Protein AF-A0A2N0HMN9-F1 (afdb_monomer)

Solvent-accessible surface area (backbone atoms only — not comparable to full-atom values): 25707 Å² total; per-residue (Å²): 88,37,65,68,69,53,54,66,34,67,71,48,38,52,47,34,55,45,49,59,66,47,42,64,76,35,63,33,44,48,73,44,71,64,41,86,39,27,73,87,32,45,79,48,81,27,56,14,56,70,44,40,40,77,63,39,62,54,40,35,53,33,53,48,100,85,71,47,82,45,73,23,40,40,52,69,43,41,53,52,50,50,51,53,49,23,51,48,32,46,54,18,45,75,67,66,35,50,66,49,30,50,50,32,51,52,30,51,22,42,43,69,52,45,58,74,50,47,51,59,51,53,53,30,40,77,66,76,37,43,47,59,51,51,62,68,42,45,62,71,51,34,66,84,40,86,49,41,47,67,66,47,27,82,90,64,37,87,70,49,50,64,41,47,30,43,52,52,22,44,64,35,80,60,21,32,33,62,55,34,39,26,30,16,16,30,52,29,36,52,49,42,50,52,51,60,74,57,47,88,79,54,74,91,74,76,89,77,72,43,45,12,33,63,37,51,35,90,47,42,29,36,37,32,76,79,39,79,89,33,69,67,44,42,40,59,92,39,97,76,39,52,37,27,54,50,53,41,47,28,38,55,47,25,49,48,52,46,56,30,53,74,75,49,71,74,55,42,93,84,35,82,49,65,28,60,29,30,47,50,52,43,51,25,30,38,63,46,10,60,30,56,71,19,68,57,78,73,97,73,57,87,81,49,64,86,71,68,75,73,54,75,45,15,60,48,54,68,62,69,49,64,53,64,62,44,38,50,53,51,39,54,42,44,72,72,69,46,66,71,43,63,69,59,44,26,64,48,43,36,76,66,45,91,89,53,84,46,52,67,70,55,30,53,30,48,35,50,63,42,33,66,57,44,42,35,51,49,85,49,53,68,68,53,38,49,44,35,52,70,22,28,64,68,7,44,30,58,44,62,55,47,87,70,55,62,70,91,49,67,54,67,51,34,44,60,60,52,22,22,52,52,27,36,73,44,48,88,50,55,72,69,60,37,25,52,50,32,32,76,74,28,49,12,52,39,56,72,41,24,50,43,24,36,53,38,2,44,43,44,17,38,43,31,46,28,15,43,97,88,38,45,62,30,74,57,28,49,64,35,45,54,73,65,74,74,93,112

Sequence (488 aa):
MKRDDFLKQDDVRGFIDWLAAELPARPFHLKMARSRFVPGGLDVQATGLEAVLGHYMWSTRWTDAQGKAVVSGNWHETRASLGQLRGWLKDAIARQDEDQTLAACLAILAWGGVRGAIVFLKRLHAQGRLVAYFTRLAPLMSLDSDASLDALDTDSVERFDAGLTKIHALFDDSGSPIYDSRVGAAMAMLYAQYRSQAGGKLAKKHWLAFPSGAARGKQIRNPKGIDSGFAGAPQFFGKAVSCQDWAQWQVKLGWILRAVLEQCDWFKADSADMAARCHAFEACLFMLGYDLRCFGQTDTVAATMTAAAKSGTTGAVPSGHPFSTVLTYYTAYRRQGGQPSSAAFSKWLTKNYKTKTLKESSANSYCFPLAKGEFDLHERTVADLECISAGGEAGLYMAVGSKDAYKESDEREHICLFDALLAGRVAHLTDNARETLLVERGYAGTENSANTLYRVGLNVGKHFGLLDNGGAPTAFYNNYFGNCLNDL

Structure (mmCIF, N/CA/C/O backbone):
data_AF-A0A2N0HMN9-F1
#
_entry.id   AF-A0A2N0HMN9-F1
#
loop_
_atom_site.group_PDB
_atom_site.id
_atom_site.type_symbol
_atom_site.label_atom_id
_atom_site.label_alt_id
_atom_site.label_comp_id
_atom_site.label_asym_id
_atom_site.label_entity_id
_atom_site.label_seq_id
_atom_site.pdbx_PDB_ins_code
_atom_site.Cartn_x
_atom_site.Cartn_y
_atom_site.Cartn_z
_atom_site.occupancy
_atom_site.B_iso_or_equiv
_atom_site.auth_seq_id
_atom_site.auth_comp_id
_atom_site.auth_asym_id
_atom_site.auth_atom_id
_atom_site.pdbx_PDB_model_num
ATOM 1 N N . MET A 1 1 ? -7.206 8.330 -22.260 1.00 90.44 1 MET A N 1
ATOM 2 C CA . MET A 1 1 ? -5.975 8.295 -23.097 1.00 90.44 1 MET A CA 1
ATOM 3 C C . MET A 1 1 ? -5.543 6.852 -23.366 1.00 90.44 1 MET A C 1
ATOM 5 O O . MET A 1 1 ? -5.581 6.062 -22.432 1.00 90.44 1 MET A O 1
ATOM 9 N N . LYS A 1 2 ? -5.122 6.501 -24.592 1.00 94.62 2 LYS A N 1
ATOM 10 C CA . LYS A 1 2 ? -4.616 5.155 -24.955 1.00 94.62 2 LYS A CA 1
ATOM 11 C C . LYS A 1 2 ? -3.088 5.034 -24.821 1.00 94.62 2 LYS A C 1
ATOM 13 O O . LYS A 1 2 ? -2.410 6.060 -24.733 1.00 94.62 2 LYS A O 1
ATOM 18 N N . ARG A 1 3 ? -2.554 3.801 -24.856 1.00 94.75 3 ARG A N 1
ATOM 19 C CA . ARG A 1 3 ? -1.112 3.492 -24.732 1.00 94.75 3 ARG A CA 1
ATOM 20 C C . ARG A 1 3 ? -0.246 4.317 -25.682 1.00 94.75 3 ARG A C 1
ATOM 22 O O . ARG A 1 3 ? 0.634 5.040 -25.228 1.00 94.75 3 ARG A O 1
ATOM 29 N N . ASP A 1 4 ? -0.511 4.244 -26.982 1.00 94.81 4 ASP A N 1
ATOM 30 C CA . ASP A 1 4 ? 0.337 4.897 -27.986 1.00 94.81 4 ASP A CA 1
ATOM 31 C C . ASP A 1 4 ? 0.340 6.421 -27.849 1.00 94.81 4 ASP A C 1
ATOM 33 O O . ASP A 1 4 ? 1.383 7.055 -27.997 1.00 94.81 4 ASP A O 1
ATOM 37 N N . ASP A 1 5 ? -0.806 7.019 -27.518 1.00 95.06 5 ASP A N 1
ATOM 38 C CA . ASP A 1 5 ? -0.904 8.462 -27.282 1.00 95.06 5 ASP A CA 1
ATOM 39 C C . ASP A 1 5 ? -0.120 8.881 -26.036 1.00 95.06 5 ASP A C 1
ATOM 41 O O . ASP A 1 5 ? 0.506 9.942 -26.028 1.00 95.06 5 ASP A O 1
ATOM 45 N N . PHE A 1 6 ? -0.134 8.050 -24.990 1.00 95.88 6 PHE A N 1
ATOM 46 C CA . PHE A 1 6 ? 0.632 8.271 -23.767 1.00 95.88 6 PHE A CA 1
ATOM 47 C C . PHE A 1 6 ? 2.142 8.164 -24.013 1.00 95.88 6 PHE A C 1
ATOM 49 O O . PHE A 1 6 ? 2.892 9.061 -23.633 1.00 95.88 6 PHE A O 1
ATOM 56 N N . LEU A 1 7 ? 2.588 7.106 -24.695 1.00 96.19 7 LEU A N 1
ATOM 57 C CA . LEU A 1 7 ? 4.008 6.857 -24.967 1.00 96.19 7 LEU A CA 1
ATOM 58 C C . LEU A 1 7 ? 4.623 7.865 -25.949 1.00 96.19 7 LEU A C 1
ATOM 60 O O . LEU A 1 7 ? 5.825 8.113 -25.900 1.00 96.19 7 LEU A O 1
ATOM 64 N N . LYS A 1 8 ? 3.817 8.488 -26.818 1.00 95.06 8 LYS A N 1
ATOM 65 C CA . LYS A 1 8 ? 4.279 9.521 -27.763 1.00 95.06 8 LYS A CA 1
ATOM 66 C C . LYS A 1 8 ? 4.569 10.877 -27.120 1.00 95.06 8 LYS A C 1
ATOM 68 O O . LYS A 1 8 ? 5.176 11.719 -27.780 1.00 95.06 8 LYS A O 1
ATOM 73 N N . GLN A 1 9 ? 4.138 11.119 -25.880 1.00 94.12 9 GLN A N 1
ATOM 74 C CA . GLN A 1 9 ? 4.392 12.395 -25.210 1.00 94.12 9 GLN A CA 1
ATOM 75 C C . GLN A 1 9 ? 5.895 12.581 -24.975 1.00 94.12 9 GLN A C 1
ATOM 77 O O . GLN A 1 9 ? 6.537 11.694 -24.420 1.00 94.12 9 GLN A O 1
ATOM 82 N N . ASP A 1 10 ? 6.449 13.742 -25.338 1.00 91.75 10 ASP A N 1
ATOM 83 C CA . ASP A 1 10 ? 7.903 13.983 -25.284 1.00 91.75 10 ASP A CA 1
ATOM 84 C C . ASP A 1 10 ? 8.508 13.752 -23.889 1.00 91.75 10 ASP A C 1
ATOM 86 O O . ASP A 1 10 ? 9.591 13.189 -23.771 1.00 91.75 10 ASP A O 1
ATOM 90 N N . ASP A 1 11 ? 7.783 14.142 -22.837 1.00 91.94 11 ASP A N 1
ATOM 91 C CA . ASP A 1 11 ? 8.168 13.947 -21.429 1.00 91.94 11 ASP A CA 1
ATOM 92 C C . ASP A 1 11 ? 8.222 12.456 -21.044 1.00 91.94 11 ASP A C 1
ATOM 94 O O . ASP A 1 11 ? 9.097 12.032 -20.297 1.00 91.94 11 ASP A O 1
ATOM 98 N N . VAL A 1 12 ? 7.308 11.643 -21.588 1.00 95.62 12 VAL A N 1
ATOM 99 C CA . VAL A 1 12 ? 7.235 10.198 -21.323 1.00 95.62 12 VAL A CA 1
ATOM 100 C C . VAL A 1 12 ? 8.297 9.457 -22.127 1.00 95.62 12 VAL A C 1
ATOM 102 O O . VAL A 1 12 ? 9.058 8.682 -21.553 1.00 95.62 12 VAL A O 1
ATOM 105 N N . ARG A 1 13 ? 8.395 9.729 -23.435 1.00 95.44 13 ARG A N 1
ATOM 106 C CA . ARG A 1 13 ? 9.411 9.133 -24.314 1.00 95.44 13 ARG A CA 1
ATOM 107 C C . ARG A 1 13 ? 10.818 9.456 -23.823 1.00 95.44 13 ARG A C 1
ATOM 109 O O . ARG A 1 13 ? 11.620 8.551 -23.643 1.00 95.44 13 ARG A O 1
ATOM 116 N N . GLY A 1 14 ? 11.088 10.727 -23.523 1.00 95.06 14 GLY A N 1
ATOM 117 C CA . GLY A 1 14 ? 12.392 11.145 -23.020 1.00 95.06 14 GLY A CA 1
ATOM 118 C C . GLY A 1 14 ? 12.743 10.509 -21.673 1.00 95.06 14 GLY A C 1
ATOM 119 O O . GLY A 1 14 ? 13.909 10.202 -21.442 1.00 95.06 14 GLY A O 1
ATOM 120 N N . PHE A 1 15 ? 11.758 10.268 -20.803 1.00 96.94 15 PHE A N 1
ATOM 121 C CA . PHE A 1 15 ? 11.988 9.538 -19.560 1.00 96.94 15 PHE A CA 1
ATOM 122 C C . PHE A 1 15 ? 12.289 8.052 -19.803 1.00 96.94 15 PHE A C 1
ATOM 124 O O . PHE A 1 15 ? 13.194 7.519 -19.172 1.00 96.94 15 PHE A O 1
ATOM 131 N N . ILE A 1 16 ? 11.583 7.392 -20.727 1.00 98.12 16 ILE A N 1
ATOM 132 C CA . ILE A 1 16 ? 11.848 5.996 -21.119 1.00 98.12 16 ILE A CA 1
ATOM 133 C C . ILE A 1 16 ? 13.274 5.847 -21.659 1.00 98.12 16 ILE A C 1
ATOM 135 O O . ILE A 1 16 ? 14.021 5.003 -21.166 1.00 98.12 16 ILE A O 1
ATOM 139 N N . ASP A 1 17 ? 13.669 6.707 -22.600 1.00 97.00 17 ASP A N 1
ATOM 140 C CA . ASP A 1 17 ? 15.006 6.679 -23.201 1.00 97.00 17 ASP A CA 1
ATOM 141 C C . ASP A 1 17 ? 16.091 6.921 -22.136 1.00 97.00 17 ASP A C 1
ATOM 143 O O . ASP A 1 17 ? 17.119 6.243 -22.099 1.00 97.00 17 ASP A O 1
ATOM 147 N N . TRP A 1 18 ? 15.836 7.853 -21.211 1.00 97.06 18 TRP A N 1
ATOM 148 C CA . TRP A 1 18 ? 16.724 8.124 -20.082 1.00 97.06 18 TRP A CA 1
ATOM 149 C C . TRP A 1 18 ? 16.847 6.927 -19.134 1.00 97.06 18 TRP A C 1
ATOM 151 O O . TRP A 1 18 ? 17.954 6.588 -18.728 1.00 97.06 18 TRP A O 1
ATOM 161 N N . LEU A 1 19 ? 15.745 6.240 -18.805 1.00 97.88 19 LEU A N 1
ATOM 162 C CA . LEU A 1 19 ? 15.791 5.033 -17.973 1.00 97.88 19 LEU A CA 1
ATOM 163 C C . LEU A 1 19 ? 16.641 3.944 -18.637 1.00 97.88 19 LEU A C 1
ATOM 165 O O . LEU A 1 19 ? 17.494 3.357 -17.972 1.00 97.88 19 LEU A O 1
ATOM 169 N N . ALA A 1 20 ? 16.428 3.693 -19.933 1.00 97.19 20 ALA A N 1
ATOM 170 C CA . ALA A 1 20 ? 17.165 2.683 -20.690 1.00 97.19 20 ALA A CA 1
ATOM 171 C C . ALA A 1 20 ? 18.677 2.973 -20.737 1.00 97.19 20 ALA A C 1
ATOM 173 O O . ALA A 1 20 ? 19.482 2.048 -20.631 1.00 97.19 20 ALA A O 1
ATOM 174 N N . ALA A 1 21 ? 19.062 4.248 -20.849 1.00 95.88 21 ALA A N 1
ATOM 175 C CA . ALA A 1 21 ? 20.460 4.668 -20.896 1.00 95.88 21 ALA A CA 1
ATOM 176 C C . ALA A 1 21 ? 21.144 4.681 -19.517 1.00 95.88 21 ALA A C 1
ATOM 178 O O . ALA A 1 21 ? 22.279 4.227 -19.386 1.00 95.88 21 ALA A O 1
ATOM 179 N N . GLU A 1 22 ? 20.472 5.196 -18.486 1.00 95.00 22 GLU A N 1
ATOM 180 C CA . GLU A 1 22 ? 21.100 5.484 -17.191 1.00 95.00 22 GLU A CA 1
ATOM 181 C C . GLU A 1 22 ? 21.130 4.281 -16.255 1.00 95.00 22 GLU A C 1
ATOM 183 O O . GLU A 1 22 ? 22.121 4.046 -15.563 1.00 95.00 22 GLU A O 1
ATOM 188 N N . LEU A 1 23 ? 20.042 3.507 -16.197 1.00 95.38 23 LEU A N 1
ATOM 189 C CA . LEU A 1 23 ? 19.900 2.463 -15.186 1.00 95.38 23 LEU A CA 1
ATOM 190 C C . LEU A 1 23 ? 20.957 1.350 -15.248 1.00 95.38 23 LEU A C 1
ATOM 192 O O . LEU A 1 23 ? 21.313 0.901 -14.163 1.00 95.38 23 LEU A O 1
ATOM 196 N N . PRO A 1 24 ? 21.503 0.908 -16.402 1.00 92.75 24 PRO A N 1
ATOM 197 C CA . PRO A 1 24 ? 22.517 -0.152 -16.442 1.00 92.75 24 PRO A CA 1
ATOM 198 C C . PRO A 1 24 ? 23.795 0.173 -15.668 1.00 92.75 24 PRO A C 1
ATOM 200 O O . PRO A 1 24 ? 24.371 -0.703 -15.031 1.00 92.75 24 PRO A O 1
ATOM 203 N N . ALA A 1 25 ? 24.240 1.429 -15.726 1.00 92.38 25 ALA A N 1
ATOM 204 C CA . ALA A 1 25 ? 25.500 1.874 -15.133 1.00 92.38 25 ALA A CA 1
ATOM 205 C C . ALA A 1 25 ? 25.307 2.558 -13.774 1.00 92.38 25 ALA A C 1
ATOM 207 O O . ALA A 1 25 ? 26.265 3.037 -13.165 1.00 92.38 25 ALA A O 1
ATOM 208 N N . ARG A 1 26 ? 24.065 2.636 -13.295 1.00 95.00 26 ARG A N 1
ATOM 209 C CA . ARG A 1 26 ? 23.731 3.429 -12.124 1.00 95.00 26 ARG A CA 1
ATOM 210 C C . ARG A 1 26 ? 24.125 2.727 -10.821 1.00 95.00 26 ARG A C 1
ATOM 212 O O . ARG A 1 26 ? 23.658 1.610 -10.591 1.00 95.00 26 ARG A O 1
ATOM 219 N N . PRO A 1 27 ? 24.909 3.372 -9.938 1.00 96.50 27 PRO A N 1
ATOM 220 C CA . PRO A 1 27 ? 25.184 2.837 -8.614 1.00 96.50 27 PRO A CA 1
ATOM 221 C C . PRO A 1 27 ? 24.004 3.076 -7.663 1.00 96.50 27 PRO A C 1
ATOM 223 O O . PRO A 1 27 ? 23.368 4.134 -7.677 1.00 96.50 27 PRO A O 1
ATOM 226 N N . PHE A 1 28 ? 23.757 2.096 -6.801 1.00 97.12 28 PHE A N 1
ATOM 227 C CA . PHE A 1 28 ? 22.771 2.134 -5.732 1.00 97.12 28 PHE A CA 1
ATOM 228 C C . PHE A 1 28 ? 23.367 1.587 -4.437 1.00 97.12 28 PHE A C 1
ATOM 230 O O . PHE A 1 28 ? 23.994 0.528 -4.435 1.00 97.12 28 PHE A O 1
ATOM 237 N N . HIS A 1 29 ? 23.090 2.257 -3.320 1.00 97.38 29 HIS A N 1
ATOM 238 C CA . HIS A 1 29 ? 23.440 1.777 -1.983 1.00 97.38 29 HIS A CA 1
ATOM 239 C C . HIS A 1 29 ? 22.200 1.235 -1.273 1.00 97.38 29 HIS A C 1
ATOM 241 O O . HIS A 1 29 ? 21.440 1.980 -0.651 1.00 97.38 29 HIS A O 1
ATOM 247 N N . LEU A 1 30 ? 21.970 -0.072 -1.368 1.00 96.62 30 LEU A N 1
ATOM 248 C CA . LEU A 1 30 ? 20.843 -0.718 -0.704 1.00 96.62 30 LEU A CA 1
ATOM 249 C C . LEU A 1 30 ? 21.135 -0.835 0.792 1.00 96.62 30 LEU A C 1
ATOM 251 O O . LEU A 1 30 ? 22.003 -1.606 1.198 1.00 96.62 30 LEU A O 1
ATOM 255 N N . LYS A 1 31 ? 20.387 -0.086 1.611 1.00 94.44 31 LYS A N 1
ATOM 256 C CA . LYS A 1 31 ? 20.496 -0.120 3.072 1.00 94.44 31 LYS A CA 1
ATOM 257 C C . LYS A 1 31 ? 19.145 -0.378 3.730 1.00 94.44 31 LYS A C 1
ATOM 259 O O . LYS A 1 31 ? 18.284 0.500 3.781 1.00 94.44 31 LYS A O 1
ATOM 264 N N . MET A 1 32 ? 18.969 -1.579 4.268 1.00 92.50 32 MET A N 1
ATOM 265 C CA . MET A 1 32 ? 17.750 -2.024 4.938 1.00 92.50 32 MET A CA 1
ATOM 266 C C . MET A 1 32 ? 18.067 -2.495 6.352 1.00 92.50 32 MET A C 1
ATOM 268 O O . MET A 1 32 ? 18.956 -3.315 6.577 1.00 92.50 32 MET A O 1
ATOM 272 N N . ALA A 1 33 ? 17.323 -1.976 7.325 1.00 87.50 33 ALA A N 1
ATOM 273 C CA . ALA A 1 33 ? 17.467 -2.403 8.707 1.00 87.50 33 ALA A CA 1
ATOM 274 C C . ALA A 1 33 ? 17.002 -3.856 8.871 1.00 87.50 33 ALA A C 1
ATOM 276 O O . ALA A 1 33 ? 16.080 -4.309 8.185 1.00 87.50 33 ALA A O 1
ATOM 277 N N . ARG A 1 34 ? 17.606 -4.563 9.832 1.00 88.62 34 ARG A N 1
ATOM 278 C CA . ARG A 1 34 ? 17.134 -5.884 10.246 1.00 88.62 34 ARG A CA 1
ATOM 279 C C . ARG A 1 34 ? 15.657 -5.796 10.623 1.00 88.62 34 ARG A C 1
ATOM 281 O O . ARG A 1 34 ? 15.267 -4.985 11.457 1.00 88.62 34 ARG A O 1
ATOM 288 N N . SER A 1 35 ? 14.854 -6.663 10.026 1.00 85.75 35 SER A N 1
ATOM 289 C CA . SER A 1 35 ? 13.429 -6.784 10.325 1.00 85.75 35 SER A CA 1
ATOM 290 C C . SER A 1 35 ? 12.963 -8.215 10.078 1.00 85.75 35 SER A C 1
ATOM 292 O O . SER A 1 35 ? 13.731 -9.061 9.619 1.00 85.75 35 SER A O 1
ATOM 294 N N . ARG A 1 36 ? 11.683 -8.491 10.343 1.00 84.31 36 ARG A N 1
ATOM 295 C CA . ARG A 1 36 ? 11.064 -9.764 9.948 1.00 84.31 36 ARG A CA 1
ATOM 296 C C . ARG A 1 36 ? 11.065 -9.981 8.429 1.00 84.31 36 ARG A C 1
ATOM 298 O O . ARG A 1 36 ? 11.067 -11.123 7.991 1.00 84.31 36 ARG A O 1
ATOM 305 N N . PHE A 1 37 ? 11.057 -8.892 7.656 1.00 88.62 37 PHE A N 1
ATOM 306 C CA . PHE A 1 37 ? 11.066 -8.915 6.195 1.00 88.62 37 PHE A CA 1
ATOM 307 C C . PHE A 1 37 ? 12.482 -9.000 5.627 1.00 88.62 37 PHE A C 1
ATOM 309 O O . PHE A 1 37 ? 12.689 -9.604 4.587 1.00 88.62 37 PHE A O 1
ATOM 316 N N . VAL A 1 38 ? 13.476 -8.441 6.314 1.00 90.38 38 VAL A N 1
ATOM 317 C CA . VAL A 1 38 ? 14.883 -8.488 5.891 1.00 90.38 38 VAL A CA 1
ATOM 318 C C . VAL A 1 38 ? 15.702 -9.106 7.026 1.00 90.38 38 VAL A C 1
ATOM 320 O O . VAL A 1 38 ? 16.293 -8.375 7.833 1.00 90.38 38 VAL A O 1
ATOM 323 N N . PRO A 1 39 ? 15.680 -10.447 7.176 1.00 87.31 39 PRO A N 1
ATOM 324 C CA . PRO A 1 39 ? 16.442 -11.122 8.217 1.00 87.31 39 PRO A CA 1
ATOM 325 C C . PRO A 1 39 ? 17.935 -10.812 8.069 1.00 87.31 39 PRO A C 1
ATOM 327 O O . PRO A 1 39 ? 18.508 -10.994 7.006 1.00 87.31 39 PRO A O 1
ATOM 330 N N . GLY A 1 40 ? 18.563 -10.316 9.136 1.00 88.19 40 GLY A N 1
ATOM 331 C CA . GLY A 1 40 ? 19.971 -9.892 9.117 1.00 88.19 40 GLY A CA 1
ATOM 332 C C . GLY A 1 40 ? 20.217 -8.465 8.608 1.00 88.19 40 GLY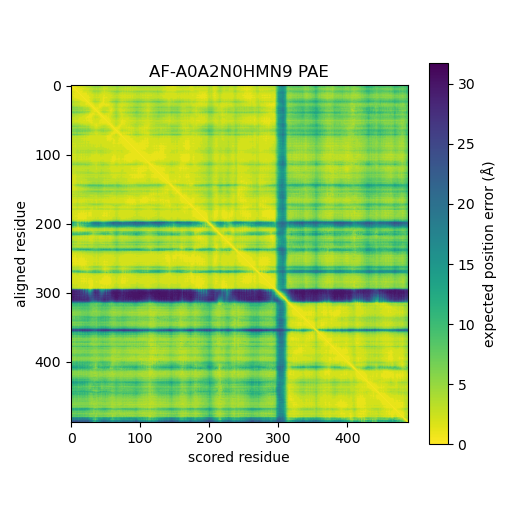 A C 1
ATOM 333 O O . GLY A 1 40 ? 21.265 -7.904 8.909 1.00 88.19 40 GLY A O 1
ATOM 334 N N . GLY A 1 41 ? 19.234 -7.834 7.958 1.00 92.81 41 GLY A N 1
ATOM 335 C CA . GLY A 1 41 ? 19.406 -6.536 7.301 1.00 92.81 41 GLY A CA 1
ATOM 336 C C . GLY A 1 41 ? 20.164 -6.645 5.972 1.00 92.81 41 GLY A C 1
ATOM 337 O O . GLY A 1 41 ? 20.558 -7.730 5.554 1.00 92.81 41 GLY A O 1
ATOM 338 N N . LEU A 1 42 ? 20.347 -5.510 5.301 1.00 95.00 42 LEU A N 1
ATOM 339 C CA . LEU A 1 42 ? 21.067 -5.404 4.031 1.00 95.00 42 LEU A CA 1
ATOM 340 C C . LEU A 1 42 ? 21.875 -4.101 4.015 1.00 95.00 42 LEU A C 1
ATOM 342 O O . LEU A 1 42 ? 21.338 -3.050 4.359 1.00 95.00 42 LEU A O 1
ATOM 346 N N . ASP A 1 43 ? 23.144 -4.160 3.623 1.00 96.44 43 ASP A N 1
ATOM 347 C CA . ASP A 1 43 ? 24.004 -2.991 3.396 1.00 96.44 43 ASP A CA 1
ATOM 348 C C . ASP A 1 43 ? 24.979 -3.350 2.261 1.00 96.44 43 ASP A C 1
ATOM 350 O O . ASP A 1 43 ? 25.966 -4.051 2.480 1.00 96.44 43 ASP A O 1
ATOM 354 N N . VAL A 1 44 ? 24.630 -2.993 1.020 1.00 96.56 44 VAL A N 1
ATOM 355 C CA . VAL A 1 44 ? 25.381 -3.404 -0.178 1.00 96.56 44 VAL A CA 1
ATOM 356 C C . VAL A 1 44 ? 25.334 -2.349 -1.280 1.00 96.56 44 VAL A C 1
ATOM 358 O O . VAL A 1 44 ? 24.325 -1.670 -1.472 1.00 96.56 44 VAL A O 1
ATOM 361 N N . GLN A 1 45 ? 26.437 -2.222 -2.016 1.00 96.94 45 GLN A N 1
ATOM 362 C CA . GLN A 1 45 ? 26.505 -1.440 -3.248 1.00 96.94 45 GLN A CA 1
ATOM 363 C C . GLN A 1 45 ? 26.164 -2.339 -4.437 1.00 96.94 45 GLN A C 1
ATOM 365 O O . GLN A 1 45 ? 26.751 -3.408 -4.591 1.00 96.94 45 GLN A O 1
ATOM 370 N N . ALA A 1 46 ? 25.249 -1.896 -5.290 1.00 96.75 46 ALA A N 1
ATOM 371 C CA . ALA A 1 46 ? 24.857 -2.585 -6.512 1.00 96.75 46 ALA A CA 1
ATOM 372 C C . ALA A 1 46 ? 24.921 -1.608 -7.688 1.00 96.75 46 ALA A C 1
ATOM 374 O O . ALA A 1 46 ? 24.505 -0.460 -7.558 1.00 96.75 46 ALA A O 1
ATOM 375 N N . THR A 1 47 ? 25.439 -2.048 -8.834 1.00 96.88 47 THR A N 1
ATOM 376 C CA . THR A 1 47 ? 25.441 -1.243 -10.065 1.00 96.88 47 THR A CA 1
ATOM 377 C C . THR A 1 47 ? 24.496 -1.877 -11.068 1.00 96.88 47 THR A C 1
ATOM 379 O O . THR A 1 47 ? 24.676 -3.034 -11.440 1.00 96.88 47 THR A O 1
ATOM 382 N N . GLY A 1 48 ? 23.483 -1.123 -11.480 1.00 96.62 48 GLY A N 1
ATOM 383 C CA . GLY A 1 48 ? 22.447 -1.606 -12.378 1.00 96.62 48 GLY A CA 1
ATOM 384 C C . GLY A 1 48 ? 21.340 -2.410 -11.700 1.00 96.62 48 GLY A C 1
ATOM 385 O O . GLY A 1 48 ? 21.487 -2.936 -10.594 1.00 96.62 48 GLY A O 1
ATOM 386 N N . LEU A 1 49 ? 20.191 -2.502 -12.376 1.00 95.94 49 LEU A N 1
ATOM 387 C CA . LEU A 1 49 ? 19.017 -3.182 -11.825 1.00 95.94 49 LEU A CA 1
ATOM 388 C C . LEU A 1 49 ? 19.203 -4.693 -11.675 1.00 95.94 49 LEU A C 1
ATOM 390 O O . LEU A 1 49 ? 18.669 -5.262 -10.730 1.00 95.94 49 LEU A O 1
ATOM 394 N N . GLU A 1 50 ? 19.951 -5.349 -12.561 1.00 95.81 50 GLU A N 1
ATOM 395 C CA . GLU A 1 50 ? 20.188 -6.796 -12.457 1.00 95.81 50 GLU A CA 1
ATOM 396 C C . GLU A 1 50 ? 21.004 -7.142 -11.201 1.00 95.81 50 GLU A C 1
ATOM 398 O O . GLU A 1 50 ? 20.692 -8.111 -10.509 1.00 95.81 50 GLU A O 1
ATOM 403 N N . ALA A 1 51 ? 21.968 -6.293 -10.819 1.00 96.75 51 ALA A N 1
ATOM 404 C CA . ALA A 1 51 ? 22.676 -6.436 -9.547 1.00 96.75 51 ALA A CA 1
ATOM 405 C C . ALA A 1 51 ? 21.753 -6.180 -8.343 1.00 96.75 51 ALA A C 1
ATOM 407 O O . ALA A 1 51 ? 21.821 -6.901 -7.349 1.00 96.75 51 ALA A O 1
ATOM 408 N N . VAL A 1 52 ? 20.852 -5.190 -8.431 1.00 97.69 52 VAL A N 1
ATOM 409 C CA . VAL A 1 52 ? 19.829 -4.949 -7.394 1.00 97.69 52 VAL A CA 1
ATOM 410 C C . VAL A 1 52 ? 18.926 -6.175 -7.220 1.00 97.69 52 VAL A C 1
ATOM 412 O O . VAL A 1 52 ? 18.661 -6.574 -6.087 1.00 97.69 52 VAL A O 1
ATOM 415 N N . LEU A 1 53 ? 18.493 -6.801 -8.319 1.00 97.12 53 LEU A N 1
ATOM 416 C CA . LEU A 1 53 ? 17.668 -8.013 -8.297 1.00 97.12 53 LEU A CA 1
ATOM 417 C C . LEU A 1 53 ? 18.390 -9.182 -7.619 1.00 97.12 53 LEU A C 1
ATOM 419 O O . LEU A 1 53 ? 17.786 -9.892 -6.816 1.00 97.12 53 LEU A O 1
ATOM 423 N N . GLY A 1 54 ? 19.693 -9.337 -7.879 1.00 96.62 54 GLY A N 1
ATOM 424 C CA . GLY A 1 54 ? 20.541 -10.335 -7.221 1.00 96.62 54 GLY A CA 1
ATOM 425 C C . GLY A 1 54 ? 20.603 -10.190 -5.694 1.00 96.62 54 GLY A C 1
ATOM 426 O O . GLY A 1 54 ? 20.867 -11.164 -4.993 1.00 96.62 54 GLY A O 1
ATOM 427 N N . HIS A 1 55 ? 20.298 -9.000 -5.168 1.00 97.06 55 HIS A N 1
ATOM 428 C CA . HIS A 1 55 ? 20.202 -8.711 -3.736 1.00 97.06 55 HIS A CA 1
ATOM 429 C C . HIS A 1 55 ? 18.762 -8.607 -3.218 1.00 97.06 55 HIS A C 1
ATOM 431 O O . HIS A 1 55 ? 18.565 -8.188 -2.074 1.00 97.06 55 HIS A O 1
ATOM 437 N N . TYR A 1 56 ? 17.753 -8.975 -4.017 1.00 96.94 56 TYR A N 1
ATOM 438 C CA . TYR A 1 56 ? 16.360 -8.946 -3.581 1.00 96.94 56 TYR A CA 1
ATOM 439 C C . TYR A 1 56 ? 16.181 -9.754 -2.294 1.00 96.94 56 TYR A C 1
ATOM 441 O O . TYR A 1 56 ? 16.466 -10.955 -2.248 1.00 96.94 56 TYR A O 1
ATOM 449 N N . MET A 1 57 ? 15.652 -9.095 -1.263 1.00 94.75 57 MET A N 1
ATOM 450 C CA . MET A 1 57 ? 15.371 -9.716 0.021 1.00 94.75 57 MET A CA 1
ATOM 451 C C . MET A 1 57 ? 14.100 -9.139 0.633 1.00 94.75 57 MET A C 1
ATOM 453 O O . MET A 1 57 ? 14.070 -7.986 1.066 1.00 94.75 57 MET A O 1
ATOM 457 N N . TRP A 1 58 ? 13.054 -9.960 0.697 1.00 94.44 58 TRP A N 1
ATOM 458 C CA . TRP A 1 58 ? 11.814 -9.617 1.385 1.00 94.44 58 TRP A CA 1
ATOM 459 C C . TRP A 1 58 ? 11.043 -10.878 1.788 1.00 94.44 58 TRP A C 1
ATOM 461 O O . TRP A 1 58 ? 10.329 -11.476 0.990 1.00 94.44 58 TRP A O 1
ATOM 471 N N . SER A 1 59 ? 11.201 -11.282 3.047 1.00 92.75 59 SER A N 1
ATOM 472 C CA . SER A 1 59 ? 10.583 -12.461 3.645 1.00 92.75 59 SER A CA 1
ATOM 473 C C . SER A 1 59 ? 9.087 -12.272 3.868 1.00 92.75 59 SER A C 1
ATOM 475 O O . SER A 1 59 ? 8.658 -11.422 4.655 1.00 92.75 59 SER A O 1
ATOM 477 N N . THR A 1 60 ? 8.283 -13.094 3.203 1.00 91.69 60 THR A N 1
ATOM 478 C CA . THR A 1 60 ? 6.828 -13.147 3.343 1.00 91.69 60 THR A CA 1
ATOM 479 C C . THR A 1 60 ? 6.358 -14.575 3.588 1.00 91.69 60 THR A C 1
ATOM 481 O O . THR A 1 60 ? 7.061 -15.548 3.313 1.00 91.69 60 THR A O 1
ATOM 484 N N . ARG A 1 61 ? 5.152 -14.708 4.150 1.00 91.38 61 ARG A N 1
ATOM 485 C CA . ARG A 1 61 ? 4.523 -16.000 4.431 1.00 91.38 61 ARG A CA 1
ATOM 486 C C . ARG A 1 61 ? 3.047 -15.967 4.077 1.00 91.38 61 ARG A C 1
ATOM 488 O O . ARG A 1 61 ? 2.329 -15.062 4.505 1.00 91.38 61 ARG A O 1
ATOM 495 N N . TRP A 1 62 ? 2.595 -17.005 3.392 1.00 93.88 62 TRP A N 1
ATOM 496 C CA . TRP A 1 62 ? 1.204 -17.203 3.000 1.00 93.88 62 TRP A CA 1
ATOM 497 C C . TRP A 1 62 ? 0.829 -18.688 3.086 1.00 93.88 62 TRP A C 1
ATOM 499 O O . TRP A 1 62 ? 1.630 -19.515 3.534 1.00 93.88 62 TRP A O 1
ATOM 509 N N . THR A 1 63 ? -0.414 -19.010 2.745 1.00 93.25 63 THR A N 1
ATOM 510 C CA . THR A 1 63 ? -0.959 -20.368 2.812 1.00 93.25 63 THR A CA 1
ATOM 511 C C . THR A 1 63 ? -1.500 -20.744 1.445 1.00 93.25 63 THR A C 1
ATOM 513 O O . THR A 1 63 ? -2.301 -19.990 0.894 1.00 93.25 63 THR A O 1
ATOM 516 N N . ASP A 1 64 ? -1.031 -21.864 0.901 1.00 93.62 64 ASP A N 1
ATOM 517 C CA . ASP A 1 64 ? -1.439 -22.345 -0.417 1.00 93.62 64 ASP A CA 1
ATOM 518 C C . ASP A 1 64 ? -2.850 -22.947 -0.427 1.00 93.62 64 ASP A C 1
ATOM 520 O O . ASP A 1 64 ? -3.520 -23.054 0.606 1.00 93.62 64 ASP A O 1
ATOM 524 N N . ALA A 1 65 ? -3.309 -23.336 -1.618 1.00 91.00 65 ALA A N 1
ATOM 525 C CA . ALA A 1 65 ? -4.634 -23.912 -1.830 1.00 91.00 65 ALA A CA 1
ATOM 526 C C . ALA A 1 65 ? -4.860 -25.225 -1.057 1.00 91.00 65 ALA A C 1
ATOM 528 O O . ALA A 1 65 ? -6.001 -25.642 -0.871 1.00 91.00 65 ALA A O 1
ATOM 529 N N . GLN A 1 66 ? -3.790 -25.876 -0.590 1.00 91.69 66 GLN A N 1
ATOM 530 C CA . GLN A 1 66 ? -3.830 -27.106 0.198 1.00 91.69 66 GLN A CA 1
ATOM 531 C C . GLN A 1 66 ? -3.696 -26.838 1.706 1.00 91.69 66 GLN A C 1
ATOM 533 O O . GLN A 1 66 ? -3.642 -27.779 2.498 1.00 91.69 66 GLN A O 1
ATOM 538 N N . GLY A 1 67 ? -3.646 -25.571 2.129 1.00 90.12 67 GLY A N 1
ATOM 539 C CA . GLY A 1 67 ? -3.504 -25.199 3.534 1.00 90.12 67 GLY A CA 1
ATOM 540 C C . GLY A 1 67 ? -2.064 -25.257 4.052 1.00 90.12 67 GLY A C 1
ATOM 541 O O . GLY A 1 67 ? -1.838 -25.102 5.255 1.00 90.12 67 GLY A O 1
ATOM 542 N N . LYS A 1 68 ? -1.066 -25.461 3.185 1.00 93.62 68 LYS A N 1
ATOM 543 C CA . LYS A 1 68 ? 0.341 -25.532 3.581 1.00 93.62 68 LYS A CA 1
ATOM 544 C C . LYS A 1 68 ? 0.957 -24.135 3.609 1.00 93.62 68 LYS A C 1
ATOM 546 O O . LYS A 1 68 ? 0.695 -23.272 2.777 1.00 93.62 68 LYS A O 1
ATOM 551 N N . ALA A 1 69 ? 1.795 -23.900 4.617 1.00 94.31 69 ALA A N 1
ATOM 552 C CA . ALA A 1 69 ? 2.532 -22.652 4.740 1.00 94.31 69 ALA A CA 1
ATOM 553 C C . ALA A 1 69 ? 3.656 -22.568 3.697 1.00 94.31 69 ALA A C 1
ATOM 555 O O . ALA A 1 69 ? 4.497 -23.465 3.616 1.00 94.31 69 ALA A O 1
ATOM 556 N N . VAL A 1 70 ? 3.705 -21.449 2.979 1.00 96.00 70 VAL A N 1
ATOM 557 C CA . VAL A 1 70 ? 4.750 -21.112 2.007 1.00 96.00 70 VAL A CA 1
ATOM 558 C C . VAL A 1 70 ? 5.490 -19.870 2.492 1.00 96.00 70 VAL A C 1
ATOM 560 O O . VAL A 1 70 ? 4.871 -18.938 3.012 1.00 96.00 70 VAL A O 1
ATOM 563 N N . VAL A 1 71 ? 6.814 -19.871 2.348 1.00 93.62 71 VAL A N 1
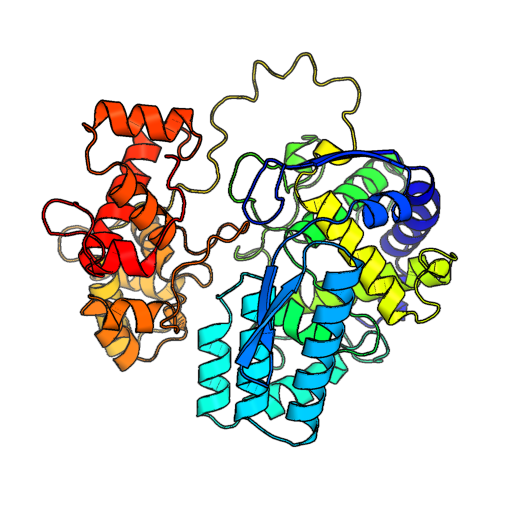ATOM 564 C CA . VAL A 1 71 ? 7.697 -18.748 2.684 1.00 93.62 71 VAL A CA 1
ATOM 565 C C . VAL A 1 71 ? 8.505 -18.383 1.444 1.00 93.62 71 VAL A C 1
ATOM 567 O O . VAL A 1 71 ? 8.984 -19.276 0.750 1.00 93.62 71 VAL A O 1
ATOM 570 N N . SER A 1 72 ? 8.658 -17.088 1.183 1.00 93.75 72 SER A N 1
ATOM 571 C CA . SER A 1 72 ? 9.555 -16.563 0.150 1.00 93.75 72 SER A CA 1
ATOM 572 C C . SER A 1 72 ? 10.389 -15.433 0.718 1.00 93.75 72 SER A C 1
ATOM 574 O O . SER A 1 72 ? 9.808 -14.540 1.324 1.00 93.75 72 SER A O 1
ATOM 576 N N . GLY A 1 73 ? 11.709 -15.467 0.538 1.00 93.19 73 GLY A N 1
ATOM 577 C CA . GLY A 1 73 ? 12.637 -14.456 1.046 1.00 93.19 73 GLY A CA 1
ATOM 578 C C . GLY A 1 73 ? 13.573 -13.856 0.003 1.00 93.19 73 GLY A C 1
ATOM 579 O O . GLY A 1 73 ? 13.955 -12.700 0.162 1.00 93.19 73 GLY A O 1
ATOM 580 N N . ASN A 1 74 ? 13.916 -14.591 -1.056 1.00 95.56 74 ASN A N 1
ATOM 581 C CA . ASN A 1 74 ? 14.728 -14.103 -2.180 1.00 95.56 74 ASN A CA 1
ATOM 582 C C . ASN A 1 74 ? 13.912 -14.005 -3.484 1.00 95.56 74 ASN A C 1
ATOM 584 O O . ASN A 1 74 ? 12.758 -14.431 -3.535 1.00 95.56 74 ASN A O 1
ATOM 588 N N . TRP A 1 75 ? 14.505 -13.454 -4.551 1.00 95.69 75 TRP A N 1
ATOM 589 C CA . TRP A 1 75 ? 13.802 -13.261 -5.827 1.00 95.69 75 TRP A CA 1
ATOM 590 C C . TRP A 1 75 ? 13.254 -14.564 -6.423 1.00 95.69 75 TRP A C 1
ATOM 592 O O . TRP A 1 75 ? 12.106 -14.600 -6.863 1.00 95.69 75 TRP A O 1
ATOM 602 N N . HIS A 1 76 ? 14.035 -15.647 -6.401 1.00 95.25 76 HIS A N 1
ATOM 603 C CA . HIS A 1 76 ? 13.619 -16.930 -6.968 1.00 95.25 76 HIS A CA 1
ATOM 604 C C . HIS A 1 76 ? 12.384 -17.494 -6.248 1.00 95.25 76 HIS A C 1
ATOM 606 O O . HIS A 1 76 ? 11.398 -17.872 -6.884 1.00 95.25 76 HIS A O 1
ATOM 612 N N . GLU A 1 77 ? 12.401 -17.487 -4.915 1.00 96.44 77 GLU A N 1
ATOM 613 C CA . GLU A 1 77 ? 11.277 -17.934 -4.088 1.00 96.44 77 GLU A CA 1
ATOM 614 C C . GLU A 1 77 ? 10.055 -17.017 -4.225 1.00 96.44 77 GLU A C 1
ATOM 616 O O . GLU A 1 77 ? 8.915 -17.494 -4.255 1.00 96.44 77 GLU A O 1
ATOM 621 N N . THR A 1 78 ? 10.275 -15.702 -4.327 1.00 96.25 78 THR A N 1
ATOM 622 C CA . THR A 1 78 ? 9.210 -14.725 -4.571 1.00 96.25 78 THR A CA 1
ATOM 623 C C . THR A 1 78 ? 8.550 -14.987 -5.917 1.00 96.25 78 THR A C 1
ATOM 625 O O . THR A 1 78 ? 7.332 -15.137 -5.970 1.00 96.25 78 THR A O 1
ATOM 628 N N . ARG A 1 79 ? 9.329 -15.142 -6.993 1.00 95.31 79 ARG A N 1
ATOM 629 C CA . ARG A 1 79 ? 8.817 -15.478 -8.328 1.00 95.31 79 ARG A CA 1
ATOM 630 C C . ARG A 1 79 ? 8.017 -16.783 -8.312 1.00 95.31 79 ARG A C 1
ATOM 632 O O . ARG A 1 79 ? 6.937 -16.838 -8.899 1.00 95.31 79 ARG A O 1
ATOM 639 N N . ALA A 1 80 ? 8.498 -17.809 -7.610 1.00 95.69 80 ALA A N 1
ATOM 640 C CA . ALA A 1 80 ? 7.777 -19.073 -7.460 1.00 95.69 80 ALA A CA 1
ATOM 641 C C . ALA A 1 80 ? 6.444 -18.904 -6.705 1.00 95.69 80 ALA A C 1
ATOM 643 O O . ALA A 1 80 ? 5.426 -19.457 -7.125 1.00 95.69 80 ALA A O 1
ATOM 644 N N . SER A 1 81 ? 6.422 -18.111 -5.627 1.00 97.12 81 SER A N 1
ATOM 645 C CA . SER A 1 81 ? 5.191 -17.798 -4.885 1.00 97.12 81 SER A CA 1
ATOM 646 C C . SER A 1 81 ? 4.188 -17.028 -5.743 1.00 97.12 81 SER A C 1
ATOM 648 O O . SER A 1 81 ? 3.014 -17.389 -5.786 1.00 97.12 81 SER A O 1
ATOM 650 N N . LEU A 1 82 ? 4.650 -16.011 -6.477 1.00 96.06 82 LEU A N 1
ATOM 651 C CA . LEU A 1 82 ? 3.817 -15.240 -7.402 1.00 96.06 82 LEU A CA 1
ATOM 652 C C . LEU A 1 82 ? 3.227 -16.131 -8.500 1.00 96.06 82 LEU A C 1
ATOM 654 O O . LEU A 1 82 ? 2.050 -15.992 -8.818 1.00 96.06 82 LEU A O 1
ATOM 658 N N . GLY A 1 83 ? 4.003 -17.082 -9.030 1.00 95.69 83 GLY A N 1
ATOM 659 C CA . GLY A 1 83 ? 3.522 -18.064 -10.004 1.00 95.69 83 GLY A CA 1
ATOM 660 C C . GLY A 1 83 ? 2.396 -18.950 -9.461 1.00 95.69 83 GLY A C 1
ATOM 661 O O . GLY A 1 83 ? 1.382 -19.128 -10.134 1.00 95.69 83 GLY A O 1
ATOM 662 N N . GLN A 1 84 ? 2.530 -19.452 -8.229 1.00 97.62 84 GLN A N 1
ATOM 663 C CA . GLN A 1 84 ? 1.489 -20.263 -7.583 1.00 97.62 84 GLN A CA 1
ATOM 664 C C . GLN A 1 84 ? 0.213 -19.456 -7.312 1.00 97.62 84 GLN A C 1
ATOM 666 O O . GLN A 1 84 ? -0.884 -19.911 -7.628 1.00 97.62 84 GLN A O 1
ATOM 671 N N . LEU A 1 85 ? 0.353 -18.243 -6.771 1.00 98.19 85 LEU A N 1
ATOM 672 C CA . LEU A 1 85 ? -0.773 -17.349 -6.487 1.00 98.19 85 LEU A CA 1
ATOM 673 C C . LEU A 1 85 ? -1.512 -16.931 -7.767 1.00 98.19 85 LEU A C 1
ATOM 675 O O . LEU A 1 85 ? -2.742 -16.959 -7.802 1.00 98.19 85 LEU A O 1
ATOM 679 N N . ARG A 1 86 ? -0.766 -16.593 -8.828 1.00 97.69 86 ARG A N 1
ATOM 680 C CA . ARG A 1 86 ? -1.291 -16.310 -10.175 1.00 97.69 86 ARG A CA 1
ATOM 681 C C . ARG A 1 86 ? -2.091 -17.490 -10.710 1.00 97.69 86 ARG A C 1
ATOM 683 O O . ARG A 1 86 ? -3.236 -17.308 -11.111 1.00 97.69 86 ARG A O 1
ATOM 690 N N . GLY A 1 87 ? -1.499 -18.687 -10.701 1.00 97.75 87 GLY A N 1
ATOM 691 C CA . GLY A 1 87 ? -2.157 -19.903 -11.180 1.00 97.75 87 GLY A CA 1
ATOM 692 C C . GLY A 1 87 ? -3.466 -20.167 -10.439 1.00 97.75 87 GLY A C 1
ATOM 693 O O . GLY A 1 87 ? -4.505 -20.330 -11.069 1.00 97.75 87 GLY A O 1
ATOM 694 N N . TRP A 1 88 ? -3.439 -20.099 -9.105 1.00 98.31 88 TRP A N 1
ATOM 695 C CA . TRP A 1 88 ? -4.627 -20.304 -8.277 1.00 98.31 88 TRP A CA 1
ATOM 696 C C . TRP A 1 88 ? -5.737 -19.288 -8.578 1.00 98.31 88 TRP A C 1
ATOM 698 O O . TRP A 1 88 ? -6.876 -19.686 -8.823 1.00 98.31 88 TRP A O 1
ATOM 708 N N . LEU A 1 89 ? -5.417 -17.990 -8.612 1.00 98.56 89 LEU A N 1
ATOM 709 C CA . LEU A 1 89 ? -6.407 -16.946 -8.882 1.00 98.56 89 LEU A CA 1
ATOM 710 C C . LEU A 1 89 ? -7.040 -17.103 -10.270 1.00 98.56 89 LEU A C 1
ATOM 712 O O . LEU A 1 89 ? -8.262 -17.027 -10.406 1.00 98.56 89 LEU A O 1
ATOM 716 N N . LYS A 1 90 ? -6.216 -17.331 -11.299 1.00 98.12 90 LYS A N 1
ATOM 717 C CA . LYS A 1 90 ? -6.688 -17.479 -12.680 1.00 98.12 90 LYS A CA 1
ATOM 718 C C . LYS A 1 90 ? -7.569 -18.711 -12.845 1.00 98.12 90 LYS A C 1
ATOM 720 O O . LYS A 1 90 ? -8.637 -18.604 -13.443 1.00 98.12 90 LYS A O 1
ATOM 725 N N . ASP A 1 91 ? -7.160 -19.846 -12.282 1.00 98.38 91 ASP A N 1
ATOM 726 C CA . ASP A 1 91 ? -7.940 -21.082 -12.330 1.00 98.38 91 ASP A CA 1
ATOM 727 C C . ASP A 1 91 ? -9.292 -20.927 -11.623 1.00 98.38 91 ASP A C 1
ATOM 729 O O . ASP A 1 91 ? -10.312 -21.390 -12.137 1.00 98.38 91 ASP A O 1
ATOM 733 N N . ALA A 1 92 ? -9.322 -20.258 -10.466 1.00 98.25 92 ALA A N 1
ATOM 734 C CA . ALA A 1 92 ? -10.554 -20.010 -9.720 1.00 98.25 92 ALA A CA 1
ATOM 735 C C . ALA A 1 92 ? -11.535 -19.122 -10.504 1.00 98.25 92 ALA A C 1
ATOM 737 O O . ALA A 1 92 ? -12.705 -19.478 -10.662 1.00 98.25 92 ALA A O 1
ATOM 738 N N . ILE A 1 93 ? -11.046 -18.013 -11.071 1.00 98.31 93 ILE A N 1
ATOM 739 C CA . ILE A 1 93 ? -11.855 -17.107 -11.898 1.00 98.31 93 ILE A CA 1
ATOM 740 C C . ILE A 1 93 ? -12.353 -17.814 -13.166 1.00 98.31 93 ILE A C 1
ATOM 742 O O . ILE A 1 93 ? -13.530 -17.699 -13.515 1.00 98.31 93 ILE A O 1
ATOM 746 N N . ALA A 1 94 ? -11.500 -18.594 -13.838 1.00 98.06 94 ALA A N 1
ATOM 747 C CA . ALA A 1 94 ? -11.880 -19.344 -15.036 1.00 98.06 94 ALA A CA 1
ATOM 748 C C . ALA A 1 94 ? -12.996 -20.368 -14.759 1.00 98.06 94 ALA A C 1
ATOM 750 O O . ALA A 1 94 ? -13.860 -20.583 -15.606 1.00 98.06 94 ALA A O 1
ATOM 751 N N . ARG A 1 95 ? -13.016 -20.960 -13.558 1.00 98.19 95 ARG A N 1
ATOM 752 C CA . ARG A 1 95 ? -14.069 -21.886 -13.103 1.00 98.19 95 ARG A CA 1
ATOM 753 C C . ARG A 1 95 ? -15.313 -21.192 -12.542 1.00 98.19 95 ARG A C 1
ATOM 755 O O . ARG A 1 95 ? -16.251 -21.887 -12.168 1.00 98.19 95 ARG A O 1
ATOM 762 N N . GLN A 1 96 ? -15.330 -19.858 -12.489 1.00 98.19 96 GLN A N 1
ATOM 763 C CA . GLN A 1 96 ? -16.381 -19.065 -11.838 1.00 98.19 96 GLN A CA 1
ATOM 764 C C . GLN A 1 96 ? -16.586 -19.433 -10.353 1.00 98.19 96 GLN A C 1
ATOM 766 O O . GLN A 1 96 ? -17.695 -19.358 -9.829 1.00 98.19 96 GLN A O 1
ATOM 771 N N . ASP A 1 97 ? -15.513 -19.840 -9.671 1.00 98.38 97 ASP A N 1
ATOM 772 C CA . ASP A 1 97 ? -15.544 -20.280 -8.276 1.00 98.38 97 ASP A CA 1
ATOM 773 C C . ASP A 1 97 ? -15.304 -19.086 -7.338 1.00 98.38 97 ASP A C 1
ATOM 775 O O . ASP A 1 97 ? -14.168 -18.643 -7.140 1.00 98.38 97 ASP A O 1
ATOM 779 N N . GLU A 1 98 ? -16.384 -18.534 -6.779 1.00 98.38 98 GLU A N 1
ATOM 780 C CA . GLU A 1 98 ? -16.340 -17.382 -5.867 1.00 98.38 98 GLU A CA 1
ATOM 781 C C . GLU A 1 98 ? -15.518 -17.670 -4.596 1.00 98.38 98 GLU A C 1
ATOM 783 O O . GLU A 1 98 ? -14.750 -16.810 -4.155 1.00 98.38 98 GLU A O 1
ATOM 788 N N . ASP A 1 99 ? -15.620 -18.879 -4.034 1.00 98.06 99 ASP A N 1
ATOM 789 C CA . ASP A 1 99 ? -14.941 -19.260 -2.791 1.00 98.06 99 ASP A CA 1
ATOM 790 C C . ASP A 1 99 ? -13.430 -19.368 -3.003 1.00 98.06 99 ASP A C 1
ATOM 792 O O . ASP A 1 99 ? -12.643 -18.792 -2.243 1.00 98.06 99 ASP A O 1
ATOM 796 N N . GLN A 1 100 ? -13.008 -20.056 -4.068 1.00 98.06 100 GLN A N 1
ATOM 797 C CA . GLN A 1 100 ? -11.594 -20.155 -4.427 1.00 98.06 100 GLN A CA 1
ATOM 798 C C . GLN A 1 100 ? -11.027 -18.816 -4.893 1.00 98.06 100 GLN A C 1
ATOM 800 O O . GLN A 1 100 ? -9.874 -18.511 -4.585 1.00 98.06 100 GLN A O 1
ATOM 805 N N . THR A 1 101 ? -11.823 -17.980 -5.565 1.00 98.69 101 THR A N 1
ATOM 806 C CA . THR A 1 101 ? -11.387 -16.629 -5.944 1.00 98.69 101 THR A CA 1
ATOM 807 C C . THR A 1 101 ? -11.129 -15.790 -4.698 1.00 98.69 101 THR A C 1
ATOM 809 O O . THR A 1 101 ? -10.069 -15.173 -4.583 1.00 98.69 101 THR A O 1
ATOM 812 N N . LEU A 1 102 ? -12.037 -15.817 -3.714 1.00 98.56 102 LEU A N 1
ATOM 813 C CA . LEU A 1 102 ? -11.820 -15.127 -2.445 1.00 98.56 102 LEU A CA 1
ATOM 814 C C . LEU A 1 102 ? -10.592 -15.681 -1.712 1.00 98.56 102 LEU A C 1
ATOM 816 O O . LEU A 1 102 ? -9.767 -14.895 -1.244 1.00 98.56 102 LEU A O 1
ATOM 820 N N . ALA A 1 103 ? -10.441 -17.005 -1.625 1.00 97.75 103 ALA A N 1
ATOM 821 C CA . ALA A 1 103 ? -9.301 -17.637 -0.964 1.00 97.75 103 ALA A CA 1
ATOM 822 C C . ALA A 1 103 ? -7.964 -17.222 -1.601 1.00 97.75 103 ALA A C 1
ATOM 824 O O . ALA A 1 103 ? -7.058 -16.789 -0.884 1.00 97.75 103 ALA A O 1
ATOM 825 N N . ALA A 1 104 ? -7.868 -17.250 -2.934 1.00 98.44 104 ALA A N 1
ATOM 826 C CA . ALA A 1 104 ? -6.690 -16.803 -3.668 1.00 98.44 104 ALA A CA 1
ATOM 827 C C . ALA A 1 104 ? -6.413 -15.307 -3.438 1.00 98.44 104 ALA A C 1
ATOM 829 O O . ALA A 1 104 ? -5.283 -14.930 -3.126 1.00 98.44 104 ALA A O 1
ATOM 830 N N . CYS A 1 105 ? -7.434 -14.443 -3.499 1.00 98.50 105 CYS A N 1
ATOM 831 C CA . CYS A 1 105 ? -7.267 -13.020 -3.200 1.00 98.50 105 CYS A CA 1
ATOM 832 C C . CYS A 1 105 ? -6.747 -12.789 -1.772 1.00 98.50 105 CYS A C 1
ATOM 834 O O . CYS A 1 105 ? -5.814 -12.013 -1.577 1.00 98.50 105 CYS A O 1
ATOM 836 N N . LEU A 1 106 ? -7.303 -13.473 -0.767 1.00 96.44 106 LEU A N 1
ATOM 837 C CA . LEU A 1 106 ? -6.844 -13.362 0.621 1.00 96.44 106 LEU A CA 1
ATOM 838 C C . LEU A 1 106 ? -5.413 -13.894 0.797 1.00 96.44 106 LEU A C 1
ATOM 840 O O . LEU A 1 106 ? -4.636 -13.294 1.542 1.00 96.44 106 LEU A O 1
ATOM 844 N N . ALA A 1 107 ? -5.038 -14.960 0.087 1.00 96.94 107 ALA A N 1
ATOM 845 C CA . ALA A 1 107 ? -3.673 -15.478 0.067 1.00 96.94 107 ALA A CA 1
ATOM 846 C C . ALA A 1 107 ? -2.683 -14.465 -0.538 1.00 96.94 107 ALA A C 1
ATOM 848 O O . ALA A 1 107 ? -1.609 -14.251 0.027 1.00 96.94 107 ALA A O 1
ATOM 849 N N . ILE A 1 108 ? -3.068 -13.767 -1.613 1.00 97.62 108 ILE A N 1
ATOM 850 C CA . ILE A 1 108 ? -2.282 -12.677 -2.218 1.00 97.62 108 ILE A CA 1
ATOM 851 C C . ILE A 1 108 ? -2.099 -11.518 -1.233 1.00 97.62 108 ILE A C 1
ATOM 853 O O . ILE A 1 108 ? -0.988 -11.010 -1.071 1.00 97.62 108 ILE A O 1
ATOM 857 N N . LEU A 1 109 ? -3.166 -11.110 -0.538 1.00 94.69 109 LEU A N 1
ATOM 858 C CA . LEU A 1 109 ? -3.078 -10.070 0.490 1.00 94.69 109 LEU A CA 1
ATOM 859 C C . LEU A 1 109 ? -2.161 -10.495 1.647 1.00 94.69 109 LEU A C 1
ATOM 861 O O . LEU A 1 109 ? -1.345 -9.699 2.116 1.00 94.69 109 LEU A O 1
ATOM 865 N N . ALA A 1 110 ? -2.250 -11.760 2.072 1.00 91.88 110 ALA A N 1
ATOM 866 C CA . ALA A 1 110 ? -1.403 -12.321 3.116 1.00 91.88 110 ALA A CA 1
ATOM 867 C C . ALA A 1 110 ? 0.078 -12.356 2.710 1.00 91.88 110 ALA A C 1
ATOM 869 O O . ALA A 1 110 ? 0.919 -11.940 3.511 1.00 91.88 110 ALA A O 1
ATOM 870 N N . TRP A 1 111 ? 0.389 -12.791 1.482 1.00 94.31 111 TRP A N 1
ATOM 871 C CA . TRP A 1 111 ? 1.736 -12.730 0.904 1.00 94.31 111 TRP A CA 1
ATOM 872 C C . TRP A 1 111 ? 2.248 -11.286 0.867 1.00 94.31 111 TRP A C 1
ATOM 874 O O . TRP A 1 111 ? 3.351 -11.003 1.326 1.00 94.31 111 TRP A O 1
ATOM 884 N N . GLY A 1 112 ? 1.411 -10.353 0.412 1.00 90.62 112 GLY A N 1
ATOM 885 C CA . GLY A 1 112 ? 1.745 -8.936 0.311 1.00 90.62 112 GLY A CA 1
ATOM 886 C C . GLY A 1 112 ? 1.797 -8.178 1.639 1.00 90.62 112 GLY A C 1
ATOM 887 O O . GLY A 1 112 ? 2.115 -6.992 1.627 1.00 90.62 112 GLY A O 1
ATOM 888 N N . GLY A 1 113 ? 1.454 -8.811 2.767 1.00 86.75 113 GLY A N 1
ATOM 889 C CA . GLY A 1 113 ? 1.438 -8.171 4.085 1.00 86.75 113 GLY A CA 1
ATOM 890 C C . GLY A 1 113 ? 0.410 -7.043 4.233 1.00 86.75 113 GLY A C 1
ATOM 891 O O . GLY A 1 113 ? 0.596 -6.158 5.067 1.00 86.75 113 GLY A O 1
ATOM 892 N N . VAL A 1 114 ? -0.662 -7.060 3.437 1.00 86.25 114 VAL A N 1
ATOM 893 C CA . VAL A 1 114 ? -1.687 -6.005 3.382 1.00 86.25 114 VAL A CA 1
ATOM 894 C C . VAL A 1 114 ? -3.056 -6.545 3.787 1.00 86.25 114 VAL A C 1
ATOM 896 O O . VAL A 1 114 ? -3.342 -7.730 3.644 1.00 86.25 114 VAL A O 1
ATOM 899 N N . ARG A 1 115 ? -3.918 -5.673 4.323 1.00 85.56 115 ARG A N 1
ATOM 900 C CA . ARG A 1 115 ? -5.260 -6.059 4.807 1.00 85.56 115 ARG A CA 1
ATOM 901 C C . ARG A 1 115 ? -6.395 -5.168 4.317 1.00 85.56 115 ARG A C 1
ATOM 903 O O . ARG A 1 115 ? -7.543 -5.593 4.405 1.00 85.56 115 ARG A O 1
ATOM 910 N N . GLY A 1 116 ? -6.094 -3.983 3.781 1.00 82.94 116 GLY A N 1
ATOM 911 C CA . GLY A 1 116 ? -7.111 -2.980 3.451 1.00 82.94 116 GLY A CA 1
ATOM 912 C C . GLY A 1 116 ? -8.258 -3.534 2.602 1.00 82.94 116 GLY A C 1
ATOM 913 O O . GLY A 1 116 ? -9.421 -3.295 2.898 1.00 82.94 116 GLY A O 1
ATOM 914 N N . ALA A 1 117 ? -7.956 -4.356 1.598 1.00 90.88 117 ALA A N 1
ATOM 915 C CA . ALA A 1 117 ? -8.955 -4.888 0.675 1.00 90.88 117 ALA A CA 1
ATOM 916 C C . ALA A 1 117 ? -9.828 -6.042 1.215 1.00 90.88 117 ALA A C 1
ATOM 918 O O . ALA A 1 117 ? -10.783 -6.425 0.544 1.00 90.88 117 ALA A O 1
ATOM 919 N N . ILE A 1 118 ? -9.552 -6.608 2.399 1.00 91.56 118 ILE A N 1
ATOM 920 C CA . ILE A 1 118 ? -10.247 -7.819 2.891 1.00 91.56 118 ILE A CA 1
ATOM 921 C C . ILE A 1 118 ? -11.767 -7.619 2.951 1.00 91.56 118 ILE A C 1
ATOM 923 O O . ILE A 1 118 ? -12.529 -8.471 2.497 1.00 91.56 118 ILE A O 1
ATOM 927 N N . VAL A 1 119 ? -12.208 -6.492 3.510 1.00 90.38 119 VAL A N 1
ATOM 928 C CA . VAL A 1 119 ? -13.633 -6.175 3.704 1.00 90.38 119 VAL A CA 1
ATOM 929 C C . VAL A 1 119 ? -14.345 -6.052 2.364 1.00 90.38 119 VAL A C 1
ATOM 931 O O . VAL A 1 119 ? -15.407 -6.639 2.164 1.00 90.38 119 VAL A O 1
ATOM 934 N N . PHE A 1 120 ? -13.723 -5.325 1.439 1.00 93.38 120 PHE A N 1
ATOM 935 C CA . PHE A 1 120 ? -14.211 -5.129 0.084 1.00 93.38 120 PHE A CA 1
ATOM 936 C C . PHE A 1 120 ? -14.399 -6.461 -0.652 1.00 93.38 120 PHE A C 1
ATOM 938 O O . PHE A 1 1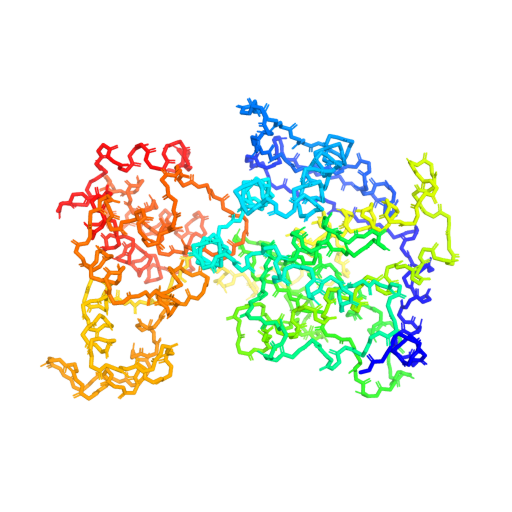20 ? -15.476 -6.726 -1.185 1.00 93.38 120 PHE A O 1
ATOM 945 N N . LEU A 1 121 ? -13.383 -7.329 -0.621 1.00 96.50 121 LEU A N 1
ATOM 946 C CA . LEU A 1 121 ? -13.422 -8.632 -1.290 1.00 96.50 121 LEU A CA 1
ATOM 947 C C . LEU A 1 121 ? -14.501 -9.543 -0.694 1.00 96.50 121 LEU A C 1
ATOM 949 O O . LEU A 1 121 ? -15.274 -10.142 -1.435 1.00 96.50 121 LEU A O 1
ATOM 953 N N . LYS A 1 122 ? -14.609 -9.598 0.641 1.00 94.69 122 LYS A N 1
ATOM 954 C CA . LYS A 1 122 ? -15.654 -10.376 1.328 1.00 94.69 122 LYS A CA 1
ATOM 955 C C . LYS A 1 122 ? -17.058 -9.865 1.022 1.00 94.69 122 LYS A C 1
ATOM 957 O O . LYS A 1 122 ? -17.977 -10.665 0.893 1.00 94.69 122 LYS A O 1
ATOM 962 N N . ARG A 1 123 ? -17.233 -8.548 0.883 1.00 94.00 123 ARG A N 1
ATOM 963 C CA . ARG A 1 123 ? -18.514 -7.962 0.474 1.00 94.00 123 ARG A CA 1
ATOM 964 C C . ARG A 1 123 ? -18.894 -8.398 -0.939 1.00 94.00 123 ARG A C 1
ATOM 966 O O . ARG A 1 123 ? -20.039 -8.779 -1.148 1.00 94.00 123 ARG A O 1
ATOM 973 N N . LEU A 1 124 ? -17.967 -8.325 -1.896 1.00 96.69 124 LEU A N 1
ATOM 974 C CA . LEU A 1 124 ? -18.230 -8.762 -3.271 1.00 96.69 124 LEU A CA 1
ATOM 975 C C . LEU A 1 124 ? -18.547 -10.259 -3.339 1.00 96.69 124 LEU A C 1
ATOM 977 O O . LEU A 1 124 ? -19.515 -10.635 -3.994 1.00 96.69 124 LEU A O 1
ATOM 981 N N . HIS A 1 125 ? -17.789 -11.081 -2.611 1.00 97.69 125 HIS A N 1
ATOM 982 C CA . HIS A 1 125 ? -18.031 -12.521 -2.480 1.00 97.69 125 HIS A CA 1
ATOM 983 C C . HIS A 1 125 ? -19.421 -12.827 -1.911 1.00 97.69 125 HIS A C 1
ATOM 985 O O . HIS A 1 125 ? -20.193 -13.554 -2.525 1.00 97.69 125 HIS A O 1
ATOM 991 N N . ALA A 1 126 ? -19.806 -12.183 -0.803 1.00 95.25 126 ALA A N 1
ATOM 992 C CA . ALA A 1 126 ? -21.132 -12.353 -0.204 1.00 95.25 126 ALA A CA 1
ATOM 993 C C . ALA A 1 126 ? -22.285 -11.923 -1.135 1.00 95.25 126 ALA A C 1
ATOM 995 O O . ALA A 1 126 ? -23.431 -12.313 -0.923 1.00 95.25 126 ALA A O 1
ATOM 996 N N . GLN A 1 127 ? -21.993 -11.109 -2.152 1.00 96.19 127 GLN A N 1
ATOM 997 C CA . GLN A 1 127 ? -22.941 -10.682 -3.181 1.00 96.19 127 GLN A CA 1
ATOM 998 C C . GLN A 1 127 ? -22.874 -11.535 -4.461 1.00 96.19 127 GLN A C 1
ATOM 1000 O O . GLN A 1 127 ? -23.617 -11.243 -5.395 1.00 96.19 127 GLN A O 1
ATOM 1005 N N . GLY A 1 128 ? -21.989 -12.537 -4.541 1.00 97.69 128 GLY A N 1
ATOM 1006 C CA . GLY A 1 128 ? -21.751 -13.330 -5.754 1.00 97.69 128 GLY A CA 1
ATOM 1007 C C . GLY A 1 128 ? -21.225 -12.496 -6.927 1.00 97.69 128 GLY A C 1
ATOM 1008 O O . GLY A 1 128 ? -21.610 -12.716 -8.073 1.00 97.69 128 GLY A O 1
ATOM 1009 N N . ARG A 1 129 ? -20.435 -11.455 -6.632 1.00 97.81 129 ARG A N 1
ATOM 1010 C CA . ARG A 1 129 ? -19.953 -10.459 -7.602 1.00 97.81 129 ARG A CA 1
ATOM 1011 C C . ARG A 1 129 ? -18.432 -10.436 -7.742 1.00 97.81 129 ARG A C 1
ATOM 1013 O O . ARG A 1 129 ? -17.936 -9.613 -8.513 1.00 97.81 129 ARG A O 1
ATOM 1020 N N . LEU A 1 130 ? -17.678 -11.251 -7.001 1.00 98.31 130 LEU A N 1
ATOM 1021 C CA . LEU A 1 130 ? -16.219 -11.130 -6.955 1.00 98.31 130 LEU A CA 1
ATOM 1022 C C . LEU A 1 130 ? -15.584 -11.507 -8.294 1.00 98.31 130 LEU A C 1
ATOM 1024 O O . LEU A 1 130 ? -14.777 -10.746 -8.831 1.00 98.31 130 LEU A O 1
ATOM 1028 N N . VAL A 1 131 ? -15.984 -12.644 -8.863 1.00 98.56 131 VAL A N 1
ATOM 1029 C CA . VAL A 1 131 ? -15.472 -13.118 -10.153 1.00 98.56 131 VAL A CA 1
ATOM 1030 C C . VAL A 1 131 ? -15.862 -12.148 -11.265 1.00 98.56 131 VAL A C 1
ATOM 1032 O O . VAL A 1 131 ? -15.023 -11.752 -12.080 1.00 98.56 131 VAL A O 1
ATOM 1035 N N . ALA A 1 132 ? -17.123 -11.709 -11.272 1.00 97.88 132 ALA A N 1
ATOM 1036 C CA . ALA A 1 132 ? -17.631 -10.752 -12.251 1.00 97.88 132 ALA A CA 1
ATOM 1037 C C . ALA A 1 132 ? -16.882 -9.409 -12.188 1.00 97.88 132 ALA A C 1
ATOM 1039 O O . ALA A 1 132 ? -16.565 -8.832 -13.230 1.00 97.88 132 ALA A O 1
ATOM 1040 N N . TYR A 1 133 ? -16.551 -8.930 -10.982 1.00 97.44 133 TYR A N 1
ATOM 1041 C CA . TYR A 1 133 ? -15.770 -7.710 -10.781 1.00 97.44 133 TYR A CA 1
ATOM 1042 C C . TYR A 1 133 ? -14.389 -7.804 -11.442 1.00 97.44 133 TYR A C 1
ATOM 1044 O O . TYR A 1 133 ? -14.035 -6.938 -12.246 1.00 97.44 133 TYR A O 1
ATOM 1052 N N . PHE A 1 134 ? -13.629 -8.869 -11.160 1.00 97.62 134 PHE A N 1
ATOM 1053 C CA . PHE A 1 134 ? -12.299 -9.043 -11.749 1.00 97.62 134 PHE A CA 1
ATOM 1054 C C . PHE A 1 134 ? -12.355 -9.266 -13.256 1.00 97.62 134 PHE A C 1
ATOM 1056 O O . PHE A 1 134 ? -11.568 -8.663 -13.982 1.00 97.62 134 PHE A O 1
ATOM 1063 N N . THR A 1 135 ? -13.315 -10.058 -13.735 1.00 97.06 135 THR A N 1
ATOM 1064 C CA . THR A 1 135 ? -13.493 -10.334 -15.169 1.00 97.06 135 THR A CA 1
ATOM 1065 C C . THR A 1 135 ? -13.785 -9.054 -15.955 1.00 97.06 135 THR A C 1
ATOM 1067 O O . THR A 1 135 ? -13.216 -8.842 -17.021 1.00 97.06 135 THR A O 1
ATOM 1070 N N . ARG A 1 136 ? -14.623 -8.160 -15.410 1.00 96.00 136 ARG A N 1
ATOM 1071 C CA . ARG A 1 136 ? -14.940 -6.864 -16.028 1.00 96.00 136 ARG A CA 1
ATOM 1072 C C . ARG A 1 136 ? -13.736 -5.922 -16.069 1.00 96.00 136 ARG A C 1
ATOM 1074 O O . ARG A 1 136 ? -13.565 -5.200 -17.046 1.00 96.00 136 ARG A O 1
ATOM 1081 N N . LEU A 1 137 ? -12.932 -5.898 -15.006 1.00 95.50 137 LEU A N 1
ATOM 1082 C CA . LEU A 1 137 ? -11.834 -4.941 -14.860 1.00 95.50 137 LEU A CA 1
ATOM 1083 C C . LEU A 1 137 ? -10.536 -5.405 -15.551 1.00 95.50 137 LEU A C 1
ATOM 1085 O O . LEU A 1 137 ? -9.747 -4.566 -15.976 1.00 95.50 137 LEU A O 1
ATOM 1089 N N . ALA A 1 138 ? -10.331 -6.715 -15.726 1.00 95.50 138 ALA A N 1
ATOM 1090 C CA . ALA A 1 138 ? -9.164 -7.300 -16.400 1.00 95.50 138 ALA A CA 1
ATOM 1091 C C . ALA A 1 138 ? -8.797 -6.637 -17.743 1.00 95.50 138 ALA A C 1
ATOM 1093 O O . ALA A 1 138 ? -7.662 -6.177 -17.876 1.00 95.50 138 ALA A O 1
ATOM 1094 N N . PRO A 1 139 ? -9.715 -6.514 -18.726 1.00 95.31 139 PRO A N 1
ATOM 1095 C CA . PRO A 1 139 ? -9.379 -5.924 -20.022 1.00 95.31 139 PRO A CA 1
ATOM 1096 C C . PRO A 1 139 ? -9.031 -4.431 -19.942 1.00 95.31 139 PRO A C 1
ATOM 1098 O O . PRO A 1 139 ? -8.391 -3.917 -20.853 1.00 95.31 139 PRO A O 1
ATOM 1101 N N . LEU A 1 140 ? -9.428 -3.724 -18.880 1.00 96.00 140 LEU A N 1
ATOM 1102 C CA . LEU A 1 140 ? -9.075 -2.314 -18.669 1.00 96.00 140 LEU A CA 1
ATOM 1103 C C . LEU A 1 140 ? -7.696 -2.152 -18.012 1.00 96.00 140 LEU A C 1
ATOM 1105 O O . LEU A 1 140 ? -7.064 -1.110 -18.154 1.00 96.00 140 LEU A O 1
ATOM 1109 N N . MET A 1 141 ? -7.248 -3.177 -17.284 1.00 95.56 141 MET A 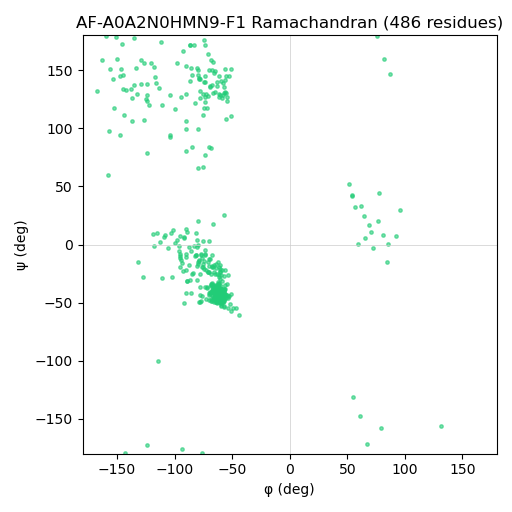N 1
ATOM 1110 C CA . MET A 1 141 ? -5.962 -3.204 -16.581 1.00 95.56 141 MET A CA 1
ATOM 1111 C C . MET A 1 141 ? -4.833 -3.835 -17.406 1.00 95.56 141 MET A C 1
ATOM 1113 O O . MET A 1 141 ? -3.664 -3.673 -17.051 1.00 95.56 141 MET A O 1
ATOM 1117 N N . SER A 1 142 ? -5.172 -4.561 -18.474 1.00 95.31 142 SER A N 1
ATOM 1118 C CA . SER A 1 142 ? -4.194 -5.217 -19.341 1.00 95.31 142 SER A CA 1
ATOM 1119 C C . SER A 1 142 ? -3.387 -4.209 -20.157 1.00 95.31 142 SER A C 1
ATOM 1121 O O . SER A 1 142 ? -3.934 -3.278 -20.748 1.00 95.31 142 SER A O 1
ATOM 1123 N N . LEU A 1 143 ? -2.072 -4.415 -20.222 1.00 95.50 143 LEU A N 1
ATOM 1124 C CA . LEU A 1 143 ? -1.139 -3.541 -20.931 1.00 95.50 143 LEU A CA 1
ATOM 1125 C C . LEU A 1 143 ? -1.215 -3.694 -22.455 1.00 95.50 143 LEU A C 1
ATOM 1127 O O . LEU A 1 143 ? -0.809 -2.769 -23.159 1.00 95.50 143 LEU A O 1
ATOM 1131 N N . ASP A 1 144 ? -1.736 -4.825 -22.939 1.00 91.75 144 ASP A N 1
ATOM 1132 C CA . ASP A 1 144 ? -1.967 -5.120 -24.362 1.00 91.75 144 ASP A CA 1
ATOM 1133 C C . ASP A 1 144 ? -3.335 -4.631 -24.866 1.00 91.75 144 ASP A C 1
ATOM 1135 O O . ASP A 1 144 ? -3.664 -4.781 -26.040 1.00 91.75 144 ASP A O 1
ATOM 1139 N N . SER A 1 145 ? -4.153 -4.058 -23.982 1.00 90.69 145 SER A N 1
ATOM 1140 C CA . SER A 1 145 ? -5.489 -3.580 -24.322 1.00 90.69 145 SER A CA 1
ATOM 1141 C C . SER A 1 145 ? -5.463 -2.240 -25.058 1.00 90.69 145 SER A C 1
ATOM 1143 O O . SER A 1 145 ? -4.733 -1.318 -24.693 1.00 90.69 145 SER A O 1
ATOM 1145 N N . ASP A 1 146 ? -6.370 -2.089 -26.027 1.00 89.81 146 ASP A N 1
ATOM 1146 C CA . ASP A 1 146 ? -6.674 -0.812 -26.687 1.00 89.81 146 ASP A CA 1
ATOM 1147 C C . ASP A 1 146 ? -7.620 0.090 -25.869 1.00 89.81 146 ASP A C 1
ATOM 1149 O O . ASP A 1 146 ? -8.050 1.155 -26.345 1.00 89.81 146 ASP A O 1
ATOM 1153 N N . ALA A 1 147 ? -7.983 -0.330 -24.651 1.00 91.75 147 ALA A N 1
ATOM 1154 C CA . ALA A 1 147 ? -8.834 0.436 -23.755 1.00 91.75 147 ALA A CA 1
ATOM 1155 C C . ALA A 1 147 ? -8.217 1.804 -23.421 1.00 91.75 147 ALA A C 1
ATOM 1157 O O . ALA A 1 147 ? -7.013 1.968 -23.216 1.00 91.75 147 ALA A O 1
ATOM 1158 N N . SER A 1 148 ? -9.075 2.822 -23.350 1.00 94.12 148 SER A N 1
ATOM 1159 C CA . SER A 1 148 ? -8.669 4.132 -22.847 1.00 94.12 148 SER A CA 1
ATOM 1160 C C . SER A 1 148 ? -8.496 4.065 -21.332 1.00 94.12 148 SER A C 1
ATOM 1162 O O . SER A 1 148 ? -9.367 3.537 -20.648 1.00 94.12 148 SER A O 1
ATOM 1164 N N . LEU A 1 149 ? -7.459 4.712 -20.793 1.00 93.94 149 LEU A N 1
ATOM 1165 C CA . LEU A 1 149 ? -7.323 4.959 -19.351 1.00 93.94 149 LEU A CA 1
ATOM 1166 C C . LEU A 1 149 ? -8.551 5.644 -18.744 1.00 93.94 149 LEU A C 1
ATOM 1168 O O . LEU A 1 149 ? -8.810 5.477 -17.560 1.00 93.94 149 LEU A O 1
ATOM 1172 N N . ASP A 1 150 ? -9.310 6.396 -19.543 1.00 94.12 150 ASP A N 1
ATOM 1173 C CA . ASP A 1 150 ? -10.505 7.098 -19.066 1.00 94.12 150 ASP A CA 1
ATOM 1174 C C . ASP A 1 150 ? -11.649 6.120 -18.754 1.00 94.12 150 ASP A C 1
ATOM 1176 O O . ASP A 1 150 ? -12.588 6.495 -18.070 1.00 94.12 150 ASP A O 1
ATOM 1180 N N . ALA A 1 151 ? -11.556 4.867 -19.223 1.00 95.12 151 ALA A N 1
ATOM 1181 C CA . ALA A 1 151 ? -12.469 3.794 -18.847 1.00 95.12 151 ALA A CA 1
ATOM 1182 C C . ALA A 1 151 ? -12.167 3.218 -17.453 1.00 95.12 151 ALA A C 1
ATOM 1184 O O . ALA A 1 151 ? -12.958 2.424 -16.965 1.00 95.12 151 ALA A O 1
ATOM 1185 N N . LEU A 1 152 ? -11.040 3.588 -16.824 1.00 95.69 152 LEU A N 1
ATOM 1186 C CA . LEU A 1 152 ? -10.766 3.357 -15.403 1.00 95.69 152 LEU A CA 1
ATOM 1187 C C . LEU A 1 152 ? -11.284 4.564 -14.614 1.00 95.69 152 LEU A C 1
ATOM 1189 O O . LEU A 1 152 ? -10.535 5.480 -14.267 1.00 95.69 152 LEU A O 1
ATOM 1193 N N . ASP A 1 153 ? -12.588 4.557 -14.377 1.00 94.25 153 ASP A N 1
ATOM 1194 C CA . ASP A 1 153 ? -13.398 5.614 -13.775 1.00 94.25 153 ASP A CA 1
ATOM 1195 C C . ASP A 1 153 ? -14.17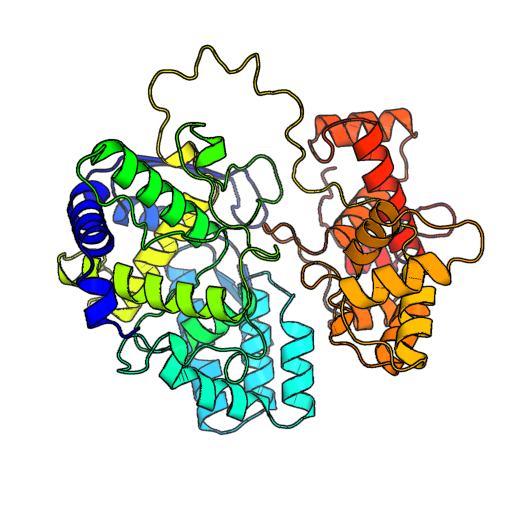3 5.115 -12.535 1.00 94.25 153 ASP A C 1
ATOM 1197 O O . ASP A 1 153 ? -13.940 4.023 -12.008 1.00 94.25 153 ASP A O 1
ATOM 1201 N N . THR A 1 154 ? -15.067 5.949 -12.001 1.00 91.00 154 THR A N 1
ATOM 1202 C CA . THR A 1 154 ? -15.852 5.619 -10.802 1.00 91.00 154 THR A CA 1
ATOM 1203 C C . THR A 1 154 ? -16.868 4.503 -11.011 1.00 91.00 154 THR A C 1
ATOM 1205 O O . THR A 1 154 ? -17.296 3.909 -10.023 1.00 91.00 154 THR A O 1
ATOM 1208 N N . ASP A 1 155 ? -17.228 4.200 -12.258 1.00 90.88 155 ASP A N 1
ATOM 1209 C CA . ASP A 1 155 ? -18.225 3.181 -12.592 1.00 90.88 155 ASP A CA 1
ATOM 1210 C C . ASP A 1 155 ? -17.573 1.799 -12.761 1.00 90.88 155 ASP A C 1
ATOM 1212 O O . ASP A 1 155 ? -18.163 0.763 -12.447 1.00 90.88 155 ASP A O 1
ATOM 1216 N N . SER A 1 156 ? -16.322 1.777 -13.219 1.00 92.69 156 SER A N 1
ATOM 1217 C CA . SER A 1 156 ? -15.520 0.566 -13.415 1.00 92.69 156 SER A CA 1
ATOM 1218 C C . SER A 1 156 ? -14.707 0.168 -12.177 1.00 92.69 156 SER A C 1
ATOM 1220 O O . SER A 1 156 ? -14.652 -1.020 -11.837 1.00 92.69 156 SER A O 1
ATOM 1222 N N . VAL A 1 157 ? -14.097 1.141 -11.488 1.00 94.44 157 VAL A N 1
ATOM 1223 C CA . VAL A 1 157 ? -13.196 0.929 -10.345 1.00 94.44 157 VAL A CA 1
ATOM 1224 C C . VAL A 1 157 ? -13.917 1.257 -9.038 1.00 94.44 157 VAL A C 1
ATOM 1226 O O . VAL A 1 157 ? -13.886 2.387 -8.555 1.00 94.44 157 VAL A O 1
ATOM 1229 N N . GLU A 1 158 ? -14.526 0.243 -8.418 1.00 92.81 158 GLU A N 1
ATOM 1230 C CA . GLU A 1 158 ? -15.192 0.398 -7.111 1.00 92.81 158 GLU A CA 1
ATOM 1231 C C . GLU A 1 158 ? -14.176 0.650 -5.982 1.00 92.81 158 GLU A C 1
ATOM 1233 O O . GLU A 1 158 ? -14.446 1.395 -5.039 1.00 92.81 158 GLU A O 1
ATOM 1238 N N . ARG A 1 159 ? -12.989 0.033 -6.075 1.00 91.56 159 ARG A N 1
ATOM 1239 C CA . ARG A 1 159 ? -11.892 0.194 -5.118 1.00 91.56 159 ARG A CA 1
ATOM 1240 C C . ARG A 1 159 ? -10.548 -0.077 -5.780 1.00 91.56 159 ARG A C 1
ATOM 1242 O O . ARG A 1 159 ? -10.406 -1.029 -6.539 1.00 91.56 159 ARG A O 1
ATOM 1249 N N . PHE A 1 160 ? -9.539 0.699 -5.393 1.00 92.88 160 PHE A N 1
ATOM 1250 C CA . PHE A 1 160 ? -8.144 0.408 -5.708 1.00 92.88 160 PHE A CA 1
ATOM 1251 C C . PHE A 1 160 ? -7.218 0.822 -4.562 1.00 92.88 160 PHE A C 1
ATOM 1253 O O . PHE A 1 160 ? -7.404 1.880 -3.956 1.00 92.88 160 PHE A O 1
ATOM 1260 N N . ASP A 1 161 ? -6.286 -0.048 -4.198 1.00 91.62 161 ASP A N 1
ATOM 1261 C CA . ASP A 1 161 ? -5.266 0.156 -3.168 1.00 91.62 161 ASP A CA 1
ATOM 1262 C C . ASP A 1 161 ? -4.109 -0.829 -3.380 1.00 91.62 161 ASP A C 1
ATOM 1264 O O . ASP A 1 161 ? -4.157 -1.664 -4.283 1.00 91.62 161 ASP A O 1
ATOM 1268 N N . ALA A 1 162 ? -3.089 -0.771 -2.521 1.00 89.44 162 ALA A N 1
ATOM 1269 C CA . ALA A 1 162 ? -1.916 -1.637 -2.601 1.00 89.44 162 ALA A CA 1
ATOM 1270 C C . ALA A 1 162 ? -2.237 -3.147 -2.593 1.00 89.44 162 ALA A C 1
ATOM 1272 O O . ALA A 1 162 ? -1.401 -3.942 -3.030 1.00 89.44 162 ALA A O 1
ATOM 1273 N N . GLY A 1 163 ? -3.402 -3.560 -2.078 1.00 93.25 163 GLY A N 1
ATOM 1274 C CA . GLY A 1 163 ? -3.881 -4.938 -2.145 1.00 93.25 163 GLY A CA 1
ATOM 1275 C C . GLY A 1 163 ? -4.479 -5.277 -3.505 1.00 93.25 163 GLY A C 1
ATOM 1276 O O . GLY A 1 163 ? -4.084 -6.273 -4.110 1.00 93.25 163 GLY A O 1
ATOM 1277 N N . LEU A 1 164 ? -5.377 -4.432 -4.020 1.00 96.25 164 LEU A N 1
ATOM 1278 C CA . LEU A 1 164 ? -5.969 -4.627 -5.351 1.00 96.25 164 LEU A CA 1
ATOM 1279 C C . LEU A 1 164 ? -4.909 -4.587 -6.449 1.00 96.25 164 LEU A C 1
ATOM 1281 O O . LEU A 1 164 ? -4.952 -5.414 -7.354 1.00 96.25 164 LEU A O 1
ATOM 1285 N N . THR A 1 165 ? -3.912 -3.717 -6.322 1.00 96.19 165 THR A N 1
ATOM 1286 C CA . THR A 1 165 ? -2.774 -3.674 -7.235 1.00 96.19 165 THR A CA 1
ATOM 1287 C C . THR A 1 165 ? -2.078 -5.034 -7.372 1.00 96.19 165 THR A C 1
ATOM 1289 O O . THR A 1 165 ? -1.804 -5.476 -8.487 1.00 96.19 165 THR A O 1
ATOM 1292 N N . LYS A 1 166 ? -1.845 -5.737 -6.252 1.00 97.19 166 LYS A N 1
ATOM 1293 C CA . LYS A 1 166 ? -1.233 -7.081 -6.235 1.00 97.19 166 LYS A CA 1
ATOM 1294 C C . LYS A 1 166 ? -2.111 -8.108 -6.938 1.00 97.19 166 LYS A C 1
ATOM 1296 O O . LYS A 1 166 ? -1.617 -8.903 -7.730 1.00 97.19 166 LYS A O 1
ATOM 1301 N N . ILE A 1 167 ? -3.411 -8.083 -6.649 1.00 98.25 167 ILE A N 1
ATOM 1302 C CA . ILE A 1 167 ? -4.369 -9.024 -7.234 1.00 98.25 167 ILE A CA 1
ATOM 1303 C C . ILE A 1 167 ? -4.456 -8.812 -8.750 1.00 98.25 167 ILE A C 1
ATOM 1305 O O . ILE A 1 167 ? -4.354 -9.775 -9.502 1.00 98.25 167 ILE A O 1
ATOM 1309 N N . HIS A 1 168 ? -4.566 -7.563 -9.208 1.00 97.81 168 HIS A N 1
ATOM 1310 C CA . HIS A 1 168 ? -4.625 -7.249 -10.635 1.00 97.81 168 HIS A CA 1
ATOM 1311 C C . HIS A 1 168 ? -3.318 -7.559 -11.369 1.00 97.81 168 HIS A C 1
ATOM 1313 O O . HIS A 1 168 ? -3.375 -8.116 -12.458 1.00 97.81 168 HIS A O 1
ATOM 1319 N N . ALA A 1 169 ? -2.157 -7.275 -10.771 1.00 97.50 169 ALA A N 1
ATOM 1320 C CA . ALA A 1 169 ? -0.857 -7.630 -11.347 1.00 97.50 169 ALA A CA 1
ATOM 1321 C C . ALA A 1 169 ? -0.688 -9.151 -11.524 1.00 97.50 169 ALA A C 1
ATOM 1323 O O . ALA A 1 169 ? -0.139 -9.613 -12.522 1.00 97.50 169 ALA A O 1
ATOM 1324 N N . LEU A 1 170 ? -1.190 -9.942 -10.569 1.00 97.56 170 LEU A N 1
ATOM 1325 C CA . LEU A 1 170 ? -1.156 -11.404 -10.643 1.00 97.56 170 LEU A CA 1
ATOM 1326 C C . LEU A 1 170 ? -2.225 -11.997 -11.559 1.00 97.56 170 LEU A C 1
ATOM 1328 O O . LEU A 1 170 ? -2.034 -13.099 -12.062 1.00 97.56 170 LEU A O 1
ATOM 1332 N N . PHE A 1 171 ? -3.337 -11.298 -11.773 1.00 97.31 171 PHE A N 1
ATOM 1333 C CA . PHE A 1 171 ? -4.365 -11.734 -12.713 1.00 97.31 171 PHE A CA 1
ATOM 1334 C C . PHE A 1 171 ? -4.013 -11.394 -14.170 1.00 97.31 171 PHE A C 1
ATOM 1336 O O . PHE A 1 171 ? -4.393 -12.130 -15.076 1.00 97.31 171 PHE A O 1
ATOM 1343 N N . ASP A 1 172 ? -3.269 -10.308 -14.395 1.00 95.50 172 ASP A N 1
ATOM 1344 C CA . ASP A 1 172 ? -2.863 -9.834 -15.719 1.00 95.50 172 ASP A CA 1
ATOM 1345 C C . ASP A 1 172 ? -1.689 -10.623 -16.315 1.00 95.50 172 ASP A C 1
ATOM 1347 O O . ASP A 1 172 ? -0.652 -10.776 -15.675 1.00 95.50 172 ASP A O 1
ATOM 1351 N N . ASP A 1 173 ? -1.805 -11.045 -17.575 1.00 93.44 173 ASP A N 1
ATOM 1352 C CA . ASP A 1 173 ? -0.759 -11.789 -18.297 1.00 93.44 173 ASP A CA 1
ATOM 1353 C C . ASP A 1 173 ? 0.238 -10.907 -19.059 1.00 93.44 173 ASP A C 1
ATOM 1355 O O . ASP A 1 173 ? 1.264 -11.397 -19.521 1.00 93.44 173 ASP A O 1
ATOM 1359 N N . SER A 1 174 ? -0.037 -9.610 -19.184 1.00 94.44 174 SER A N 1
ATOM 1360 C CA . SER A 1 174 ? 0.767 -8.688 -19.995 1.00 94.44 174 SER A CA 1
ATOM 1361 C C . SER A 1 174 ? 1.980 -8.092 -19.264 1.00 94.44 174 SER A C 1
ATOM 1363 O O . SER A 1 174 ? 2.791 -7.389 -19.876 1.00 94.44 174 SER A O 1
ATOM 1365 N N . GLY A 1 175 ? 2.120 -8.371 -17.963 1.00 93.88 175 GLY A N 1
ATOM 1366 C CA . GLY A 1 175 ? 3.211 -7.877 -17.117 1.00 93.88 175 GLY A CA 1
ATOM 1367 C C . GLY A 1 175 ? 2.873 -6.615 -16.326 1.00 93.88 175 GLY A C 1
ATOM 1368 O O . GLY A 1 175 ? 3.763 -5.803 -16.070 1.00 93.88 175 GLY A O 1
ATOM 1369 N N . SER A 1 176 ? 1.602 -6.410 -15.966 1.00 96.06 176 SER A N 1
ATOM 1370 C CA . SER A 1 176 ? 1.176 -5.305 -15.105 1.00 96.06 176 SER A CA 1
ATOM 1371 C C . SER A 1 176 ? 1.905 -5.335 -13.752 1.00 96.06 176 SER A C 1
ATOM 1373 O O . SER A 1 176 ? 1.931 -6.381 -13.098 1.00 96.06 176 SER A O 1
ATOM 1375 N N . PRO A 1 177 ? 2.492 -4.212 -13.299 1.00 97.25 177 PRO A N 1
ATOM 1376 C CA . PRO A 1 177 ? 3.309 -4.199 -12.095 1.00 97.25 177 PRO A CA 1
ATOM 1377 C C . PRO A 1 177 ? 2.469 -4.160 -10.815 1.00 97.25 177 PRO A C 1
ATOM 1379 O O . PRO A 1 177 ? 1.416 -3.521 -10.752 1.00 97.25 177 PRO A O 1
ATOM 1382 N N . ILE A 1 178 ? 2.994 -4.731 -9.733 1.00 97.19 178 ILE A N 1
ATOM 1383 C CA . ILE A 1 178 ? 2.568 -4.456 -8.361 1.00 97.19 178 ILE A CA 1
ATOM 1384 C C . ILE A 1 178 ? 3.006 -3.031 -7.989 1.00 97.19 178 ILE A C 1
ATOM 1386 O O . ILE A 1 178 ? 4.030 -2.783 -7.358 1.00 97.19 178 ILE A O 1
ATOM 1390 N N . TYR A 1 179 ? 2.190 -2.061 -8.378 1.00 96.19 179 TYR A N 1
ATOM 1391 C CA . TYR A 1 179 ? 2.335 -0.655 -8.030 1.00 96.19 179 TYR A CA 1
ATOM 1392 C C . TYR A 1 179 ? 1.961 -0.308 -6.572 1.00 96.19 179 TYR A C 1
ATOM 1394 O O . TYR A 1 179 ? 0.884 0.227 -6.278 1.00 96.19 179 TYR A O 1
ATOM 1402 N N . ASP A 1 180 ? 2.870 -0.629 -5.649 1.00 90.81 180 ASP A N 1
ATOM 1403 C CA . ASP A 1 180 ? 2.804 -0.231 -4.238 1.00 90.81 180 ASP A CA 1
ATOM 1404 C C . ASP A 1 180 ? 3.562 1.077 -3.921 1.00 90.81 180 ASP A C 1
ATOM 1406 O O . ASP A 1 180 ? 4.081 1.758 -4.811 1.00 90.81 180 ASP A O 1
ATOM 1410 N N . SER A 1 181 ? 3.613 1.460 -2.637 1.00 91.62 181 SER A N 1
ATOM 1411 C CA . SER A 1 181 ? 4.250 2.713 -2.207 1.00 91.62 181 SER A CA 1
ATOM 1412 C C . SER A 1 181 ? 5.745 2.794 -2.503 1.00 91.62 181 SER A C 1
ATOM 1414 O O . SER A 1 181 ? 6.242 3.894 -2.758 1.00 91.62 181 SER A O 1
ATOM 1416 N N . ARG A 1 182 ? 6.462 1.664 -2.479 1.00 95.00 182 ARG A N 1
ATOM 1417 C CA . ARG A 1 182 ? 7.907 1.599 -2.716 1.00 95.00 182 ARG A CA 1
ATOM 1418 C C . ARG A 1 182 ? 8.199 1.707 -4.198 1.00 95.00 182 ARG A C 1
ATOM 1420 O O . ARG A 1 182 ? 8.989 2.560 -4.597 1.00 95.00 182 ARG A O 1
ATOM 1427 N N . VAL A 1 183 ? 7.495 0.933 -5.018 1.00 97.62 183 VAL A N 1
ATOM 1428 C CA . VAL A 1 183 ? 7.603 1.036 -6.478 1.00 97.62 183 VAL A CA 1
ATOM 1429 C C . VAL A 1 183 ? 7.284 2.467 -6.935 1.00 97.62 183 VAL A C 1
ATOM 1431 O O . VAL A 1 183 ? 8.039 3.060 -7.710 1.00 97.62 183 VAL A O 1
ATOM 1434 N N . GLY A 1 184 ? 6.233 3.072 -6.372 1.00 97.00 184 GLY A N 1
ATOM 1435 C CA . GLY A 1 184 ? 5.901 4.485 -6.558 1.00 97.00 184 GLY A CA 1
ATOM 1436 C C . GLY A 1 184 ? 7.015 5.451 -6.156 1.00 97.00 184 GLY A C 1
ATOM 1437 O O . GLY A 1 184 ? 7.367 6.338 -6.934 1.00 97.00 184 GLY A O 1
ATOM 1438 N N . ALA A 1 185 ? 7.614 5.261 -4.977 1.00 96.94 185 ALA A N 1
ATOM 1439 C CA . ALA A 1 185 ? 8.708 6.098 -4.490 1.00 96.94 185 ALA A CA 1
ATOM 1440 C C . ALA A 1 185 ? 9.935 6.054 -5.413 1.00 96.94 185 ALA A C 1
ATOM 1442 O O . ALA A 1 185 ? 10.461 7.109 -5.774 1.00 96.94 185 ALA A O 1
ATOM 1443 N N . ALA A 1 186 ? 10.377 4.858 -5.818 1.00 98.12 186 ALA A N 1
ATOM 1444 C CA . ALA A 1 186 ? 11.530 4.691 -6.702 1.00 98.12 186 ALA A CA 1
ATOM 1445 C C . ALA A 1 186 ? 11.307 5.383 -8.054 1.00 98.12 186 ALA A C 1
ATOM 1447 O O . ALA A 1 186 ? 12.156 6.152 -8.506 1.00 98.12 186 ALA A O 1
ATOM 1448 N N . MET A 1 187 ? 10.135 5.182 -8.665 1.00 98.12 187 MET A N 1
ATOM 1449 C CA . MET A 1 187 ? 9.791 5.823 -9.937 1.00 98.12 187 MET A CA 1
ATOM 1450 C C . MET A 1 187 ? 9.663 7.342 -9.819 1.00 98.12 187 MET A C 1
ATOM 1452 O O . MET A 1 187 ? 10.119 8.066 -10.703 1.00 98.12 187 MET A O 1
ATOM 1456 N N . ALA A 1 188 ? 9.107 7.845 -8.713 1.00 97.38 188 ALA A N 1
ATOM 1457 C CA . ALA A 1 188 ? 9.057 9.278 -8.447 1.00 97.38 188 ALA A CA 1
ATOM 1458 C C . ALA A 1 188 ? 10.464 9.889 -8.334 1.00 97.38 188 ALA A C 1
ATOM 1460 O O . ALA A 1 188 ? 10.699 10.980 -8.851 1.00 97.38 188 ALA A O 1
ATOM 1461 N N . MET A 1 189 ? 11.404 9.187 -7.692 1.00 97.50 189 MET A N 1
ATOM 1462 C CA . MET A 1 189 ? 12.792 9.636 -7.551 1.00 97.50 189 MET A CA 1
ATOM 1463 C C . MET A 1 189 ? 13.538 9.643 -8.886 1.00 97.50 189 MET A C 1
ATOM 1465 O O . MET A 1 189 ? 14.173 10.640 -9.230 1.00 97.50 189 MET A O 1
ATOM 1469 N N . LEU A 1 190 ? 13.416 8.561 -9.660 1.00 97.62 190 LEU A N 1
ATOM 1470 C CA . LEU A 1 190 ? 13.995 8.460 -11.000 1.00 97.62 190 LEU A CA 1
ATOM 1471 C C . LEU A 1 190 ? 13.490 9.584 -11.907 1.00 97.62 190 LEU A C 1
ATOM 1473 O O . LEU A 1 190 ? 14.282 10.266 -12.555 1.00 97.62 190 LEU A O 1
ATOM 1477 N N . TYR A 1 191 ? 12.181 9.838 -11.897 1.00 96.69 191 TYR A N 1
ATOM 1478 C CA . TYR A 1 191 ? 11.594 10.918 -12.682 1.00 96.69 191 TYR A CA 1
ATOM 1479 C C . TYR A 1 191 ? 12.044 12.308 -12.210 1.00 96.69 191 TYR A C 1
ATOM 1481 O O . TYR A 1 191 ? 12.343 13.172 -13.035 1.00 96.69 191 TYR A O 1
ATOM 1489 N N . ALA A 1 192 ? 12.160 12.533 -10.898 1.00 94.62 192 ALA A N 1
ATOM 1490 C CA . ALA A 1 192 ? 12.679 13.792 -10.364 1.00 94.62 192 ALA A CA 1
ATOM 1491 C C . ALA A 1 192 ? 14.119 14.071 -10.836 1.00 94.62 192 ALA A C 1
ATOM 1493 O O . ALA A 1 192 ? 14.440 15.197 -11.218 1.00 94.62 192 ALA A O 1
ATOM 1494 N N . GLN A 1 193 ? 14.970 13.043 -10.875 1.00 94.25 193 GLN A N 1
ATOM 1495 C CA . GLN A 1 193 ? 16.345 13.162 -11.363 1.00 94.25 193 GLN A CA 1
ATOM 1496 C C . GLN A 1 193 ? 16.416 13.384 -12.871 1.00 94.25 193 GLN A C 1
ATOM 1498 O O . GLN A 1 193 ? 17.138 14.283 -13.299 1.00 94.25 193 GLN A O 1
ATOM 1503 N N . TYR A 1 194 ? 15.625 12.649 -13.659 1.00 94.56 194 TYR A N 1
ATOM 1504 C CA . TYR A 1 194 ? 15.482 12.889 -15.096 1.00 94.56 194 TYR A CA 1
ATOM 1505 C C . TYR A 1 194 ? 15.132 14.355 -15.385 1.00 94.56 194 TYR A C 1
ATOM 1507 O O . TYR A 1 194 ? 15.825 15.033 -16.144 1.00 94.56 194 TYR A O 1
ATOM 1515 N N . ARG A 1 195 ? 14.096 14.882 -14.719 1.00 91.50 195 ARG A N 1
ATOM 1516 C CA . ARG A 1 195 ? 13.659 16.277 -14.881 1.00 91.50 195 ARG A CA 1
ATOM 1517 C C . ARG A 1 195 ? 14.746 17.272 -14.473 1.00 91.50 195 ARG A C 1
ATOM 1519 O O . ARG A 1 195 ? 14.915 18.289 -15.143 1.00 91.50 195 ARG A O 1
ATOM 1526 N N . SER A 1 196 ? 15.481 16.983 -13.400 1.00 90.31 196 SER A N 1
ATOM 1527 C CA . SER A 1 196 ? 16.591 17.822 -12.935 1.00 90.31 196 SER A CA 1
ATOM 1528 C C . SER A 1 196 ? 17.724 17.894 -13.965 1.00 90.31 196 SER A C 1
ATOM 1530 O O . SER A 1 196 ? 18.186 18.982 -14.304 1.00 90.31 196 SER A O 1
ATOM 1532 N N . GLN A 1 197 ? 18.114 16.752 -14.536 1.00 89.81 197 GLN A N 1
ATOM 1533 C CA . GLN A 1 197 ? 19.189 16.664 -15.530 1.00 89.81 197 GLN A CA 1
ATOM 1534 C C . GLN A 1 197 ? 18.793 17.246 -16.893 1.00 89.81 197 GLN A C 1
ATOM 1536 O O . GLN A 1 197 ? 19.601 17.900 -17.552 1.00 89.81 197 GLN A O 1
ATOM 1541 N N . ALA A 1 198 ? 17.544 17.047 -17.319 1.00 84.38 198 ALA A N 1
ATOM 1542 C CA . ALA A 1 198 ? 17.044 17.610 -18.569 1.00 84.38 198 ALA A CA 1
ATOM 1543 C C . ALA A 1 198 ? 16.877 19.145 -18.504 1.00 84.38 198 ALA A C 1
ATOM 1545 O O . ALA A 1 198 ? 16.924 19.827 -19.536 1.00 84.38 198 ALA A O 1
ATOM 1546 N N . GLY A 1 199 ? 16.715 19.705 -17.299 1.00 73.62 199 GLY A N 1
ATOM 1547 C CA . GLY A 1 199 ? 16.619 21.141 -17.049 1.00 73.62 199 GLY A CA 1
ATOM 1548 C C . GLY A 1 199 ? 15.425 21.802 -17.750 1.00 73.62 199 GLY A C 1
ATOM 1549 O O . GLY A 1 199 ? 14.376 21.197 -17.966 1.00 73.62 199 GLY A O 1
ATOM 1550 N N . GLY A 1 200 ? 15.583 23.069 -18.150 1.00 68.12 200 GLY A N 1
ATOM 1551 C CA . GLY A 1 200 ? 14.534 23.851 -18.824 1.00 68.12 200 GLY A CA 1
ATOM 1552 C C . GLY A 1 200 ? 14.203 23.423 -20.261 1.00 68.12 200 GLY A C 1
ATOM 1553 O O . GLY A 1 200 ? 13.402 24.091 -20.910 1.00 68.12 200 GLY A O 1
ATOM 1554 N N . LYS A 1 201 ? 14.823 22.351 -20.776 1.00 71.12 201 LYS A N 1
ATOM 1555 C CA . LYS A 1 201 ? 14.597 21.842 -22.141 1.00 71.12 201 LYS A CA 1
ATOM 1556 C C . LYS A 1 201 ? 13.283 21.073 -22.279 1.00 71.12 201 LYS A C 1
ATOM 1558 O O . LYS A 1 201 ? 12.799 20.905 -23.393 1.00 71.12 201 LYS A O 1
ATOM 1563 N N . LEU A 1 202 ? 12.712 20.601 -21.171 1.00 76.81 202 LEU A N 1
ATOM 1564 C CA . LEU A 1 202 ? 11.445 19.882 -21.194 1.00 76.81 202 LEU A CA 1
ATOM 1565 C C . LEU A 1 202 ? 10.252 20.829 -21.151 1.00 76.81 202 LEU A C 1
ATOM 1567 O O . LEU A 1 202 ? 10.292 21.910 -20.559 1.00 76.81 202 LEU A O 1
ATOM 1571 N N . ALA A 1 203 ? 9.145 20.373 -21.733 1.00 73.19 203 ALA A N 1
ATOM 1572 C CA . ALA A 1 203 ? 7.878 21.071 -21.631 1.00 73.19 203 ALA A CA 1
ATOM 1573 C C . ALA A 1 203 ? 7.494 21.308 -20.156 1.00 73.19 203 ALA A C 1
ATOM 1575 O O . ALA A 1 203 ? 7.731 20.479 -19.267 1.00 73.19 203 ALA A O 1
ATOM 1576 N N . LYS A 1 204 ? 6.846 22.453 -19.906 1.00 75.62 204 LYS A N 1
ATOM 1577 C CA . LYS A 1 204 ? 6.297 22.800 -18.583 1.00 75.62 204 LYS A CA 1
ATOM 1578 C C . LYS A 1 204 ? 5.166 21.862 -18.154 1.00 75.62 204 LYS A C 1
ATOM 1580 O O . LYS A 1 204 ? 4.909 21.727 -16.964 1.00 75.62 204 LYS A O 1
ATOM 1585 N N . LYS A 1 205 ? 4.469 21.237 -19.110 1.00 81.00 205 LYS A N 1
ATOM 1586 C CA . LYS A 1 205 ? 3.431 20.243 -18.824 1.00 81.00 205 LYS A CA 1
ATOM 1587 C C . LYS A 1 205 ? 4.098 18.948 -18.367 1.00 81.00 205 LYS A C 1
ATOM 1589 O O . LYS A 1 205 ? 4.906 18.396 -19.104 1.00 81.00 205 LYS A O 1
ATOM 1594 N N . HIS A 1 206 ? 3.739 18.480 -17.177 1.00 82.25 206 HIS A N 1
ATOM 1595 C CA . HIS A 1 206 ? 4.196 17.198 -16.646 1.00 82.25 206 HIS A CA 1
ATOM 1596 C C . HIS A 1 206 ? 3.150 16.132 -16.963 1.00 82.25 206 HIS A C 1
ATOM 1598 O O . HIS A 1 206 ? 1.974 16.310 -16.637 1.00 82.25 206 HIS A O 1
ATOM 1604 N N . TRP A 1 207 ? 3.573 15.037 -17.587 1.00 87.25 207 TRP A N 1
ATOM 1605 C CA . TRP A 1 207 ? 2.704 13.882 -17.831 1.00 87.25 207 TRP A CA 1
ATOM 1606 C C . TRP A 1 207 ? 2.842 12.810 -16.748 1.00 87.25 207 TRP A C 1
ATOM 1608 O O . TRP A 1 207 ? 1.943 11.984 -16.578 1.00 87.25 207 TRP A O 1
ATOM 1618 N N . LEU A 1 208 ? 3.945 12.853 -15.994 1.00 93.19 208 LEU A N 1
ATOM 1619 C CA . LEU A 1 208 ? 4.285 11.886 -14.958 1.00 93.19 208 LEU A CA 1
ATOM 1620 C C . LEU A 1 208 ? 4.264 12.532 -13.566 1.00 93.19 208 LEU A C 1
ATOM 1622 O O . LEU A 1 208 ? 4.781 13.629 -13.354 1.00 93.19 208 LEU A O 1
ATOM 1626 N N . ALA A 1 209 ? 3.643 11.837 -12.615 1.00 91.56 209 ALA A N 1
ATOM 1627 C CA . ALA A 1 209 ? 3.508 12.245 -11.221 1.00 91.56 209 ALA A CA 1
ATOM 1628 C C . ALA A 1 209 ? 3.255 11.001 -10.358 1.00 91.56 209 ALA A C 1
ATOM 1630 O O . ALA A 1 209 ? 2.208 10.889 -9.727 1.00 91.56 209 ALA A O 1
ATOM 1631 N N . PHE A 1 210 ? 4.202 10.056 -10.393 1.00 95.44 210 PHE A N 1
ATOM 1632 C CA . PHE A 1 210 ? 4.121 8.755 -9.724 1.00 95.44 210 PHE A CA 1
ATOM 1633 C C . PHE A 1 210 ? 3.745 8.904 -8.245 1.00 95.44 210 PHE A C 1
ATOM 1635 O O . PHE A 1 210 ? 4.554 9.421 -7.466 1.00 95.44 210 PHE A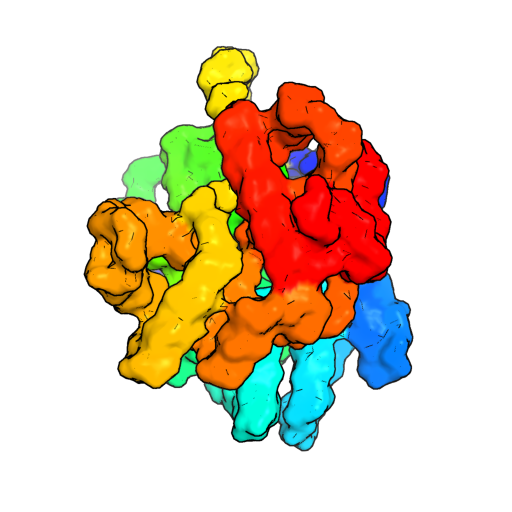 O 1
ATOM 1642 N N . PRO A 1 211 ? 2.537 8.478 -7.840 1.00 94.69 211 PRO A N 1
ATOM 1643 C CA . PRO A 1 211 ? 2.175 8.496 -6.439 1.00 94.69 211 PRO A CA 1
ATOM 1644 C C . PRO A 1 211 ? 3.038 7.550 -5.605 1.00 94.69 211 PRO A C 1
ATOM 1646 O O . PRO A 1 211 ? 3.470 6.500 -6.076 1.00 94.69 211 PRO A O 1
ATOM 1649 N N . SER A 1 212 ? 3.260 7.911 -4.347 1.00 91.50 212 SER A N 1
ATOM 1650 C CA . SER A 1 212 ? 3.919 7.066 -3.353 1.00 91.50 212 SER A CA 1
ATOM 1651 C C . SER A 1 212 ? 3.162 7.101 -2.025 1.00 91.50 212 SER A C 1
ATOM 1653 O O . SER A 1 212 ? 2.152 7.788 -1.878 1.00 91.50 212 SER A O 1
ATOM 1655 N N . GLY A 1 213 ? 3.626 6.332 -1.046 1.00 84.19 213 GLY A N 1
ATOM 1656 C CA . GLY A 1 213 ? 3.099 6.335 0.318 1.00 84.19 213 GLY A CA 1
ATOM 1657 C C . GLY A 1 213 ? 4.182 6.703 1.324 1.00 84.19 213 GLY A C 1
ATOM 1658 O O . GLY A 1 213 ? 5.377 6.526 1.073 1.00 84.19 213 GLY A O 1
ATOM 1659 N N . ALA A 1 214 ? 3.764 7.206 2.483 1.00 81.00 214 ALA A N 1
ATOM 1660 C CA . ALA A 1 214 ? 4.673 7.425 3.597 1.00 81.00 214 ALA A CA 1
ATOM 1661 C C . ALA A 1 214 ? 5.171 6.081 4.150 1.00 81.00 214 ALA A C 1
ATOM 1663 O O . ALA A 1 214 ? 4.388 5.150 4.337 1.00 81.00 214 ALA A O 1
ATOM 1664 N N . ALA A 1 215 ? 6.466 6.000 4.455 1.00 79.19 215 ALA A N 1
ATOM 1665 C CA . ALA A 1 215 ? 7.021 4.844 5.145 1.00 79.19 215 ALA A CA 1
ATOM 1666 C C . ALA A 1 215 ? 6.556 4.795 6.605 1.00 79.19 215 ALA A C 1
ATOM 1668 O O . ALA A 1 215 ? 6.386 5.834 7.253 1.00 79.19 215 ALA A O 1
ATOM 1669 N N . ARG A 1 216 ? 6.444 3.582 7.148 1.00 73.12 216 ARG A N 1
ATOM 1670 C CA . ARG A 1 216 ? 6.471 3.362 8.594 1.00 73.12 216 ARG A CA 1
ATOM 1671 C C . ARG A 1 216 ? 7.928 3.395 9.058 1.00 73.12 216 ARG A C 1
ATOM 1673 O O . ARG A 1 216 ? 8.650 2.413 8.907 1.00 73.12 216 ARG A O 1
ATOM 1680 N N . GLY A 1 217 ? 8.376 4.527 9.597 1.00 77.19 217 GLY A N 1
ATOM 1681 C CA . GLY A 1 217 ? 9.747 4.675 10.090 1.00 77.19 217 GLY A CA 1
ATOM 1682 C C . GLY A 1 217 ? 10.478 5.929 9.607 1.00 77.19 217 GLY A C 1
ATOM 1683 O O . GLY A 1 217 ? 9.874 6.950 9.293 1.00 77.19 217 GLY A O 1
ATOM 1684 N N . LYS A 1 218 ? 11.816 5.854 9.610 1.00 82.75 218 LYS A N 1
ATOM 1685 C CA . LYS A 1 218 ? 12.738 6.946 9.227 1.00 82.75 218 LYS A CA 1
ATOM 1686 C C . LYS A 1 218 ? 13.135 6.913 7.743 1.00 82.75 218 LYS A C 1
ATOM 1688 O O . LYS A 1 218 ? 14.057 7.629 7.346 1.00 82.75 218 LYS A O 1
ATOM 1693 N N . GLN A 1 219 ? 12.529 6.033 6.951 1.00 88.94 219 GLN A N 1
ATOM 1694 C CA . GLN A 1 219 ? 12.806 5.905 5.525 1.00 88.94 219 GLN A CA 1
ATOM 1695 C C . GLN A 1 219 ? 12.200 7.084 4.764 1.00 88.94 219 GLN A C 1
ATOM 1697 O O . GLN A 1 219 ? 11.119 7.573 5.098 1.00 88.94 219 GLN A O 1
ATOM 1702 N N . ILE A 1 220 ? 12.887 7.530 3.717 1.00 91.62 220 ILE A N 1
ATOM 1703 C CA . ILE A 1 220 ? 12.414 8.618 2.860 1.00 91.62 220 ILE A CA 1
ATOM 1704 C C . ILE A 1 220 ? 11.807 7.992 1.605 1.00 91.62 220 ILE A C 1
ATOM 1706 O O . ILE A 1 220 ? 12.522 7.352 0.845 1.00 91.62 220 ILE A O 1
ATOM 1710 N N . ARG A 1 221 ? 10.498 8.182 1.384 1.00 92.50 221 ARG A N 1
ATOM 1711 C CA . ARG A 1 221 ? 9.744 7.693 0.201 1.00 92.50 221 ARG A CA 1
ATOM 1712 C C . ARG A 1 221 ? 9.184 8.815 -0.684 1.00 92.50 221 ARG A C 1
ATOM 1714 O O . ARG A 1 221 ? 8.378 8.582 -1.585 1.00 92.50 221 ARG A O 1
ATOM 1721 N N . ASN A 1 222 ? 9.592 10.054 -0.417 1.00 93.19 222 ASN A N 1
ATOM 1722 C CA . ASN A 1 222 ? 9.214 11.222 -1.203 1.00 93.19 222 ASN A CA 1
ATOM 1723 C C . ASN A 1 222 ? 10.487 11.929 -1.699 1.00 93.19 222 ASN A C 1
ATOM 1725 O O . ASN A 1 222 ? 11.295 12.317 -0.851 1.00 93.19 222 ASN A O 1
ATOM 1729 N N . PRO A 1 223 ? 10.668 12.135 -3.018 1.00 93.69 223 PRO A N 1
ATOM 1730 C CA . PRO A 1 223 ? 11.863 12.780 -3.571 1.00 93.69 223 PRO A CA 1
ATOM 1731 C C . PRO A 1 223 ? 12.166 14.149 -2.959 1.00 93.69 223 PRO A C 1
ATOM 1733 O O . PRO A 1 223 ? 13.326 14.470 -2.718 1.00 93.69 223 PRO A O 1
ATOM 1736 N N . LYS A 1 224 ? 11.130 14.921 -2.601 1.00 91.81 224 LYS A N 1
ATOM 1737 C CA . LYS A 1 224 ? 11.285 16.224 -1.932 1.00 91.81 224 LYS A CA 1
ATOM 1738 C C . LYS A 1 224 ? 11.992 16.133 -0.570 1.00 91.81 224 LYS A C 1
ATOM 1740 O O . LYS A 1 224 ? 12.528 17.121 -0.080 1.00 91.81 224 LYS A O 1
ATOM 1745 N N . GLY A 1 225 ? 11.967 14.958 0.064 1.00 89.81 225 GLY A N 1
ATOM 1746 C CA . GLY A 1 225 ? 12.709 14.681 1.295 1.00 89.81 225 GLY A CA 1
ATOM 1747 C C . GLY A 1 225 ? 14.199 14.396 1.073 1.00 89.81 225 GLY A C 1
ATOM 1748 O O . GLY A 1 225 ? 14.948 14.404 2.044 1.00 89.81 225 GLY A O 1
ATOM 1749 N N . ILE A 1 226 ? 14.621 14.144 -0.170 1.00 92.12 226 ILE A N 1
ATOM 1750 C CA . ILE A 1 226 ? 16.030 13.986 -0.557 1.00 92.12 226 ILE A CA 1
ATOM 1751 C C . ILE A 1 226 ? 16.611 15.333 -0.986 1.00 92.12 226 ILE A C 1
ATOM 1753 O O . ILE A 1 226 ? 17.647 15.743 -0.472 1.00 92.12 226 ILE A O 1
ATOM 1757 N N . ASP A 1 227 ? 15.916 16.035 -1.881 1.00 87.81 227 ASP A N 1
ATOM 1758 C CA . ASP A 1 227 ? 16.287 17.371 -2.340 1.00 87.81 227 ASP A CA 1
ATOM 1759 C C . ASP A 1 227 ? 15.038 18.259 -2.397 1.00 87.81 227 ASP A C 1
ATOM 1761 O O . ASP A 1 227 ? 14.042 17.929 -3.043 1.00 87.81 227 ASP A O 1
ATOM 1765 N N . SER A 1 228 ? 15.096 19.414 -1.732 1.00 86.50 228 SER A N 1
ATOM 1766 C CA . SER A 1 228 ? 14.015 20.405 -1.723 1.00 86.50 228 SER A CA 1
ATOM 1767 C C . SER A 1 228 ? 13.665 20.967 -3.110 1.00 86.50 228 SER A C 1
ATOM 1769 O O . SER A 1 228 ? 12.555 21.476 -3.286 1.00 86.50 228 SER A O 1
ATOM 1771 N N . GLY A 1 229 ? 14.583 20.864 -4.079 1.00 87.31 229 GLY A N 1
ATOM 1772 C CA . GLY A 1 229 ? 14.375 21.220 -5.480 1.00 87.31 229 GLY A CA 1
ATOM 1773 C C . GLY A 1 229 ? 13.544 20.198 -6.258 1.00 87.31 229 GLY A C 1
ATOM 1774 O O . GLY A 1 229 ? 13.004 20.528 -7.315 1.00 87.31 229 GLY A O 1
ATOM 1775 N N . PHE A 1 230 ? 13.379 18.975 -5.743 1.00 90.56 230 PHE A N 1
ATOM 1776 C CA . PHE A 1 230 ? 12.520 17.975 -6.366 1.00 90.56 230 PHE A CA 1
ATOM 1777 C C . PHE A 1 230 ? 11.040 18.214 -6.062 1.00 90.56 230 PHE A C 1
ATOM 1779 O O . PHE A 1 230 ? 10.629 18.570 -4.953 1.00 90.56 230 PHE A O 1
ATOM 1786 N N . ALA A 1 231 ? 10.208 17.957 -7.073 1.00 87.69 231 ALA A N 1
ATOM 1787 C CA . ALA A 1 231 ? 8.767 17.907 -6.895 1.00 87.69 231 ALA A CA 1
ATOM 1788 C C . ALA A 1 231 ? 8.391 16.764 -5.936 1.00 87.69 231 ALA A C 1
ATOM 1790 O O . ALA A 1 231 ? 8.951 15.669 -5.991 1.00 87.69 231 ALA A O 1
ATOM 1791 N N . GLY A 1 232 ? 7.424 17.020 -5.054 1.00 88.00 232 GLY A N 1
ATOM 1792 C CA . GLY A 1 232 ? 6.915 15.993 -4.150 1.00 88.00 232 GLY A CA 1
ATOM 1793 C C . GLY A 1 232 ? 6.012 14.996 -4.876 1.00 88.00 232 GLY A C 1
ATOM 1794 O O . GLY A 1 232 ? 5.183 15.398 -5.691 1.00 88.00 232 GLY A O 1
ATOM 1795 N N . ALA A 1 233 ? 6.133 13.712 -4.538 1.00 91.44 233 ALA A N 1
ATOM 1796 C CA . ALA A 1 233 ? 5.230 12.678 -5.043 1.00 91.44 233 ALA A CA 1
ATOM 1797 C C . ALA A 1 233 ? 3.814 12.843 -4.449 1.00 91.44 233 ALA A C 1
ATOM 1799 O O . ALA A 1 233 ? 3.700 13.050 -3.228 1.00 91.44 233 ALA A O 1
ATOM 1800 N N . PRO A 1 234 ? 2.734 12.719 -5.248 1.00 92.06 234 PRO A N 1
ATOM 1801 C CA . PRO A 1 234 ? 1.378 12.579 -4.717 1.00 92.06 234 PRO A CA 1
ATOM 1802 C C . PRO A 1 234 ? 1.307 11.431 -3.706 1.00 92.06 234 PRO A C 1
ATOM 1804 O O . PRO A 1 234 ? 2.007 10.434 -3.857 1.00 92.06 234 PRO A O 1
ATOM 1807 N N . GLN A 1 235 ? 0.496 11.571 -2.658 1.00 88.19 235 GLN A N 1
ATOM 1808 C CA . GLN A 1 235 ? 0.439 10.581 -1.579 1.00 88.19 235 GLN A CA 1
ATOM 1809 C C . GLN A 1 235 ? -0.810 9.703 -1.685 1.00 88.19 235 GLN A C 1
ATOM 1811 O O . GL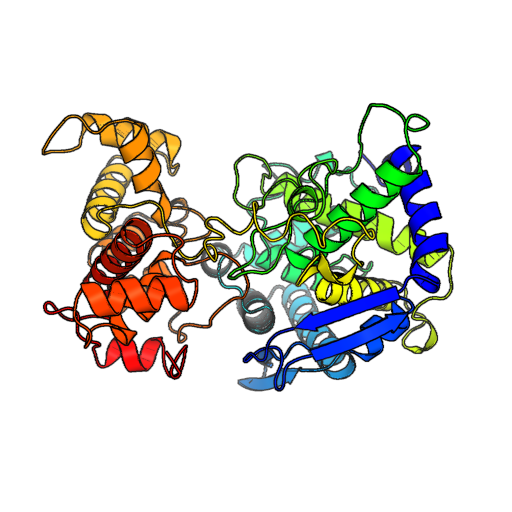N A 1 235 ? -1.928 10.223 -1.761 1.00 88.19 235 GLN A O 1
ATOM 1816 N N . PHE A 1 236 ? -0.616 8.383 -1.637 1.00 86.25 236 PHE A N 1
ATOM 1817 C CA . PHE A 1 236 ? -1.692 7.402 -1.511 1.00 86.25 236 PHE A CA 1
ATOM 1818 C C . PHE A 1 236 ? -2.552 7.666 -0.274 1.00 86.25 236 PHE A C 1
ATOM 1820 O O . PHE A 1 236 ? -2.087 8.226 0.720 1.00 86.25 236 PHE A O 1
ATOM 1827 N N . PHE A 1 237 ? -3.830 7.284 -0.355 1.00 76.25 237 PHE A N 1
ATOM 1828 C CA . PHE A 1 237 ? -4.857 7.515 0.675 1.00 76.25 237 PHE A CA 1
ATOM 1829 C C . PHE A 1 237 ? -5.112 8.994 1.030 1.00 76.25 237 PHE A C 1
ATOM 1831 O O . PHE A 1 237 ? -5.965 9.294 1.867 1.00 76.25 237 PHE A O 1
ATOM 1838 N N . GLY A 1 238 ? -4.411 9.930 0.385 1.00 71.75 238 GLY A N 1
ATOM 1839 C CA . GLY A 1 238 ? -4.692 11.356 0.436 1.00 71.75 238 GLY A CA 1
ATOM 1840 C C . GLY A 1 238 ? -5.730 11.774 -0.606 1.00 71.75 238 GLY A C 1
ATOM 1841 O O . GLY A 1 238 ? -6.072 11.029 -1.519 1.00 71.75 238 GLY A O 1
ATOM 1842 N N . LYS A 1 239 ? -6.184 13.030 -0.526 1.00 71.06 239 LYS A N 1
ATOM 1843 C CA . LYS A 1 239 ? -7.105 13.621 -1.520 1.00 71.06 239 LYS A CA 1
ATOM 1844 C C . LYS A 1 239 ? -6.521 13.699 -2.938 1.00 71.06 239 LYS A C 1
ATOM 1846 O O . LYS A 1 239 ? -7.260 13.972 -3.872 1.00 71.06 239 LYS A O 1
ATOM 1851 N N . ALA A 1 240 ? -5.206 13.535 -3.076 1.00 76.75 240 ALA A N 1
ATOM 1852 C CA . ALA A 1 240 ? -4.487 13.704 -4.333 1.00 76.75 240 ALA A CA 1
ATOM 1853 C C . ALA A 1 240 ? -4.588 12.491 -5.271 1.00 76.75 240 ALA A C 1
ATOM 1855 O O . ALA A 1 240 ? -4.241 12.627 -6.438 1.00 76.75 240 ALA A O 1
ATOM 1856 N N . VAL A 1 241 ? -4.997 11.322 -4.765 1.00 85.94 241 VAL A N 1
ATOM 1857 C CA . VAL A 1 241 ? -5.015 10.075 -5.538 1.00 85.94 241 VAL A CA 1
ATOM 1858 C C . VAL A 1 241 ? -6.319 9.341 -5.255 1.00 85.94 241 VAL A C 1
ATOM 1860 O O . VAL A 1 241 ? -6.504 8.785 -4.170 1.00 85.94 241 VAL A O 1
ATOM 1863 N N . SER A 1 242 ? -7.235 9.361 -6.221 1.00 90.31 242 SER A N 1
ATOM 1864 C CA . SER A 1 242 ? -8.449 8.544 -6.176 1.00 90.31 242 SER A CA 1
ATOM 1865 C C . SER A 1 242 ? -8.138 7.064 -6.449 1.00 90.31 242 SER A C 1
ATOM 1867 O O . SER A 1 242 ? -7.019 6.699 -6.821 1.00 90.31 242 SER A O 1
ATOM 1869 N N . CYS A 1 243 ? -9.127 6.181 -6.276 1.00 91.31 243 CYS A N 1
ATOM 1870 C CA . CYS A 1 243 ? -8.962 4.764 -6.627 1.00 91.31 243 CYS A CA 1
ATOM 1871 C C . CYS A 1 243 ? -8.687 4.594 -8.131 1.00 91.31 243 CYS A C 1
ATOM 1873 O O . CYS A 1 243 ? -7.834 3.806 -8.528 1.00 91.31 243 CYS A O 1
ATOM 1875 N N . GLN A 1 244 ? -9.379 5.378 -8.951 1.00 93.94 244 GLN A N 1
ATOM 1876 C CA . GLN A 1 244 ? -9.260 5.402 -10.404 1.00 93.94 244 GLN A CA 1
ATOM 1877 C C . GLN A 1 244 ? -7.863 5.847 -10.824 1.00 93.94 244 GLN A C 1
ATOM 1879 O O . GLN A 1 244 ? -7.213 5.178 -11.623 1.00 93.94 244 GLN A O 1
ATOM 1884 N N . ASP A 1 245 ? -7.362 6.925 -10.211 1.00 93.88 245 ASP A N 1
ATOM 1885 C CA . ASP A 1 245 ? -6.010 7.416 -10.476 1.00 93.88 245 ASP A CA 1
ATOM 1886 C C . ASP A 1 245 ? -4.968 6.342 -10.164 1.00 93.88 245 ASP A C 1
ATOM 1888 O O . ASP A 1 245 ? -4.042 6.139 -10.945 1.00 93.88 245 ASP A O 1
ATOM 1892 N N . TRP A 1 246 ? -5.115 5.626 -9.044 1.00 94.69 246 TRP A N 1
ATOM 1893 C CA . TRP A 1 246 ? -4.189 4.554 -8.671 1.00 94.69 246 TRP A CA 1
ATOM 1894 C C . TRP A 1 246 ? -4.200 3.415 -9.704 1.00 94.69 246 TRP A C 1
ATOM 1896 O O . TRP A 1 246 ? -3.130 2.998 -10.152 1.00 94.69 246 TRP A O 1
ATOM 1906 N N . ALA A 1 247 ? -5.381 2.976 -10.154 1.00 96.44 247 ALA A N 1
ATOM 1907 C CA . ALA A 1 247 ? -5.515 1.971 -11.212 1.00 96.44 247 ALA A CA 1
ATOM 1908 C C . ALA A 1 247 ? -4.855 2.431 -12.523 1.00 96.44 247 ALA A C 1
ATOM 1910 O O . ALA A 1 247 ? -4.049 1.710 -13.114 1.00 96.44 247 ALA A O 1
ATOM 1911 N N . GLN A 1 248 ? -5.115 3.674 -12.938 1.00 96.50 248 GLN A N 1
ATOM 1912 C CA . GLN A 1 248 ? -4.494 4.259 -14.125 1.00 96.50 248 GLN A CA 1
ATOM 1913 C C . GLN A 1 248 ? -2.970 4.351 -13.997 1.00 96.50 248 GLN A C 1
ATOM 1915 O O . GLN A 1 248 ? -2.261 4.137 -14.979 1.00 96.50 248 GLN A O 1
ATOM 1920 N N . TRP A 1 249 ? -2.439 4.672 -12.814 1.00 96.88 249 TRP A N 1
ATOM 1921 C CA . TRP A 1 249 ? -0.993 4.722 -12.598 1.00 96.88 249 TRP A CA 1
ATOM 1922 C C . TRP A 1 249 ? -0.327 3.352 -12.680 1.00 96.88 249 TRP A C 1
ATOM 1924 O O . TRP A 1 249 ? 0.782 3.274 -13.205 1.00 96.88 249 TRP A O 1
ATOM 1934 N N . GLN A 1 250 ? -0.993 2.284 -12.235 1.00 97.69 250 GLN A N 1
ATOM 1935 C CA . GLN A 1 250 ? -0.489 0.925 -12.433 1.00 97.69 250 GLN A CA 1
ATOM 1936 C C . GLN A 1 250 ? -0.345 0.599 -13.928 1.00 97.69 250 GLN A C 1
ATOM 1938 O O . GLN A 1 250 ? 0.713 0.132 -14.349 1.00 97.69 250 GLN A O 1
ATOM 1943 N N . VAL A 1 251 ? -1.360 0.918 -14.740 1.00 97.75 251 VAL A N 1
ATOM 1944 C CA . VAL A 1 251 ? -1.319 0.707 -16.199 1.00 97.75 251 VAL A CA 1
ATOM 1945 C C . VAL A 1 251 ? -0.232 1.564 -16.859 1.00 97.75 251 VAL A C 1
ATOM 1947 O O . VAL A 1 251 ? 0.601 1.044 -17.601 1.00 97.75 251 VAL A O 1
ATOM 1950 N N . LYS A 1 252 ? -0.169 2.866 -16.539 1.00 97.94 252 LYS A N 1
ATOM 1951 C CA . LYS A 1 252 ? 0.867 3.782 -17.057 1.00 97.94 252 LYS A CA 1
ATOM 1952 C C . LYS A 1 252 ? 2.276 3.303 -16.723 1.00 97.94 252 LYS A C 1
ATOM 1954 O O . LYS A 1 252 ? 3.154 3.362 -17.582 1.00 97.94 252 LYS A O 1
ATOM 1959 N N . LEU A 1 253 ? 2.499 2.843 -15.490 1.00 98.25 253 LEU A N 1
ATOM 1960 C CA . LEU A 1 253 ? 3.789 2.292 -15.094 1.00 98.25 253 LEU A CA 1
ATOM 1961 C C . LEU A 1 253 ? 4.109 1.040 -15.911 1.00 98.25 253 LEU A C 1
ATOM 1963 O O . LEU A 1 253 ? 5.199 0.964 -16.464 1.00 98.25 253 LEU A O 1
ATOM 1967 N N . GLY A 1 254 ? 3.168 0.103 -16.043 1.00 98.06 254 GLY A N 1
ATOM 1968 C CA . GLY A 1 254 ? 3.369 -1.100 -16.851 1.00 98.06 254 GLY A CA 1
ATOM 1969 C C . GLY A 1 254 ? 3.754 -0.786 -18.298 1.00 98.06 254 GLY A C 1
ATOM 1970 O O . GLY A 1 254 ? 4.704 -1.367 -18.822 1.00 98.06 254 GLY A O 1
ATOM 1971 N N . TRP A 1 255 ? 3.099 0.198 -18.922 1.00 98.31 255 TRP A N 1
ATOM 1972 C CA . TRP A 1 255 ? 3.474 0.668 -20.259 1.00 98.31 255 TRP A CA 1
ATOM 1973 C C . TRP A 1 255 ? 4.901 1.218 -20.325 1.00 98.31 255 TRP A C 1
ATOM 1975 O O . TRP A 1 255 ? 5.610 0.915 -21.281 1.00 98.31 255 TRP A O 1
ATOM 1985 N N . ILE A 1 256 ? 5.335 1.985 -19.321 1.00 98.62 256 ILE A N 1
ATOM 1986 C CA . ILE A 1 256 ? 6.702 2.523 -19.245 1.00 98.62 256 ILE A CA 1
ATOM 1987 C C . ILE A 1 256 ? 7.724 1.397 -19.083 1.00 98.62 256 ILE A C 1
ATOM 1989 O O . ILE A 1 256 ? 8.692 1.355 -19.837 1.00 98.62 256 ILE A O 1
ATOM 1993 N N . LEU A 1 257 ? 7.514 0.475 -18.135 1.00 98.31 257 LEU A N 1
ATOM 1994 C CA . LEU A 1 257 ? 8.451 -0.627 -17.882 1.00 98.31 257 LEU A CA 1
ATOM 1995 C C . LEU A 1 257 ? 8.632 -1.485 -19.132 1.00 98.31 257 LEU A C 1
ATOM 1997 O O . LEU A 1 257 ? 9.760 -1.773 -19.528 1.00 98.31 257 LEU A O 1
ATOM 2001 N N . ARG A 1 258 ? 7.525 -1.831 -19.794 1.00 97.12 258 ARG A N 1
ATOM 2002 C CA . ARG A 1 258 ? 7.559 -2.602 -21.033 1.00 97.12 258 ARG A CA 1
ATOM 2003 C C . ARG A 1 258 ? 8.251 -1.844 -22.164 1.00 97.12 258 ARG A C 1
ATOM 2005 O O . ARG A 1 258 ? 9.087 -2.431 -22.834 1.00 97.12 258 ARG A O 1
ATOM 2012 N N . ALA A 1 259 ? 7.971 -0.551 -22.335 1.00 97.94 259 ALA A N 1
ATOM 2013 C CA . ALA A 1 259 ? 8.634 0.260 -23.356 1.00 97.94 259 ALA A CA 1
ATOM 2014 C C . ALA A 1 259 ? 10.157 0.340 -23.146 1.00 97.94 259 ALA A C 1
ATOM 2016 O O . ALA A 1 259 ? 10.902 0.267 -24.116 1.00 97.94 259 ALA A O 1
ATOM 2017 N N . VAL A 1 260 ? 10.635 0.422 -21.897 1.00 98.19 260 VAL A N 1
ATOM 2018 C CA . VAL A 1 260 ? 12.076 0.335 -21.590 1.00 98.19 260 VAL A CA 1
ATOM 2019 C C . VAL A 1 260 ? 12.625 -1.050 -21.955 1.00 98.19 260 VAL A C 1
ATOM 2021 O O . VAL A 1 260 ? 13.641 -1.156 -22.635 1.00 98.19 260 VAL A O 1
ATOM 2024 N N . LEU A 1 261 ? 11.942 -2.125 -21.549 1.00 97.12 261 LEU A N 1
ATOM 2025 C CA . LEU A 1 261 ? 12.374 -3.511 -21.789 1.00 97.12 261 LEU A CA 1
ATOM 2026 C C . LEU A 1 261 ? 12.281 -3.957 -23.258 1.00 97.12 261 LEU A C 1
ATOM 2028 O O . LEU A 1 261 ? 12.908 -4.950 -23.635 1.00 97.12 261 LEU A O 1
ATOM 2032 N N . GLU A 1 262 ? 11.503 -3.258 -24.083 1.00 95.75 262 GLU A N 1
ATOM 2033 C CA . GLU A 1 262 ? 11.467 -3.409 -25.543 1.00 95.75 262 GLU A CA 1
ATOM 2034 C C . GLU A 1 262 ? 12.734 -2.828 -26.207 1.00 95.75 262 GLU A C 1
ATOM 2036 O O . GLU A 1 262 ? 13.088 -3.252 -27.305 1.00 95.75 262 GLU A O 1
ATOM 2041 N N . GLN A 1 263 ? 13.453 -1.917 -25.535 1.00 95.75 263 GLN A N 1
ATOM 2042 C CA . GLN A 1 263 ? 14.689 -1.292 -26.031 1.00 95.75 263 GLN A CA 1
ATOM 2043 C C . GLN A 1 263 ? 15.977 -1.987 -25.551 1.00 95.75 263 GLN A C 1
ATOM 2045 O O . GLN A 1 263 ? 17.067 -1.627 -25.996 1.00 95.75 263 GLN A O 1
ATOM 2050 N N . CYS A 1 264 ? 15.889 -2.956 -24.635 1.00 93.12 264 CYS A N 1
ATOM 2051 C CA . CYS A 1 264 ? 17.059 -3.586 -24.020 1.00 93.12 264 CYS A CA 1
ATOM 2052 C C . CYS A 1 264 ? 16.856 -5.077 -23.706 1.00 93.12 264 CYS A C 1
ATOM 2054 O O . CYS A 1 264 ? 15.753 -5.619 -23.788 1.00 93.12 264 CYS A O 1
ATOM 2056 N N . ASP A 1 265 ? 17.935 -5.742 -23.288 1.00 93.81 265 ASP A N 1
ATOM 2057 C CA . ASP A 1 265 ? 17.965 -7.181 -22.998 1.00 93.81 265 ASP A CA 1
ATOM 2058 C C . ASP A 1 265 ? 17.906 -7.522 -21.500 1.00 93.81 265 ASP A C 1
ATOM 2060 O O . ASP A 1 265 ? 18.123 -8.672 -21.121 1.00 93.81 265 ASP A O 1
ATOM 2064 N N . TRP A 1 266 ? 17.575 -6.555 -20.636 1.00 94.12 266 TRP A N 1
ATOM 2065 C CA . TRP A 1 266 ? 17.580 -6.774 -19.184 1.00 94.12 266 TRP A CA 1
ATOM 2066 C C . TRP A 1 266 ? 16.685 -7.940 -18.775 1.00 94.12 266 TRP A C 1
ATOM 2068 O O . TRP A 1 266 ? 15.583 -8.112 -19.314 1.00 94.12 266 TRP A O 1
ATOM 2078 N N . PHE A 1 267 ? 17.162 -8.706 -17.795 1.00 95.06 267 PHE A N 1
ATOM 2079 C CA . PHE A 1 267 ? 16.492 -9.846 -17.174 1.00 95.06 267 PHE A CA 1
ATOM 2080 C C . PHE A 1 267 ? 16.261 -11.047 -18.107 1.00 95.06 267 PHE A C 1
ATOM 2082 O O . PHE A 1 267 ? 15.661 -12.037 -17.685 1.00 95.06 267 PHE A O 1
ATOM 2089 N N . LYS A 1 268 ? 16.766 -11.020 -19.353 1.00 92.69 268 LYS A N 1
ATOM 2090 C CA . LYS A 1 268 ? 16.629 -12.150 -20.293 1.00 92.69 268 LYS A CA 1
ATOM 2091 C C . LYS A 1 268 ? 17.328 -13.423 -19.817 1.00 92.69 268 LYS A C 1
ATOM 2093 O O . LYS A 1 268 ? 16.901 -14.508 -20.201 1.00 92.69 268 LYS A O 1
ATOM 2098 N N . ALA A 1 269 ? 18.358 -13.301 -18.975 1.00 84.12 269 ALA A N 1
ATOM 2099 C CA . ALA A 1 269 ? 19.035 -14.447 -18.369 1.00 84.12 269 ALA A CA 1
ATOM 2100 C C . ALA A 1 269 ? 18.101 -15.275 -17.461 1.00 84.12 269 ALA A C 1
ATOM 2102 O O . ALA A 1 269 ? 18.208 -16.499 -17.435 1.00 84.12 269 ALA A O 1
ATOM 2103 N N . ASP A 1 270 ? 17.150 -14.624 -16.779 1.00 79.12 270 ASP A N 1
ATOM 2104 C CA . ASP A 1 270 ? 16.181 -15.275 -15.886 1.00 79.12 270 ASP A CA 1
ATOM 2105 C C . ASP A 1 270 ? 14.898 -15.714 -16.613 1.00 79.12 270 ASP A C 1
ATOM 2107 O O . ASP A 1 270 ? 14.226 -16.669 -16.195 1.00 79.12 270 ASP A O 1
ATOM 2111 N N . SER A 1 271 ? 14.493 -14.973 -17.651 1.00 85.69 271 SER A N 1
ATOM 2112 C CA . SER A 1 271 ? 13.313 -15.267 -18.468 1.00 85.69 271 SER A CA 1
ATOM 2113 C C . SER A 1 271 ? 13.281 -14.434 -19.750 1.00 85.69 271 SER A C 1
ATOM 2115 O O . SER A 1 271 ? 13.384 -13.210 -19.700 1.00 85.69 271 SER A O 1
ATOM 2117 N N . ALA A 1 272 ? 13.026 -15.069 -20.896 1.00 84.12 272 ALA A N 1
ATOM 2118 C CA . ALA A 1 272 ? 12.768 -14.351 -22.149 1.00 84.12 272 ALA A CA 1
ATOM 2119 C C . ALA A 1 272 ? 11.361 -13.717 -22.207 1.00 84.12 272 ALA A C 1
ATOM 2121 O O . ALA A 1 272 ? 11.129 -12.811 -23.006 1.00 84.12 272 ALA A O 1
ATOM 2122 N N . ASP A 1 273 ? 10.432 -14.185 -21.368 1.00 93.44 273 ASP A N 1
ATOM 2123 C CA . ASP A 1 273 ? 9.052 -13.699 -21.305 1.00 93.44 273 ASP A CA 1
ATOM 2124 C C . ASP A 1 273 ? 8.963 -12.242 -20.813 1.00 93.44 273 ASP A C 1
ATOM 2126 O O . ASP A 1 273 ? 9.534 -11.894 -19.777 1.00 93.44 273 ASP A O 1
ATOM 2130 N N . MET A 1 274 ? 8.226 -11.392 -21.538 1.00 95.38 274 MET A N 1
ATOM 2131 C CA . MET A 1 274 ? 8.123 -9.960 -21.233 1.00 95.38 274 MET A CA 1
ATOM 2132 C C . MET A 1 274 ? 7.468 -9.706 -19.872 1.00 95.38 274 MET A C 1
ATOM 2134 O O . MET A 1 274 ? 7.953 -8.863 -19.120 1.00 95.38 274 MET A O 1
ATOM 2138 N N . ALA A 1 275 ? 6.418 -10.451 -19.516 1.00 94.44 275 ALA A N 1
ATOM 2139 C CA . ALA A 1 275 ? 5.733 -10.257 -18.242 1.00 94.44 275 ALA A CA 1
ATOM 2140 C C . ALA A 1 275 ? 6.652 -10.588 -17.054 1.00 94.44 275 ALA A C 1
ATOM 2142 O O . ALA A 1 275 ? 6.738 -9.824 -16.090 1.00 94.44 275 ALA A O 1
ATOM 2143 N N . ALA A 1 276 ? 7.422 -11.674 -17.152 1.00 94.50 276 ALA A N 1
ATOM 2144 C CA . ALA A 1 276 ? 8.442 -12.016 -16.166 1.00 94.50 276 ALA A CA 1
ATOM 2145 C C . ALA A 1 276 ? 9.529 -10.933 -16.038 1.00 94.50 276 ALA A C 1
ATOM 2147 O O . ALA A 1 276 ? 9.939 -10.610 -14.921 1.00 94.50 276 ALA A O 1
ATOM 2148 N N . ARG A 1 277 ? 9.971 -10.341 -17.157 1.00 97.06 277 ARG A N 1
ATOM 2149 C CA . ARG A 1 277 ? 10.948 -9.237 -17.159 1.00 97.06 277 ARG A CA 1
ATOM 2150 C C . ARG A 1 277 ? 10.374 -7.966 -16.523 1.00 97.06 277 ARG A C 1
ATOM 2152 O O . ARG A 1 277 ? 11.077 -7.310 -15.756 1.00 97.06 277 ARG A O 1
ATOM 2159 N N . CYS A 1 278 ? 9.099 -7.649 -16.762 1.00 97.31 278 CYS A N 1
ATOM 2160 C CA . CYS A 1 278 ? 8.404 -6.545 -16.090 1.00 97.31 278 CYS A CA 1
ATOM 2161 C C . CYS A 1 278 ? 8.376 -6.734 -14.567 1.00 97.31 278 CYS A C 1
ATOM 2163 O O . CYS A 1 278 ? 8.704 -5.800 -13.836 1.00 97.31 278 CYS A O 1
ATOM 2165 N N . HIS A 1 279 ? 8.060 -7.938 -14.078 1.00 96.75 279 HIS A N 1
ATOM 2166 C CA . HIS A 1 279 ? 8.068 -8.223 -12.638 1.00 96.75 279 HIS A CA 1
ATOM 2167 C C . HIS A 1 279 ? 9.474 -8.196 -12.025 1.00 96.75 279 HIS A C 1
ATOM 2169 O O . HIS A 1 279 ? 9.627 -7.789 -10.877 1.00 96.75 279 HIS A O 1
ATOM 2175 N N . ALA A 1 280 ? 10.511 -8.586 -12.772 1.00 97.62 280 ALA A N 1
ATOM 2176 C CA . ALA A 1 280 ? 11.895 -8.434 -12.325 1.00 97.62 280 ALA A CA 1
ATOM 2177 C C . ALA A 1 280 ? 12.270 -6.951 -12.157 1.00 97.62 280 ALA A C 1
ATOM 2179 O O . ALA A 1 280 ? 12.807 -6.559 -11.122 1.00 97.62 280 ALA A O 1
ATOM 2180 N N . PHE A 1 281 ? 11.903 -6.103 -13.126 1.00 98.12 281 PHE A N 1
ATOM 2181 C CA . PHE A 1 281 ? 12.091 -4.654 -13.026 1.00 98.12 281 PHE A CA 1
ATOM 2182 C C . PHE A 1 281 ? 11.327 -4.084 -11.815 1.00 98.12 281 PHE A C 1
ATOM 2184 O O . PHE A 1 281 ? 11.903 -3.399 -10.968 1.00 98.12 281 PHE A O 1
ATOM 2191 N N . GLU A 1 282 ? 10.043 -4.412 -11.677 1.00 98.12 282 GLU A N 1
ATOM 2192 C CA . GLU A 1 282 ? 9.218 -4.033 -10.525 1.00 98.12 282 GLU A CA 1
ATOM 2193 C C . GLU A 1 282 ? 9.861 -4.441 -9.187 1.00 98.12 282 GLU A C 1
ATOM 2195 O O . GLU A 1 282 ? 9.928 -3.624 -8.266 1.00 98.12 282 GLU A O 1
ATOM 2200 N N . ALA A 1 283 ? 10.405 -5.656 -9.083 1.00 97.56 283 ALA A N 1
ATOM 2201 C CA . ALA A 1 283 ? 11.086 -6.131 -7.883 1.00 97.56 283 ALA A CA 1
ATOM 2202 C C . ALA A 1 283 ? 12.327 -5.288 -7.539 1.00 97.56 283 ALA A C 1
ATOM 2204 O O . ALA A 1 283 ? 12.571 -5.001 -6.364 1.00 97.56 283 ALA A O 1
ATOM 2205 N N . CYS A 1 284 ? 13.078 -4.816 -8.539 1.00 98.31 284 CYS A N 1
ATOM 2206 C CA . CYS A 1 284 ? 14.165 -3.863 -8.311 1.00 98.31 284 CYS A CA 1
ATOM 2207 C C . CYS A 1 284 ? 13.636 -2.522 -7.790 1.00 98.31 284 CYS A C 1
ATOM 2209 O O . CYS A 1 284 ? 14.174 -1.983 -6.823 1.00 98.31 284 CYS A O 1
ATOM 2211 N N . LEU A 1 285 ? 12.563 -1.992 -8.388 1.00 98.50 285 LEU A N 1
ATOM 2212 C CA . LEU A 1 285 ? 11.936 -0.742 -7.941 1.00 98.50 285 LEU A CA 1
ATOM 2213 C C . LEU A 1 285 ? 11.423 -0.846 -6.504 1.00 98.50 285 LEU A C 1
ATOM 2215 O O . LEU A 1 285 ? 11.564 0.096 -5.730 1.00 98.50 285 LEU A O 1
ATOM 2219 N N . PHE A 1 286 ? 10.885 -1.999 -6.121 1.00 97.44 286 PHE A N 1
ATOM 2220 C CA . PHE A 1 286 ? 10.463 -2.287 -4.757 1.00 97.44 286 PHE A CA 1
ATOM 2221 C C . PHE A 1 286 ? 11.635 -2.240 -3.762 1.00 97.44 286 PHE A C 1
ATOM 2223 O O . PHE A 1 286 ? 11.505 -1.651 -2.685 1.00 97.44 286 PHE A O 1
ATOM 2230 N N . MET A 1 287 ? 12.797 -2.799 -4.124 1.00 97.69 287 MET A N 1
ATOM 2231 C CA . MET A 1 287 ? 14.010 -2.739 -3.295 1.00 97.69 287 MET A CA 1
ATOM 2232 C C . MET A 1 287 ? 14.551 -1.307 -3.172 1.00 97.69 287 MET A C 1
ATOM 2234 O O . MET A 1 287 ? 14.828 -0.845 -2.065 1.00 97.69 287 MET A O 1
ATOM 2238 N N . LEU A 1 288 ? 14.648 -0.580 -4.290 1.00 97.69 288 LEU A N 1
ATOM 2239 C CA . LEU A 1 288 ? 15.112 0.815 -4.329 1.00 97.69 288 LEU A CA 1
ATOM 2240 C C . LEU A 1 288 ? 14.158 1.768 -3.594 1.00 97.69 288 LEU A C 1
ATOM 2242 O O . LEU A 1 288 ? 14.568 2.722 -2.935 1.00 97.69 288 LEU A O 1
ATOM 2246 N N . GLY A 1 289 ? 12.862 1.489 -3.680 1.00 96.31 289 GLY A N 1
ATOM 2247 C CA . GLY A 1 289 ? 11.792 2.275 -3.085 1.00 96.31 289 GLY A CA 1
ATOM 2248 C C . GLY A 1 289 ? 11.668 2.151 -1.573 1.00 96.31 289 GLY A C 1
ATOM 2249 O O . GLY A 1 289 ? 10.905 2.901 -0.962 1.00 96.31 289 GLY A O 1
ATOM 2250 N N . TYR A 1 290 ? 12.400 1.220 -0.953 1.00 95.12 290 TYR A N 1
ATOM 2251 C CA . TYR A 1 290 ? 12.440 1.094 0.500 1.00 95.12 290 TYR A CA 1
ATOM 2252 C C . TYR A 1 290 ? 12.911 2.397 1.157 1.00 95.12 290 TYR A C 1
ATOM 2254 O O . TYR A 1 290 ? 12.269 2.863 2.100 1.00 95.12 290 TYR A O 1
ATOM 2262 N N . ASP A 1 291 ? 13.988 2.991 0.629 1.00 95.00 291 ASP A N 1
ATOM 2263 C CA . ASP A 1 291 ? 14.562 4.256 1.086 1.00 95.00 291 ASP A CA 1
ATOM 2264 C C . ASP A 1 291 ? 15.295 4.971 -0.057 1.00 95.00 291 ASP A C 1
ATOM 2266 O O . ASP A 1 291 ? 16.302 4.484 -0.574 1.00 95.00 291 ASP A O 1
ATOM 2270 N N . LEU A 1 292 ? 14.821 6.162 -0.424 1.00 96.06 292 LEU A N 1
ATOM 2271 C CA . LEU A 1 292 ? 15.339 6.918 -1.567 1.00 96.06 292 LEU A CA 1
ATOM 2272 C C . LEU A 1 292 ? 16.775 7.426 -1.389 1.00 96.06 292 LEU A C 1
ATOM 2274 O O . LEU A 1 292 ? 17.390 7.868 -2.357 1.00 96.06 292 LEU A O 1
ATOM 2278 N N . ARG A 1 293 ? 17.353 7.318 -0.188 1.00 95.25 293 ARG A N 1
ATOM 2279 C CA . ARG A 1 293 ? 18.788 7.567 0.019 1.00 95.25 293 ARG A CA 1
ATOM 2280 C C . ARG A 1 293 ? 19.678 6.568 -0.729 1.00 95.25 293 ARG A C 1
ATOM 2282 O O . ARG A 1 293 ? 20.851 6.863 -0.933 1.00 95.25 293 ARG A O 1
ATOM 2289 N N . CYS A 1 294 ? 19.136 5.432 -1.180 1.00 95.75 294 CYS A N 1
ATOM 2290 C CA . CYS A 1 294 ? 19.887 4.456 -1.971 1.00 95.75 294 CYS A CA 1
ATOM 2291 C C . CYS A 1 294 ? 20.352 4.986 -3.336 1.00 95.75 294 CYS A C 1
ATOM 2293 O O . CYS A 1 294 ? 21.306 4.454 -3.891 1.00 95.75 294 CYS A O 1
ATOM 2295 N N . PHE A 1 295 ? 19.735 6.051 -3.861 1.00 94.31 295 PHE A N 1
ATOM 2296 C CA . PHE A 1 295 ? 20.102 6.664 -5.143 1.00 94.31 295 PHE A CA 1
ATOM 2297 C C . PHE A 1 295 ? 21.388 7.513 -5.086 1.00 94.31 295 PHE A C 1
ATOM 2299 O O . PHE A 1 295 ? 21.752 8.107 -6.103 1.00 94.31 295 PHE A O 1
ATOM 2306 N N . GLY A 1 296 ? 22.058 7.564 -3.926 1.00 79.19 296 GLY A N 1
ATOM 2307 C CA . GLY A 1 296 ? 23.265 8.353 -3.675 1.00 79.19 296 GLY A CA 1
ATOM 2308 C C . GLY A 1 296 ? 22.962 9.787 -3.225 1.00 79.19 296 GLY A C 1
ATOM 2309 O O . GLY A 1 296 ? 21.969 10.391 -3.630 1.00 79.19 296 GLY A O 1
ATOM 2310 N N . GLN A 1 297 ? 23.825 10.336 -2.365 1.00 54.75 297 GLN A N 1
ATOM 2311 C CA . GLN A 1 297 ? 23.872 11.772 -2.087 1.00 54.75 297 GLN A CA 1
ATOM 2312 C C . GLN A 1 297 ? 24.551 12.476 -3.269 1.00 54.75 297 GLN A C 1
ATOM 2314 O O . GLN A 1 297 ? 25.651 12.104 -3.659 1.00 54.75 297 GLN A O 1
ATOM 2319 N N . THR A 1 298 ? 23.937 13.531 -3.803 1.00 44.59 298 THR A N 1
ATOM 2320 C CA . THR A 1 298 ? 24.701 14.668 -4.334 1.00 44.59 298 THR A CA 1
ATOM 2321 C C . THR A 1 298 ? 25.603 15.178 -3.204 1.00 44.59 298 THR A C 1
ATOM 2323 O O . THR A 1 298 ? 25.101 15.364 -2.095 1.00 44.59 298 THR A O 1
ATOM 2326 N N . ASP A 1 299 ? 26.898 15.382 -3.458 1.00 34.62 299 ASP A N 1
ATOM 2327 C CA . ASP A 1 299 ? 27.992 15.684 -2.504 1.00 34.62 299 ASP A CA 1
ATOM 2328 C C . ASP A 1 299 ? 27.838 16.938 -1.594 1.00 34.62 299 ASP A C 1
ATOM 2330 O O . ASP A 1 299 ? 28.817 17.511 -1.121 1.00 34.62 299 ASP A O 1
ATOM 2334 N N . THR A 1 300 ? 26.629 17.407 -1.288 1.00 36.84 300 THR A N 1
ATOM 2335 C CA . THR A 1 300 ? 26.371 18.679 -0.589 1.00 36.84 300 THR A CA 1
ATOM 2336 C C . THR A 1 300 ? 25.645 18.572 0.754 1.00 36.84 300 THR A C 1
ATOM 2338 O O . THR A 1 300 ? 25.308 19.603 1.332 1.00 36.84 300 THR A O 1
ATOM 2341 N N . VAL A 1 301 ? 25.436 17.380 1.327 1.00 41.03 301 VAL A N 1
ATOM 2342 C CA . VAL A 1 301 ? 24.593 17.237 2.544 1.00 41.03 301 VAL A CA 1
ATOM 2343 C C . VAL A 1 301 ? 25.370 16.914 3.829 1.00 41.03 301 VAL A C 1
ATOM 2345 O O . VAL A 1 301 ? 24.771 16.734 4.886 1.00 41.03 301 VAL A O 1
ATOM 2348 N N . ALA A 1 302 ? 26.705 16.945 3.820 1.00 35.69 302 ALA A N 1
ATOM 2349 C CA . ALA A 1 302 ? 27.468 16.873 5.074 1.00 35.69 302 ALA A CA 1
ATOM 2350 C C . ALA A 1 302 ? 27.252 18.117 5.972 1.00 35.69 302 ALA A C 1
ATOM 2352 O O . ALA A 1 302 ? 27.380 18.030 7.191 1.00 35.69 302 ALA A O 1
ATOM 2353 N N . ALA A 1 303 ? 26.850 19.263 5.401 1.00 32.44 303 ALA A N 1
ATOM 2354 C CA . ALA A 1 303 ? 26.690 20.527 6.131 1.00 32.44 303 ALA A CA 1
ATOM 2355 C C . ALA A 1 303 ? 25.255 20.824 6.623 1.00 32.44 303 ALA A C 1
ATOM 2357 O O . ALA A 1 303 ? 25.062 21.744 7.413 1.00 32.44 303 ALA A O 1
ATOM 2358 N N . THR A 1 304 ? 24.239 20.056 6.206 1.00 32.03 304 THR A N 1
ATOM 2359 C CA . THR A 1 304 ? 22.823 20.301 6.579 1.00 32.03 304 THR A CA 1
ATOM 2360 C C . THR A 1 304 ? 22.255 19.260 7.548 1.00 32.03 304 THR A C 1
ATOM 2362 O O . THR A 1 304 ? 21.070 19.300 7.887 1.00 32.03 304 THR A O 1
ATOM 2365 N N . MET A 1 305 ? 23.088 18.343 8.052 1.00 36.12 305 MET A N 1
ATOM 2366 C CA . MET A 1 305 ? 22.669 17.336 9.037 1.00 36.12 305 MET A CA 1
ATOM 2367 C C . MET A 1 305 ? 22.344 17.921 10.423 1.00 36.12 305 MET A C 1
ATOM 2369 O O . MET A 1 305 ? 21.710 17.252 11.233 1.00 36.12 305 MET A O 1
ATOM 2373 N N . THR A 1 306 ? 22.698 19.179 10.694 1.00 29.39 306 THR A N 1
ATOM 2374 C CA . THR A 1 306 ? 22.421 19.854 11.975 1.00 29.39 306 THR A CA 1
ATOM 2375 C C . THR A 1 306 ? 21.132 20.684 11.988 1.00 29.39 306 THR A C 1
ATOM 2377 O O . THR A 1 306 ? 20.657 21.030 13.068 1.00 29.39 306 THR A O 1
ATOM 2380 N N . ALA A 1 307 ? 20.509 20.962 10.835 1.00 27.98 307 ALA A N 1
ATOM 2381 C CA . ALA A 1 307 ? 19.316 21.820 10.768 1.00 27.98 307 ALA A CA 1
ATOM 2382 C C . ALA A 1 307 ? 18.012 21.080 10.404 1.00 27.98 307 ALA A C 1
ATOM 2384 O O . ALA A 1 307 ? 16.946 21.479 10.872 1.00 27.98 307 ALA A O 1
ATOM 2385 N N . ALA A 1 308 ? 18.072 19.983 9.637 1.00 28.92 308 ALA A N 1
ATOM 2386 C CA . ALA A 1 308 ? 16.881 19.243 9.189 1.00 28.92 308 ALA A CA 1
ATOM 2387 C C . ALA A 1 308 ? 16.510 18.028 10.069 1.00 28.92 308 ALA A C 1
ATOM 2389 O O . ALA A 1 308 ? 15.448 17.436 9.898 1.00 28.92 308 ALA A O 1
ATOM 2390 N N . ALA A 1 309 ? 17.336 17.684 11.064 1.00 29.92 309 ALA A N 1
ATOM 2391 C CA . ALA A 1 309 ? 17.080 16.613 12.034 1.00 29.92 309 ALA A CA 1
ATOM 2392 C C . ALA A 1 309 ? 16.126 17.021 13.179 1.00 29.92 309 ALA A C 1
ATOM 2394 O O . ALA A 1 309 ? 16.096 16.382 14.230 1.00 29.92 309 ALA A O 1
ATOM 2395 N N . LYS A 1 310 ? 15.326 18.080 13.001 1.00 30.83 310 LYS A N 1
ATOM 2396 C CA . LYS A 1 310 ? 14.236 18.409 13.925 1.00 30.83 310 LYS A CA 1
ATOM 2397 C C . LYS A 1 310 ? 12.952 17.705 13.473 1.00 30.83 310 LYS A C 1
ATOM 2399 O O . LYS A 1 310 ? 12.289 18.134 12.535 1.00 30.83 310 LYS A O 1
ATOM 2404 N N . SER A 1 311 ? 12.581 16.660 14.217 1.00 33.56 311 SER A N 1
ATOM 2405 C CA . SER A 1 311 ? 11.238 16.045 14.289 1.00 33.56 311 SER A CA 1
ATOM 2406 C C . SER A 1 311 ? 10.774 15.121 13.150 1.00 33.56 311 SER A C 1
ATOM 2408 O O . SER A 1 311 ? 9.613 15.151 12.749 1.00 33.56 311 SER A O 1
ATOM 2410 N N . GLY A 1 312 ? 11.630 14.215 12.671 1.00 38.44 312 GLY A N 1
ATOM 2411 C CA . GLY A 1 312 ? 11.177 13.110 11.816 1.00 38.44 312 GLY A CA 1
ATOM 2412 C C . GLY A 1 312 ? 10.309 12.107 12.588 1.00 38.44 312 GLY A C 1
ATOM 2413 O O . GLY A 1 312 ? 10.816 11.096 13.063 1.00 38.44 312 GLY A O 1
ATOM 2414 N N . THR A 1 313 ? 9.011 12.386 12.740 1.00 47.81 313 THR A N 1
ATOM 2415 C CA . THR A 1 313 ? 8.020 11.420 13.238 1.00 47.81 313 THR A CA 1
ATOM 2416 C C . THR A 1 313 ? 8.016 10.198 12.319 1.00 47.81 313 THR A C 1
ATOM 2418 O O . THR A 1 313 ? 7.838 10.362 11.114 1.00 47.81 313 THR A O 1
ATOM 2421 N N . THR A 1 314 ? 8.129 8.981 12.852 1.00 56.03 314 THR A N 1
ATOM 2422 C CA . THR A 1 314 ? 8.097 7.706 12.087 1.00 56.03 314 THR A CA 1
ATOM 2423 C C . THR A 1 314 ? 6.745 7.373 11.433 1.00 56.03 314 THR A C 1
ATOM 2425 O O . THR A 1 314 ? 6.467 6.225 11.090 1.00 56.03 314 THR A O 1
ATOM 2428 N N . GLY A 1 315 ? 5.858 8.359 11.286 1.00 69.50 315 GLY A N 1
ATOM 2429 C CA . GLY A 1 315 ? 4.500 8.168 10.788 1.00 69.50 315 GLY A CA 1
ATOM 2430 C C . GLY A 1 315 ? 3.556 7.479 11.779 1.00 69.50 315 GLY A C 1
ATOM 2431 O O . GLY A 1 315 ? 2.373 7.384 11.470 1.00 69.50 315 GLY A O 1
ATOM 2432 N N . ALA A 1 316 ? 4.023 7.065 12.960 1.00 80.81 316 ALA A N 1
ATOM 2433 C CA . ALA A 1 316 ? 3.215 6.359 13.956 1.00 80.81 316 ALA A CA 1
ATOM 2434 C C . ALA A 1 316 ? 2.254 7.263 14.748 1.00 80.81 316 ALA A C 1
ATOM 2436 O O . ALA A 1 316 ? 1.380 6.769 15.434 1.00 80.81 316 ALA A O 1
ATOM 2437 N N . VAL A 1 317 ? 2.375 8.591 14.661 1.00 87.31 317 VAL A N 1
ATOM 2438 C CA . VAL A 1 317 ? 1.491 9.495 15.413 1.00 87.31 317 VAL A CA 1
ATOM 2439 C C . VAL A 1 317 ? 0.162 9.667 14.654 1.00 87.31 317 VAL A C 1
ATOM 2441 O O . VAL A 1 317 ? 0.176 10.119 13.499 1.00 87.31 317 VAL A O 1
ATOM 2444 N N . PRO A 1 318 ? -0.992 9.334 15.260 1.00 90.56 318 PRO A N 1
ATOM 2445 C CA . PRO A 1 318 ? -2.307 9.519 14.656 1.00 90.56 318 PRO A CA 1
ATOM 2446 C C . PRO A 1 318 ? -2.804 10.958 14.848 1.00 90.56 318 PRO A C 1
ATOM 2448 O O . PRO A 1 318 ? -2.268 11.740 15.637 1.00 90.56 318 PRO A O 1
ATOM 2451 N N . SER A 1 319 ? -3.912 11.306 14.189 1.00 90.69 319 SER A N 1
ATOM 2452 C CA . SER A 1 319 ? -4.695 12.466 14.633 1.00 90.69 319 SER A CA 1
ATOM 2453 C C . SER A 1 319 ? -5.395 12.131 15.950 1.00 90.69 319 SER A C 1
ATOM 2455 O O . SER A 1 319 ? -6.082 11.115 16.037 1.00 90.69 319 SER A O 1
ATOM 2457 N N . GLY A 1 320 ? -5.246 12.970 16.978 1.00 91.06 320 GLY A N 1
ATOM 2458 C CA . GLY A 1 320 ? -5.863 12.728 18.285 1.00 91.06 320 GLY A CA 1
ATOM 2459 C C . GLY A 1 320 ? -7.395 12.690 18.215 1.00 91.06 320 GLY A C 1
ATOM 2460 O O . GLY A 1 320 ? -8.021 13.602 17.671 1.00 91.06 320 GLY A O 1
ATOM 2461 N N . HIS A 1 321 ? -8.002 11.643 18.780 1.00 93.88 321 HIS A N 1
ATOM 2462 C CA . HIS A 1 321 ? -9.452 11.448 18.777 1.00 93.88 321 HIS A CA 1
ATOM 2463 C C . HIS A 1 321 ? -9.927 10.543 19.939 1.00 93.88 321 HIS A C 1
ATOM 2465 O O . HIS A 1 321 ? -9.186 9.667 20.390 1.00 93.88 321 HIS A O 1
ATOM 2471 N N . PRO A 1 322 ? -11.165 10.722 20.440 1.00 93.38 322 PRO A N 1
ATOM 2472 C CA . PRO A 1 322 ? -11.768 9.858 21.450 1.00 93.38 322 PRO A CA 1
ATOM 2473 C C . PRO A 1 322 ? -12.425 8.645 20.774 1.00 93.38 322 PRO A C 1
ATOM 2475 O O . PRO A 1 322 ? -13.619 8.661 20.486 1.00 93.38 322 PRO A O 1
ATOM 2478 N N . PHE A 1 323 ? -11.633 7.610 20.489 1.00 95.94 323 PHE A N 1
ATOM 2479 C CA . PHE A 1 323 ? -12.001 6.468 19.637 1.00 95.94 323 PHE A CA 1
ATOM 2480 C C . PHE A 1 323 ? -13.406 5.882 19.872 1.00 95.94 323 PHE A C 1
ATOM 2482 O O . PHE A 1 323 ? -14.245 5.945 18.975 1.00 95.94 323 PHE A O 1
ATOM 2489 N N . SER A 1 324 ? -13.706 5.385 21.074 1.00 94.44 324 SER A N 1
ATOM 2490 C CA . SER A 1 324 ? -15.008 4.768 21.390 1.00 94.44 324 SER A CA 1
ATOM 2491 C C . SER A 1 324 ? -16.188 5.737 21.215 1.00 94.44 324 SER A C 1
ATOM 2493 O O . SER A 1 324 ? -17.235 5.387 20.659 1.00 94.44 324 SER A O 1
ATOM 2495 N N . THR A 1 325 ? -16.001 6.996 21.615 1.00 94.44 325 THR A N 1
ATOM 2496 C CA . THR A 1 325 ? -16.982 8.070 21.424 1.00 94.44 325 THR A CA 1
ATOM 2497 C C . THR A 1 325 ? -17.233 8.331 19.941 1.00 94.44 325 THR A C 1
ATOM 2499 O O . THR A 1 325 ? -18.385 8.445 19.525 1.00 94.44 325 THR A O 1
ATOM 2502 N N . VAL A 1 326 ? -16.176 8.392 19.125 1.00 95.50 326 VAL A N 1
ATOM 2503 C CA . VAL A 1 326 ? -16.289 8.569 17.670 1.00 95.50 326 VAL A CA 1
ATOM 2504 C C . VAL A 1 326 ? -17.085 7.429 17.042 1.00 95.50 326 VAL A C 1
ATOM 2506 O O . VAL A 1 326 ? -17.996 7.709 16.265 1.00 95.50 326 VAL A O 1
ATOM 2509 N N . LEU A 1 327 ? -16.804 6.172 17.402 1.00 97.06 327 LEU A N 1
ATOM 2510 C CA . LEU A 1 327 ? -17.550 5.015 16.892 1.00 97.06 327 LEU A CA 1
ATOM 2511 C C . LEU A 1 327 ? -19.038 5.095 17.239 1.00 97.06 327 LEU A C 1
ATOM 2513 O O . LEU A 1 327 ? -19.887 4.863 16.376 1.00 97.06 327 LEU A O 1
ATOM 2517 N N . THR A 1 328 ? -19.357 5.511 18.465 1.00 96.06 328 THR A N 1
ATOM 2518 C CA . THR A 1 328 ? -20.744 5.699 18.911 1.00 96.06 328 THR A CA 1
ATOM 2519 C C . THR A 1 328 ? -21.459 6.755 18.062 1.00 96.06 328 THR A C 1
ATOM 2521 O O . THR A 1 328 ? -22.560 6.517 17.561 1.00 96.06 328 THR A O 1
ATOM 2524 N N . TYR A 1 329 ? -20.829 7.917 17.848 1.00 96.81 329 TYR A N 1
ATOM 2525 C CA . TYR A 1 329 ? -21.404 8.981 17.019 1.00 96.81 329 TYR A CA 1
ATOM 2526 C C . TYR A 1 329 ? -21.524 8.578 15.552 1.00 96.81 329 TYR A C 1
ATOM 2528 O O . TYR A 1 329 ? -22.541 8.872 14.927 1.00 96.81 329 TYR A O 1
ATOM 2536 N N . TYR A 1 330 ? -20.514 7.907 14.999 1.00 97.75 330 TYR A N 1
ATOM 2537 C CA . TYR A 1 330 ? -20.537 7.476 13.606 1.00 97.75 330 TYR A CA 1
ATOM 2538 C C . TYR A 1 330 ? -21.627 6.428 13.361 1.00 97.75 330 TYR A C 1
ATOM 2540 O O . TYR A 1 330 ? -22.372 6.527 12.388 1.00 97.75 330 TYR A O 1
ATOM 2548 N N . THR A 1 331 ? -21.801 5.486 14.289 1.00 97.69 331 THR A N 1
ATOM 2549 C CA . THR A 1 331 ? -22.886 4.496 14.244 1.00 97.69 331 THR A CA 1
ATOM 2550 C C . THR A 1 331 ? -24.255 5.175 14.316 1.00 97.69 331 THR A C 1
ATOM 2552 O O . THR A 1 331 ? -25.130 4.886 13.501 1.00 97.69 331 THR A O 1
ATOM 2555 N N . ALA A 1 332 ? -24.442 6.138 15.226 1.00 97.00 332 ALA A N 1
ATOM 2556 C CA . ALA A 1 332 ? -25.684 6.908 15.320 1.00 97.00 332 ALA A CA 1
ATOM 2557 C C . ALA A 1 332 ? -25.976 7.711 14.039 1.00 97.00 332 ALA A C 1
ATOM 2559 O O . ALA A 1 332 ? -27.102 7.703 13.548 1.00 97.00 332 ALA A O 1
ATOM 2560 N N . TYR A 1 333 ? -24.956 8.351 13.467 1.00 97.62 333 TYR A N 1
ATOM 2561 C CA . TYR A 1 333 ? -25.054 9.064 12.196 1.00 97.62 333 TYR A CA 1
ATOM 2562 C C . TYR A 1 333 ? -25.480 8.139 11.048 1.00 97.62 333 TYR A C 1
ATOM 2564 O O . TYR A 1 333 ? -26.381 8.471 10.276 1.00 97.62 333 TYR A O 1
ATOM 2572 N N . ARG A 1 334 ? -24.881 6.947 10.953 1.00 97.62 334 ARG A N 1
ATOM 2573 C CA . ARG A 1 334 ? -25.217 5.959 9.919 1.00 97.62 334 ARG A CA 1
ATOM 2574 C C . ARG A 1 334 ? -26.615 5.366 10.103 1.00 97.62 334 ARG A C 1
ATOM 2576 O O . ARG A 1 334 ? -27.313 5.196 9.108 1.00 97.62 334 ARG A O 1
ATOM 2583 N N . ARG A 1 335 ? -27.078 5.153 11.342 1.00 96.81 335 ARG A N 1
ATOM 2584 C CA . ARG A 1 335 ? -28.474 4.764 11.646 1.00 96.81 335 ARG A CA 1
ATOM 2585 C C . ARG A 1 335 ? -29.501 5.787 11.152 1.00 96.81 335 ARG A C 1
ATOM 2587 O O . ARG A 1 335 ? -30.601 5.408 10.776 1.00 96.81 335 ARG A O 1
ATOM 2594 N N . GLN A 1 336 ? -29.139 7.068 11.120 1.00 96.38 336 GLN A N 1
ATOM 2595 C CA . GLN A 1 336 ? -29.990 8.151 10.609 1.00 96.38 336 GLN A CA 1
ATOM 2596 C C . GLN A 1 336 ? -29.960 8.275 9.072 1.00 96.38 336 GLN A C 1
ATOM 2598 O O . GLN A 1 336 ? -30.441 9.267 8.532 1.00 96.38 336 GLN A O 1
ATOM 2603 N N . GLY A 1 337 ? -29.364 7.315 8.354 1.00 95.94 337 GLY A N 1
ATOM 2604 C CA . GLY A 1 337 ? -29.210 7.384 6.897 1.00 95.94 337 GLY A CA 1
ATOM 2605 C C . GLY A 1 337 ? -28.094 8.329 6.442 1.00 95.94 337 GLY A C 1
ATOM 2606 O O . GLY A 1 337 ? -28.088 8.781 5.299 1.00 95.94 337 GLY A O 1
ATOM 2607 N N . GLY A 1 338 ? -27.150 8.654 7.331 1.00 96.06 338 GLY A N 1
ATOM 2608 C CA . GLY A 1 338 ? -25.991 9.474 7.007 1.00 96.06 338 GLY A CA 1
ATOM 2609 C C . GLY A 1 338 ? -25.147 8.886 5.870 1.00 96.06 338 GLY A C 1
ATOM 2610 O O . GLY A 1 338 ? -24.887 7.682 5.827 1.00 96.06 338 GLY A O 1
ATOM 2611 N N . GLN A 1 339 ? -24.683 9.750 4.967 1.00 94.62 339 GLN A N 1
ATOM 2612 C CA . GLN A 1 339 ? -23.819 9.368 3.850 1.00 94.62 339 GLN A CA 1
ATOM 2613 C C . GLN A 1 339 ? -22.469 8.821 4.349 1.00 94.62 339 GLN A C 1
ATOM 2615 O O . GLN A 1 339 ? -21.858 9.430 5.230 1.00 94.62 339 GLN A O 1
ATOM 2620 N N . PRO A 1 340 ? -21.945 7.716 3.790 1.00 92.69 340 PRO A N 1
ATOM 2621 C CA . PRO A 1 340 ? -20.709 7.081 4.247 1.00 92.69 340 PRO A CA 1
ATOM 2622 C C . PRO A 1 340 ? -19.454 7.863 3.811 1.00 92.69 340 PRO A C 1
ATOM 2624 O O . PRO A 1 340 ? -18.659 7.397 3.005 1.00 92.69 340 PRO A O 1
ATOM 2627 N N . SER A 1 341 ? -19.262 9.076 4.337 1.00 93.38 341 SER A N 1
ATOM 2628 C CA . SER A 1 341 ? -18.080 9.898 4.059 1.00 93.38 341 SER A CA 1
ATOM 2629 C C . SER A 1 341 ? -17.633 10.717 5.269 1.00 93.38 341 SER A C 1
ATOM 2631 O O . SER A 1 341 ? -18.457 11.232 6.031 1.00 93.38 341 SER A O 1
ATOM 2633 N N . SER A 1 342 ? -16.318 10.909 5.406 1.00 92.88 342 SER A N 1
ATOM 2634 C CA . SER A 1 342 ? -15.726 11.776 6.432 1.00 92.88 342 SER A CA 1
ATOM 2635 C C . SER A 1 342 ? -16.242 13.213 6.365 1.00 92.88 342 SER A C 1
ATOM 2637 O O . SER A 1 342 ? -16.499 13.818 7.399 1.00 92.88 342 SER A O 1
ATOM 2639 N N . ALA A 1 343 ? -16.433 13.769 5.163 1.00 92.75 343 ALA A N 1
ATOM 2640 C CA . ALA A 1 343 ? -16.881 15.153 5.005 1.00 92.75 343 ALA A CA 1
ATOM 2641 C C . ALA A 1 343 ? -18.310 15.357 5.536 1.00 92.75 343 ALA A C 1
ATOM 2643 O O . ALA A 1 343 ? -18.569 16.289 6.302 1.00 92.75 343 ALA A O 1
ATOM 2644 N N . ALA A 1 344 ? -19.233 14.463 5.169 1.00 94.75 344 ALA A N 1
ATOM 2645 C CA . ALA A 1 344 ? -20.615 14.543 5.626 1.00 94.75 344 ALA A CA 1
ATOM 2646 C C . ALA A 1 344 ? -20.728 14.254 7.131 1.00 94.75 344 ALA A C 1
ATOM 2648 O O . ALA A 1 344 ? -21.440 14.972 7.839 1.00 94.75 344 ALA A O 1
ATOM 2649 N N . PHE A 1 345 ? -19.977 13.268 7.633 1.00 96.69 345 PHE A N 1
ATOM 2650 C CA . PHE A 1 345 ? -19.944 12.957 9.059 1.00 96.69 345 PHE A CA 1
ATOM 2651 C C . PHE A 1 345 ? -19.348 14.096 9.891 1.00 96.69 345 PHE A C 1
ATOM 2653 O O . PHE A 1 345 ? -19.968 14.502 10.867 1.00 96.69 345 PHE A O 1
ATOM 2660 N N . SER A 1 346 ? -18.205 14.664 9.496 1.00 95.25 346 SER A N 1
ATOM 2661 C CA . SER A 1 346 ? -17.569 15.787 10.201 1.00 95.25 346 SER A CA 1
ATOM 2662 C C . SER A 1 346 ? -18.534 16.969 10.350 1.00 95.25 346 SER A C 1
ATOM 2664 O O . SER A 1 346 ? -18.738 17.483 11.452 1.00 95.25 346 SER A O 1
ATOM 2666 N N . LYS A 1 347 ? -19.244 17.332 9.270 1.00 94.44 347 LYS A N 1
ATOM 2667 C CA . LYS A 1 347 ? -20.262 18.396 9.285 1.00 94.44 347 LYS A CA 1
ATOM 2668 C C . LYS A 1 347 ? -21.465 18.072 10.177 1.00 94.44 347 LYS A C 1
ATOM 2670 O O . LYS A 1 347 ? -22.048 18.977 10.771 1.00 94.44 347 LYS A O 1
ATOM 2675 N N . TRP A 1 348 ? -21.875 16.808 10.246 1.00 95.75 348 TRP A N 1
ATOM 2676 C CA . TRP A 1 348 ? -22.934 16.376 11.159 1.00 95.75 348 TRP A CA 1
ATOM 2677 C C . TRP A 1 348 ? -22.454 16.415 12.616 1.00 95.75 348 TRP A C 1
ATOM 2679 O O . TRP A 1 348 ? -23.171 16.894 13.495 1.00 95.75 348 TRP A O 1
ATOM 2689 N N . LEU A 1 349 ? -21.220 15.980 12.868 1.00 95.06 349 LEU A N 1
ATOM 2690 C CA . LEU A 1 349 ? -20.638 15.862 14.197 1.00 95.06 349 LEU A CA 1
ATOM 2691 C C . LEU A 1 349 ? -20.496 17.221 14.885 1.00 95.06 349 LEU A C 1
ATOM 2693 O O . LEU A 1 349 ? -20.831 17.333 16.061 1.00 95.06 349 LEU A O 1
ATOM 2697 N N . THR A 1 350 ? -20.084 18.270 14.163 1.00 94.06 350 THR A N 1
ATOM 2698 C CA . THR A 1 350 ? -19.968 19.631 14.727 1.00 94.06 350 THR A CA 1
ATOM 2699 C C . THR A 1 350 ? -21.277 20.160 15.316 1.00 94.06 350 THR A C 1
ATOM 2701 O O . THR A 1 350 ? -21.240 20.961 16.248 1.00 94.06 350 THR A O 1
ATOM 2704 N N . LYS A 1 351 ? -22.427 19.683 14.820 1.00 91.50 351 LYS A N 1
ATOM 2705 C CA . LYS A 1 351 ? -23.768 20.073 15.283 1.00 91.50 351 LYS A CA 1
ATOM 2706 C C . LYS A 1 351 ? -24.338 19.169 16.377 1.00 91.50 351 LYS A C 1
ATOM 2708 O O . LYS A 1 351 ? -25.228 19.597 17.100 1.00 91.50 351 LYS A O 1
ATOM 2713 N N . ASN A 1 352 ? -23.862 17.928 16.474 1.00 91.25 352 ASN A N 1
ATOM 2714 C CA . ASN A 1 352 ? -24.462 16.887 17.317 1.00 91.25 352 ASN A CA 1
ATOM 2715 C C . ASN A 1 352 ? -23.569 16.461 18.494 1.00 91.25 352 ASN A C 1
ATOM 2717 O O . ASN A 1 352 ? -23.929 15.562 19.255 1.00 91.25 352 ASN A O 1
ATOM 2721 N N . TYR A 1 353 ? -22.400 17.084 18.662 1.00 90.06 353 TYR A N 1
ATOM 2722 C CA . TYR A 1 353 ? -21.488 16.763 19.754 1.00 90.06 353 TYR A CA 1
ATOM 2723 C C . TYR A 1 353 ? -22.003 17.312 21.095 1.00 90.06 353 TYR A C 1
ATOM 2725 O O . TYR A 1 353 ? -22.127 18.520 21.281 1.00 90.06 353 TYR A O 1
ATOM 2733 N N . LYS A 1 354 ? -22.291 16.415 22.048 1.00 79.31 354 LYS A N 1
ATOM 2734 C CA . LYS A 1 354 ? -23.067 16.707 23.271 1.00 79.31 354 LYS A CA 1
ATOM 2735 C C . LYS A 1 354 ? -22.484 17.766 24.211 1.00 79.31 354 LYS A C 1
ATOM 2737 O O . LYS A 1 354 ? -23.244 18.373 24.955 1.00 79.31 354 LYS A O 1
ATOM 2742 N N . THR A 1 355 ? -21.164 17.934 24.270 1.00 66.62 355 THR A N 1
ATOM 2743 C CA . THR A 1 355 ? -20.542 18.645 25.401 1.00 66.62 355 THR A CA 1
ATOM 2744 C C . THR A 1 355 ? -20.122 20.078 25.093 1.00 66.62 355 THR A C 1
ATOM 2746 O O . THR A 1 355 ? -20.117 20.882 26.020 1.00 66.62 355 THR A O 1
ATOM 2749 N N . LYS A 1 356 ? -19.790 20.411 23.834 1.00 69.50 356 LYS A N 1
ATOM 2750 C CA . LYS A 1 356 ? -19.420 21.755 23.332 1.00 69.50 356 LYS A CA 1
ATOM 2751 C C . LYS A 1 356 ? -19.537 21.784 21.804 1.00 69.50 356 LYS A C 1
ATOM 2753 O O . LYS A 1 356 ? -19.405 20.735 21.175 1.00 69.50 356 LYS A O 1
ATOM 2758 N N . THR A 1 357 ? -19.662 22.975 21.208 1.00 78.62 357 THR A N 1
ATOM 2759 C CA . THR A 1 357 ? -19.463 23.166 19.760 1.00 78.62 357 THR A CA 1
ATOM 2760 C C . THR A 1 357 ? -18.077 22.655 19.374 1.00 78.62 357 THR A C 1
ATOM 2762 O O . THR A 1 357 ? -17.056 23.246 19.738 1.00 78.62 357 THR A O 1
ATOM 2765 N N . LEU A 1 358 ? -18.034 21.523 18.673 1.00 88.50 358 LEU A N 1
ATOM 2766 C CA . LEU A 1 358 ? -16.787 20.920 18.225 1.00 88.50 358 LEU A CA 1
ATOM 2767 C C . LEU A 1 358 ? -16.242 21.751 17.060 1.00 88.50 358 LEU A C 1
ATOM 2769 O O . LEU A 1 358 ? -16.951 22.001 16.085 1.00 88.50 358 LEU A O 1
ATOM 2773 N N . LYS A 1 359 ? -14.981 22.187 17.153 1.00 91.00 359 LYS A N 1
ATOM 2774 C CA . LYS A 1 359 ? -14.314 22.878 16.043 1.00 91.00 359 LYS A CA 1
ATOM 2775 C C . LYS A 1 359 ? -14.233 21.946 14.835 1.00 91.00 359 LYS A C 1
ATOM 2777 O O . LYS A 1 359 ? -13.990 20.751 14.992 1.00 91.00 359 LYS A O 1
ATOM 2782 N N . GLU A 1 360 ? -14.357 22.502 13.635 1.00 90.19 360 GLU A N 1
ATOM 2783 C CA . GLU A 1 360 ? -14.285 21.733 12.387 1.00 90.19 360 GLU A CA 1
ATOM 2784 C C . GLU A 1 360 ? -12.965 20.960 12.252 1.00 90.19 360 GLU A C 1
ATOM 2786 O O . GLU A 1 360 ? -12.964 19.794 11.867 1.00 90.19 360 GLU A O 1
ATOM 2791 N N . SER A 1 361 ? -11.842 21.559 12.661 1.00 90.12 361 SER A N 1
ATOM 2792 C CA . SER A 1 361 ? -10.546 20.872 12.678 1.00 90.12 361 SER A CA 1
ATOM 2793 C C . SER A 1 361 ? -10.552 19.632 13.578 1.00 90.12 361 SER A C 1
ATOM 2795 O O . SER A 1 361 ? -10.051 18.587 13.175 1.00 90.12 361 SER A O 1
ATOM 2797 N N . SER A 1 362 ? -11.171 19.705 14.759 1.00 92.38 362 SER A N 1
ATOM 2798 C CA . SER A 1 362 ? -11.333 18.554 15.654 1.00 92.38 362 SER A CA 1
ATOM 2799 C C . SER A 1 362 ? -12.263 17.494 15.064 1.00 92.38 362 SER A C 1
ATOM 2801 O O . SER A 1 362 ? -11.947 16.310 15.134 1.00 92.38 362 SER A O 1
ATOM 2803 N N . ALA A 1 363 ? -13.374 17.900 14.444 1.00 92.94 363 ALA A N 1
ATOM 2804 C CA . ALA A 1 363 ? -14.295 16.975 13.783 1.00 92.94 363 ALA A CA 1
ATOM 2805 C C . ALA A 1 363 ? -13.624 16.229 12.614 1.00 92.94 363 ALA A C 1
ATOM 2807 O O . ALA A 1 363 ? -13.800 15.019 12.464 1.00 92.94 363 ALA A O 1
ATOM 2808 N N . ASN A 1 364 ? -12.778 16.920 11.847 1.00 92.75 364 ASN A N 1
ATOM 2809 C CA . ASN A 1 364 ? -11.972 16.313 10.791 1.00 92.75 364 ASN A CA 1
ATOM 2810 C C . ASN A 1 364 ? -10.952 15.315 11.359 1.00 92.75 364 ASN A C 1
ATOM 2812 O O . ASN A 1 364 ? -10.855 14.200 10.851 1.00 92.75 364 ASN A O 1
ATOM 2816 N N . SER A 1 365 ? -10.252 15.659 12.446 1.00 91.50 365 SER A N 1
ATOM 2817 C CA . SER A 1 365 ? -9.345 14.727 13.137 1.00 91.50 365 SER A CA 1
ATOM 2818 C C . SER A 1 365 ? -10.064 13.474 13.642 1.00 91.50 365 SER A C 1
ATOM 2820 O O . SER A 1 365 ? -9.509 12.381 13.590 1.00 91.50 365 SER A O 1
ATOM 2822 N N . TYR A 1 366 ? -11.318 13.602 14.085 1.00 95.06 366 TYR A N 1
ATOM 2823 C CA . TYR A 1 366 ? -12.119 12.471 14.568 1.00 95.06 366 TYR A CA 1
ATOM 2824 C C . TYR A 1 366 ? -12.533 11.516 13.442 1.00 95.06 366 TYR A C 1
ATOM 2826 O O . TYR A 1 366 ? -12.950 10.398 13.722 1.00 95.06 366 TYR A O 1
ATOM 2834 N N . CYS A 1 367 ? -12.377 11.907 12.176 1.00 95.31 367 CYS A N 1
ATOM 2835 C CA . CYS A 1 367 ? -12.599 11.013 11.042 1.00 95.31 367 CYS A CA 1
ATOM 2836 C C . CYS A 1 367 ? -11.400 10.095 10.752 1.00 95.31 367 CYS A C 1
ATOM 2838 O O . CYS A 1 367 ? -11.542 9.176 9.951 1.00 95.31 367 CYS A O 1
ATOM 2840 N N . PHE A 1 368 ? -10.242 10.308 11.393 1.00 94.06 368 PHE A N 1
ATOM 2841 C CA . PHE A 1 368 ? -9.037 9.491 11.206 1.00 94.06 368 PHE A CA 1
ATOM 2842 C C . PHE A 1 368 ? -9.293 7.974 11.299 1.00 94.06 368 PHE A C 1
ATOM 2844 O O . PHE A 1 368 ? -9.009 7.289 10.318 1.00 94.06 368 PHE A O 1
ATOM 2851 N N . PRO A 1 369 ? -9.901 7.427 12.375 1.00 95.25 369 PRO A N 1
ATOM 2852 C CA . PRO A 1 369 ? -10.152 5.985 12.472 1.00 95.25 369 PRO A CA 1
ATOM 2853 C C . PRO A 1 369 ? -11.149 5.450 11.432 1.00 95.25 369 PRO A C 1
ATOM 2855 O O . PRO A 1 369 ? -11.206 4.245 11.212 1.00 95.25 369 PRO A O 1
ATOM 2858 N N . LEU A 1 370 ? -11.951 6.315 10.798 1.00 95.06 370 LEU A N 1
ATOM 2859 C CA . LEU A 1 370 ? -12.950 5.902 9.807 1.00 95.06 370 LEU A CA 1
ATOM 2860 C C . LEU A 1 370 ? -12.332 5.648 8.426 1.00 95.06 370 LEU A C 1
ATOM 2862 O O . LEU A 1 370 ? -12.972 5.028 7.577 1.00 95.06 370 LEU A O 1
ATOM 2866 N N . ALA A 1 371 ? -11.124 6.168 8.195 1.00 91.19 371 ALA A N 1
ATOM 2867 C CA . ALA A 1 371 ? -10.474 6.181 6.897 1.00 91.19 371 ALA A CA 1
ATOM 2868 C C . ALA A 1 371 ? -10.102 4.773 6.405 1.00 91.19 371 ALA A C 1
ATOM 2870 O O . ALA A 1 371 ? -9.875 3.852 7.190 1.00 91.19 371 ALA A O 1
ATOM 2871 N N . LYS A 1 372 ? -9.960 4.650 5.079 1.00 87.06 372 LYS A N 1
ATOM 2872 C CA . LYS A 1 372 ? -9.600 3.409 4.373 1.00 87.06 372 LYS A CA 1
ATOM 2873 C C . LYS A 1 372 ? -8.286 2.781 4.859 1.00 87.06 372 LYS A C 1
ATOM 2875 O O . LYS A 1 372 ? -8.173 1.565 4.895 1.00 87.06 372 LYS A O 1
ATOM 2880 N N . GLY A 1 373 ? -7.310 3.610 5.235 1.00 85.69 373 GLY A N 1
ATOM 2881 C CA . GLY A 1 373 ? -6.025 3.156 5.780 1.00 85.69 373 GLY A CA 1
ATOM 2882 C C . GLY A 1 373 ? -6.060 2.784 7.268 1.00 85.69 373 GLY A C 1
ATOM 2883 O O . GLY A 1 373 ? -5.029 2.393 7.798 1.00 85.69 373 GLY A O 1
ATOM 2884 N N . GLU A 1 374 ? -7.202 2.933 7.948 1.00 91.50 374 GLU A N 1
ATOM 2885 C CA . GLU A 1 374 ? -7.386 2.590 9.365 1.00 91.50 374 GLU A CA 1
ATOM 2886 C C . GLU A 1 374 ? -8.384 1.433 9.520 1.00 91.50 374 GLU A C 1
ATOM 2888 O O . GLU A 1 374 ? -7.999 0.286 9.330 1.00 91.50 374 GLU A O 1
ATOM 2893 N N . PHE A 1 375 ? -9.655 1.690 9.856 1.00 93.06 375 PHE A N 1
ATOM 2894 C CA . PHE A 1 375 ? -10.669 0.631 10.017 1.00 93.06 375 PHE A CA 1
ATOM 2895 C C . PHE A 1 375 ? -11.684 0.556 8.870 1.00 93.06 375 PHE A C 1
ATOM 2897 O O . PHE A 1 375 ? -12.549 -0.321 8.876 1.00 93.06 375 PHE A O 1
ATOM 2904 N N . ASP A 1 376 ? -11.596 1.472 7.899 1.00 91.62 376 ASP A N 1
ATOM 2905 C CA . ASP A 1 376 ? -12.424 1.480 6.690 1.00 91.62 376 ASP A CA 1
ATOM 2906 C C . ASP A 1 376 ? -13.934 1.383 6.981 1.00 91.62 376 ASP A C 1
ATOM 2908 O O . ASP A 1 376 ? -14.669 0.515 6.501 1.00 91.62 376 ASP A O 1
ATOM 2912 N N . LEU A 1 377 ? -14.405 2.266 7.865 1.00 94.56 377 LEU A N 1
ATOM 2913 C CA . LEU A 1 377 ? -15.751 2.169 8.439 1.00 94.56 377 LEU A CA 1
ATOM 2914 C C . LEU A 1 377 ? -16.851 2.676 7.501 1.00 94.56 377 LEU A C 1
ATOM 2916 O O . LEU A 1 377 ? -18.035 2.422 7.727 1.00 94.56 377 LEU A O 1
ATOM 2920 N N . HIS A 1 378 ? -16.485 3.384 6.436 1.00 92.06 378 HIS A N 1
ATOM 2921 C CA . HIS A 1 378 ? -17.442 3.881 5.453 1.00 92.06 378 HIS A CA 1
ATOM 2922 C C . HIS A 1 378 ? -18.120 2.748 4.679 1.00 92.06 378 HIS A C 1
ATOM 2924 O O . HIS A 1 378 ? -19.328 2.812 4.454 1.00 92.06 378 HIS A O 1
ATOM 2930 N N . GLU A 1 379 ? -17.393 1.673 4.377 1.00 86.31 379 GLU A N 1
ATOM 2931 C CA . GLU A 1 379 ? -17.913 0.523 3.627 1.00 86.31 379 GLU A CA 1
ATOM 2932 C C . GLU A 1 379 ? -18.748 -0.455 4.476 1.00 86.31 379 GLU A C 1
ATOM 2934 O O . GLU A 1 379 ? -19.252 -1.454 3.962 1.00 86.31 379 GLU A O 1
ATOM 2939 N N . ARG A 1 380 ? -18.906 -0.182 5.776 1.00 92.12 380 ARG A N 1
ATOM 2940 C CA . ARG A 1 380 ? -19.579 -1.073 6.727 1.00 92.12 380 ARG A CA 1
ATOM 2941 C C . ARG A 1 380 ? -21.091 -0.895 6.735 1.00 92.12 380 ARG A C 1
ATOM 2943 O O . ARG A 1 380 ? -21.605 0.223 6.578 1.00 92.12 380 ARG A O 1
ATOM 2950 N N . THR A 1 381 ? -21.801 -2.002 6.956 1.00 93.00 381 THR A N 1
ATOM 2951 C CA . THR A 1 381 ? -23.241 -1.973 7.226 1.00 93.00 381 THR A CA 1
ATOM 2952 C C . THR A 1 381 ? -23.506 -1.396 8.618 1.00 93.00 381 THR A C 1
ATOM 2954 O O . THR A 1 381 ? -22.608 -1.317 9.455 1.00 93.00 381 THR A O 1
ATOM 2957 N N . VAL A 1 382 ? -24.747 -0.989 8.895 1.00 95.75 382 VAL A N 1
ATOM 2958 C CA . VAL A 1 382 ? -25.112 -0.505 10.237 1.00 95.75 382 VAL A CA 1
ATOM 2959 C C . VAL A 1 382 ? -24.907 -1.599 11.291 1.00 95.75 382 VAL A C 1
ATOM 2961 O O . VAL A 1 382 ? -24.369 -1.302 12.351 1.00 95.75 382 VAL A O 1
ATOM 2964 N N . ALA A 1 383 ? -25.239 -2.855 10.981 1.00 96.31 383 ALA A N 1
ATOM 2965 C CA . ALA A 1 383 ? -25.031 -3.983 11.889 1.00 96.31 383 ALA A CA 1
ATOM 2966 C C . ALA A 1 383 ? -23.540 -4.216 12.201 1.00 96.31 383 ALA A C 1
ATOM 2968 O O . ALA A 1 383 ? -23.171 -4.408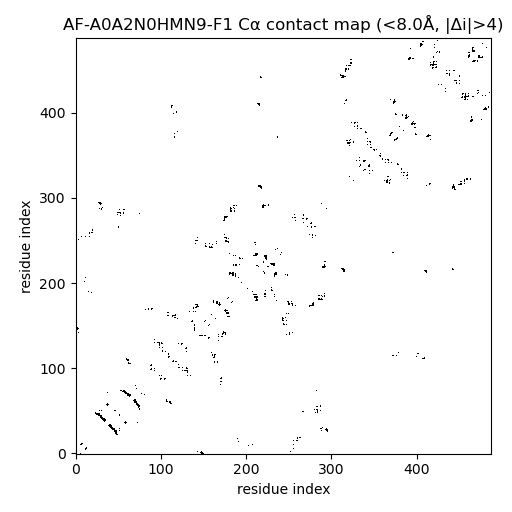 13.360 1.00 96.31 383 ALA A O 1
ATOM 2969 N N . ASP A 1 384 ? -22.664 -4.119 11.194 1.00 96.19 384 ASP A N 1
ATOM 2970 C CA . ASP A 1 384 ? -21.215 -4.210 11.415 1.00 96.19 384 ASP A CA 1
ATOM 2971 C C . ASP A 1 384 ? -20.729 -3.077 12.324 1.00 96.19 384 ASP A C 1
ATOM 2973 O O . ASP A 1 384 ? -19.959 -3.312 13.251 1.00 96.19 384 ASP A O 1
ATOM 2977 N N . LEU A 1 385 ? -21.192 -1.845 12.083 1.00 97.75 385 LEU A N 1
ATOM 2978 C CA . LEU A 1 385 ? -20.827 -0.680 12.891 1.00 97.75 385 LEU A CA 1
ATOM 2979 C C . LEU A 1 385 ? -21.285 -0.820 14.343 1.00 97.75 385 LEU A C 1
ATOM 2981 O O . LEU A 1 385 ? -20.549 -0.438 15.246 1.00 97.75 385 LEU A O 1
ATOM 2985 N N . GLU A 1 386 ? -22.458 -1.400 14.580 1.00 97.88 386 GLU A N 1
ATOM 2986 C CA . GLU A 1 386 ? -22.949 -1.701 15.925 1.00 97.88 386 GLU A CA 1
ATOM 2987 C C . GLU A 1 386 ? -22.062 -2.722 16.638 1.00 97.88 386 GLU A C 1
ATOM 2989 O O . GLU A 1 386 ? -21.678 -2.494 17.784 1.00 97.88 386 GLU A O 1
ATOM 2994 N N . CYS A 1 387 ? -21.668 -3.797 15.949 1.00 97.75 387 CYS A N 1
ATOM 2995 C CA . CYS A 1 387 ? -20.728 -4.785 16.479 1.00 97.75 387 CYS A CA 1
ATOM 2996 C C . CYS A 1 387 ? -19.362 -4.153 16.797 1.00 97.75 387 CYS A C 1
ATOM 2998 O O . CYS A 1 387 ? -18.824 -4.334 17.888 1.00 97.75 387 CYS A O 1
ATOM 3000 N N . ILE A 1 388 ? -18.828 -3.340 15.883 1.00 97.94 388 ILE A N 1
ATOM 3001 C CA . ILE A 1 388 ? -17.560 -2.621 16.068 1.00 97.94 388 ILE A CA 1
ATOM 3002 C C . ILE A 1 388 ? -17.662 -1.634 17.238 1.00 97.94 388 ILE A C 1
ATOM 3004 O O . ILE A 1 388 ? -16.749 -1.548 18.059 1.00 97.94 388 ILE A O 1
ATOM 3008 N N . SER A 1 389 ? -18.772 -0.901 17.343 1.00 97.62 389 SER A N 1
ATOM 3009 C CA . SER A 1 389 ? -19.017 0.073 18.409 1.00 97.62 389 SER A CA 1
ATOM 3010 C C . SER A 1 389 ? -19.266 -0.578 19.770 1.00 97.62 389 SER A C 1
ATOM 3012 O O . SER A 1 389 ? -19.039 0.086 20.779 1.00 97.62 389 SER A O 1
ATOM 3014 N N . ALA A 1 390 ? -19.715 -1.834 19.824 1.00 97.62 390 ALA A N 1
ATOM 3015 C CA . ALA A 1 390 ? -19.821 -2.599 21.067 1.00 97.62 390 ALA A CA 1
ATOM 3016 C C . ALA A 1 390 ? -18.443 -3.007 21.621 1.00 97.62 390 ALA A C 1
ATOM 3018 O O . ALA A 1 390 ? -18.300 -3.195 22.827 1.00 97.62 390 ALA A O 1
ATOM 3019 N N . GLY A 1 391 ? -17.425 -3.084 20.757 1.00 97.50 391 GLY A N 1
ATOM 3020 C CA . GLY A 1 391 ? -16.048 -3.367 21.150 1.00 97.50 391 GLY A CA 1
ATOM 3021 C C . GLY A 1 391 ? -15.771 -4.848 21.421 1.00 97.50 391 GLY A C 1
ATOM 3022 O O . GLY A 1 391 ? -16.448 -5.740 20.908 1.00 97.50 391 GLY A O 1
ATOM 3023 N N . GLY A 1 392 ? -14.716 -5.107 22.193 1.00 97.69 392 GLY A N 1
ATOM 3024 C CA . GLY A 1 392 ? -14.213 -6.454 22.473 1.00 97.69 392 GLY A CA 1
ATOM 3025 C C . GLY A 1 392 ? -13.619 -7.176 21.256 1.00 97.69 392 GLY A C 1
ATOM 3026 O O . GLY A 1 392 ? -13.448 -6.605 20.176 1.00 97.69 392 GLY A O 1
ATOM 3027 N N . GLU A 1 393 ? -13.321 -8.464 21.438 1.00 97.25 393 GLU A N 1
ATOM 3028 C CA . GLU A 1 393 ? -12.701 -9.326 20.422 1.00 97.25 393 GLU A CA 1
ATOM 3029 C C . GLU A 1 393 ? -13.554 -9.439 19.149 1.00 97.25 393 GLU A C 1
ATOM 3031 O O . GLU A 1 393 ? -13.053 -9.249 18.040 1.00 97.25 393 GLU A O 1
ATOM 3036 N N . ALA A 1 394 ? -14.864 -9.662 19.299 1.00 97.12 394 ALA A N 1
ATOM 3037 C CA . ALA A 1 394 ? -15.787 -9.724 18.168 1.00 97.12 394 ALA A CA 1
ATOM 3038 C C . ALA A 1 394 ? -15.823 -8.399 17.387 1.00 97.12 394 ALA A C 1
ATOM 3040 O O . ALA A 1 394 ? -15.758 -8.408 16.155 1.00 97.12 394 ALA A O 1
ATOM 3041 N N . GLY A 1 395 ? -15.856 -7.264 18.097 1.00 97.56 395 GLY A N 1
ATOM 3042 C CA . GLY A 1 395 ? -15.807 -5.939 17.489 1.00 97.56 395 GLY A CA 1
ATOM 3043 C C . GLY A 1 395 ? -14.502 -5.692 16.731 1.00 97.56 395 GLY A C 1
ATOM 3044 O O . GLY A 1 395 ? -14.540 -5.149 15.628 1.00 97.56 395 GLY A O 1
ATOM 3045 N N . LEU A 1 396 ? -13.356 -6.139 17.264 1.00 97.12 396 LEU A N 1
ATOM 3046 C CA . LEU A 1 396 ? -12.063 -6.019 16.583 1.00 97.12 396 LEU A CA 1
ATOM 3047 C C . LEU A 1 396 ? -12.034 -6.835 15.294 1.00 97.12 396 LEU A C 1
ATOM 3049 O O . LEU A 1 396 ? -11.677 -6.308 14.242 1.00 97.12 396 LEU A O 1
ATOM 3053 N N . TYR A 1 397 ? -12.432 -8.104 15.361 1.00 95.69 397 TYR A N 1
ATOM 3054 C CA . TYR A 1 397 ? -12.470 -8.979 14.192 1.00 95.69 397 TYR A CA 1
ATOM 3055 C C . TYR A 1 397 ? -13.420 -8.467 13.117 1.00 95.69 397 TYR A C 1
ATOM 3057 O O . TYR A 1 397 ? -13.094 -8.543 11.930 1.00 95.69 397 TYR A O 1
ATOM 3065 N N . MET A 1 398 ? -14.547 -7.874 13.515 1.00 95.38 398 MET A N 1
ATOM 3066 C CA . MET A 1 398 ? -15.430 -7.186 12.583 1.00 95.38 398 MET A CA 1
ATOM 3067 C C . MET A 1 398 ? -14.734 -5.968 11.958 1.00 95.38 398 MET A C 1
ATOM 3069 O O . MET A 1 398 ? -14.722 -5.835 10.731 1.00 95.38 398 MET A O 1
ATOM 3073 N N . ALA A 1 399 ? -14.081 -5.130 12.773 1.00 94.00 399 ALA A N 1
ATOM 3074 C CA . ALA A 1 399 ? -13.403 -3.905 12.344 1.00 94.00 399 ALA A CA 1
ATOM 3075 C C . ALA A 1 399 ? -12.237 -4.158 11.380 1.00 94.00 399 ALA A C 1
ATOM 3077 O O . ALA A 1 399 ? -12.053 -3.391 10.440 1.00 94.00 399 ALA A O 1
ATOM 3078 N N . VAL A 1 400 ? -11.483 -5.245 11.562 1.00 91.69 400 VAL A N 1
ATOM 3079 C CA . VAL A 1 400 ? -10.363 -5.612 10.672 1.00 91.69 400 VAL A CA 1
ATOM 3080 C C . VAL A 1 400 ? -10.763 -6.603 9.576 1.00 91.69 400 VAL A C 1
ATOM 3082 O O . VAL A 1 400 ? -9.998 -6.847 8.649 1.00 91.69 400 VAL A O 1
ATOM 3085 N N . GLY A 1 401 ? -11.953 -7.202 9.674 1.00 89.75 401 GLY A N 1
ATOM 3086 C CA . GLY A 1 401 ? -12.467 -8.178 8.712 1.00 89.75 401 GLY A CA 1
ATOM 3087 C C . GLY A 1 401 ? -11.763 -9.542 8.735 1.00 89.75 401 GLY A C 1
ATOM 3088 O O . GLY A 1 401 ? -11.990 -10.352 7.834 1.00 89.75 401 GLY A O 1
ATOM 3089 N N . SER A 1 402 ? -10.917 -9.828 9.728 1.00 87.44 402 SER A N 1
ATOM 3090 C CA . SER A 1 402 ? -10.181 -11.092 9.870 1.00 87.44 402 SER A CA 1
ATOM 3091 C C . SER A 1 402 ? -9.994 -11.470 11.344 1.00 87.44 402 SER A C 1
ATOM 3093 O O . SER A 1 402 ? -9.917 -10.599 12.207 1.00 87.44 402 SER A O 1
ATOM 3095 N N . LYS A 1 403 ? -9.904 -12.779 11.613 1.00 90.25 403 LYS A N 1
ATOM 3096 C CA . LYS A 1 403 ? -9.531 -13.335 12.923 1.00 90.25 403 LYS A CA 1
ATOM 3097 C C . LYS A 1 403 ? -8.024 -13.547 13.077 1.00 90.25 403 LYS A C 1
ATOM 3099 O O . LYS A 1 403 ? -7.569 -13.869 14.171 1.00 90.25 403 LYS A O 1
ATOM 3104 N N . ASP A 1 404 ? -7.249 -13.383 12.005 1.00 86.56 404 ASP A N 1
ATOM 3105 C CA . ASP A 1 404 ? -5.810 -13.619 12.076 1.00 86.56 404 ASP A CA 1
ATOM 3106 C C . ASP A 1 404 ? -5.148 -12.594 12.995 1.00 86.56 404 ASP A C 1
ATOM 3108 O O . ASP A 1 404 ? -5.541 -11.419 13.027 1.00 86.56 404 ASP A O 1
ATOM 3112 N N . ALA A 1 405 ? -4.082 -13.039 13.657 1.00 87.31 405 ALA A N 1
ATOM 3113 C CA . ALA A 1 405 ? -3.195 -12.187 14.430 1.00 87.31 405 ALA A CA 1
ATOM 3114 C C . ALA A 1 405 ? -2.720 -10.968 13.619 1.00 87.31 405 ALA A C 1
ATOM 3116 O O . ALA A 1 405 ? -2.584 -11.006 12.387 1.00 87.31 405 ALA A O 1
ATOM 3117 N N . TYR A 1 406 ? -2.445 -9.881 14.333 1.00 87.94 406 TYR A N 1
ATOM 3118 C CA . TYR A 1 406 ? -1.859 -8.679 13.772 1.00 87.94 406 TYR A CA 1
ATOM 3119 C C . TYR A 1 406 ? -0.527 -9.000 13.089 1.00 87.94 406 TYR A C 1
ATOM 3121 O O . TYR A 1 406 ? 0.330 -9.710 13.617 1.00 87.94 406 TYR A O 1
ATOM 3129 N N . LYS A 1 407 ? -0.348 -8.440 11.894 1.00 79.88 407 LYS A N 1
ATOM 3130 C CA . LYS A 1 407 ? 0.892 -8.511 11.128 1.00 79.88 407 LYS A CA 1
ATOM 3131 C C . LYS A 1 407 ? 1.344 -7.086 10.859 1.00 79.88 407 LYS A C 1
ATOM 3133 O O . LYS A 1 407 ? 0.625 -6.323 10.224 1.00 79.88 407 LYS A O 1
ATOM 3138 N N . GLU A 1 408 ? 2.536 -6.745 11.329 1.00 75.69 408 GLU A N 1
ATOM 3139 C CA . GLU A 1 408 ? 3.137 -5.439 11.072 1.00 75.69 408 GLU A CA 1
ATOM 3140 C C . GLU A 1 408 ? 3.360 -5.226 9.569 1.00 75.69 408 GLU A C 1
ATOM 3142 O O . GLU A 1 408 ? 3.982 -6.056 8.914 1.00 75.69 408 GLU A O 1
ATOM 3147 N N . SER A 1 409 ? 2.867 -4.128 9.009 1.00 74.06 409 SER A N 1
ATOM 3148 C CA . SER A 1 409 ? 3.154 -3.734 7.624 1.00 74.06 409 SER A CA 1
ATOM 3149 C C . SER A 1 409 ? 4.280 -2.698 7.604 1.00 74.06 409 SER A C 1
ATOM 3151 O O . SER A 1 409 ? 4.497 -2.014 8.600 1.00 74.06 409 SER A O 1
ATOM 3153 N N . ASP A 1 410 ? 5.006 -2.567 6.496 1.00 74.12 410 ASP A N 1
ATOM 3154 C CA . ASP A 1 410 ? 5.934 -1.449 6.288 1.00 74.12 410 ASP A CA 1
ATOM 3155 C C . ASP A 1 410 ? 5.217 -0.170 5.806 1.00 74.12 410 ASP A C 1
ATOM 3157 O O . ASP A 1 410 ? 5.810 0.911 5.782 1.00 74.12 410 ASP A O 1
ATOM 3161 N N . GLU A 1 411 ? 3.931 -0.282 5.461 1.00 77.94 411 GLU A N 1
ATOM 3162 C CA . GLU A 1 411 ? 3.060 0.830 5.085 1.00 77.94 411 GLU A CA 1
ATOM 3163 C C . GLU A 1 411 ? 2.528 1.582 6.307 1.00 77.94 411 GLU A C 1
ATOM 3165 O O . GLU A 1 411 ? 2.322 1.016 7.389 1.00 77.94 411 GLU A O 1
ATOM 3170 N N . ARG A 1 412 ? 2.236 2.874 6.142 1.00 80.00 412 ARG A N 1
ATOM 3171 C CA . ARG A 1 412 ? 1.585 3.697 7.173 1.00 80.00 412 ARG A CA 1
ATOM 3172 C C . ARG A 1 412 ? 0.061 3.459 7.213 1.00 80.00 412 ARG A C 1
ATOM 3174 O O . ARG A 1 412 ? -0.719 4.362 6.920 1.00 80.00 412 ARG A O 1
ATOM 3181 N N . GLU A 1 413 ? -0.339 2.248 7.593 1.00 84.88 413 GLU A N 1
ATOM 3182 C CA . GLU A 1 413 ? -1.733 1.795 7.751 1.00 84.88 413 GLU A CA 1
ATOM 3183 C C . GLU A 1 413 ? -1.984 1.178 9.138 1.00 84.88 413 GLU A C 1
ATOM 3185 O O . GLU A 1 413 ? -1.067 0.636 9.765 1.00 84.88 413 GLU A O 1
ATOM 3190 N N . HIS A 1 414 ? -3.245 1.188 9.577 1.00 88.50 414 HIS A N 1
ATOM 3191 C CA . HIS A 1 414 ? -3.714 0.676 10.868 1.00 88.50 414 HIS A CA 1
ATOM 3192 C C . HIS A 1 414 ? -2.949 1.275 12.056 1.00 88.50 414 HIS A C 1
ATOM 3194 O O . HIS A 1 414 ? -2.600 0.564 13.006 1.00 88.50 414 HIS A O 1
ATOM 3200 N N . ILE A 1 415 ? -2.677 2.582 12.005 1.00 91.69 415 ILE A N 1
ATOM 3201 C CA . ILE A 1 415 ? -1.929 3.294 13.042 1.00 91.69 415 ILE A CA 1
ATOM 3202 C C . ILE A 1 415 ? -2.635 3.172 14.391 1.00 91.69 415 ILE A C 1
ATOM 3204 O O . ILE A 1 415 ? -1.985 2.885 15.385 1.00 91.69 415 ILE A O 1
ATOM 3208 N N . CYS A 1 416 ? -3.968 3.228 14.433 1.00 94.94 416 CYS A N 1
ATOM 3209 C CA . CYS A 1 416 ? -4.719 3.039 15.678 1.00 94.94 416 CYS A CA 1
ATOM 3210 C C . CYS A 1 416 ? -4.437 1.685 16.368 1.00 94.94 416 CYS A C 1
ATOM 3212 O O . CYS A 1 416 ? -4.374 1.617 17.596 1.00 94.94 416 CYS A O 1
ATOM 3214 N N . LEU A 1 417 ? -4.272 0.598 15.601 1.00 94.69 417 LEU A N 1
ATOM 3215 C CA . LEU A 1 417 ? -3.940 -0.724 16.154 1.00 94.69 417 LEU A CA 1
ATOM 3216 C C . LEU A 1 417 ? -2.465 -0.836 16.525 1.00 94.69 417 LEU A C 1
ATOM 3218 O O . LEU A 1 417 ? -2.132 -1.473 17.524 1.00 94.69 417 LEU A O 1
ATOM 3222 N N . PHE A 1 418 ? -1.591 -0.218 15.735 1.00 92.88 418 PHE A N 1
ATOM 3223 C CA . PHE A 1 418 ? -0.174 -0.122 16.057 1.00 92.88 418 PHE A CA 1
ATOM 3224 C C . PHE A 1 418 ? 0.055 0.642 17.368 1.00 92.88 418 PHE A C 1
ATOM 3226 O O . PHE A 1 418 ? 0.837 0.209 18.210 1.00 92.88 418 PHE A O 1
ATOM 3233 N N . ASP A 1 419 ? -0.698 1.712 17.599 1.00 95.12 419 ASP A N 1
ATOM 3234 C CA . ASP A 1 419 ? -0.644 2.476 18.840 1.00 95.12 419 ASP A CA 1
ATOM 3235 C C . ASP A 1 419 ? -1.136 1.649 20.027 1.00 95.12 419 ASP A C 1
ATOM 3237 O O . ASP A 1 419 ? -0.578 1.753 21.116 1.00 95.12 419 ASP A O 1
ATOM 3241 N N . ALA A 1 420 ? -2.153 0.800 19.835 1.00 96.94 420 ALA A N 1
ATOM 3242 C CA . ALA A 1 420 ? -2.623 -0.117 20.874 1.00 96.94 420 ALA A CA 1
ATOM 3243 C C . ALA A 1 420 ? -1.557 -1.166 21.240 1.00 96.94 420 ALA A C 1
ATOM 3245 O O . ALA A 1 420 ? -1.378 -1.461 22.423 1.00 96.94 420 ALA A O 1
ATOM 3246 N N . LEU A 1 421 ? -0.816 -1.677 20.248 1.00 95.19 421 LEU A N 1
ATOM 3247 C CA . LEU A 1 421 ? 0.367 -2.516 20.463 1.00 95.19 421 LEU A CA 1
ATOM 3248 C C . LEU A 1 421 ? 1.429 -1.763 21.273 1.00 95.19 421 LEU A C 1
ATOM 3250 O O . LEU A 1 421 ? 1.867 -2.243 22.315 1.00 95.19 421 LEU A O 1
ATOM 3254 N N . LEU A 1 422 ? 1.821 -0.564 20.837 1.00 94.25 422 LEU A N 1
ATOM 3255 C CA . LEU A 1 422 ? 2.831 0.223 21.545 1.00 94.25 422 LEU A CA 1
ATOM 3256 C C . LEU A 1 422 ? 2.403 0.532 22.980 1.00 94.25 422 LEU A C 1
ATOM 3258 O O . LEU A 1 422 ? 3.193 0.315 23.895 1.00 94.25 422 LEU A O 1
ATOM 3262 N N . ALA A 1 423 ? 1.156 0.963 23.187 1.00 95.88 423 ALA A N 1
ATOM 3263 C CA . ALA A 1 423 ? 0.606 1.271 24.502 1.00 95.88 423 ALA A CA 1
ATOM 3264 C C . ALA A 1 423 ? 0.678 0.074 25.459 1.00 95.88 423 ALA A C 1
ATOM 3266 O O . ALA A 1 423 ? 1.054 0.256 26.614 1.00 95.88 423 ALA A O 1
ATOM 3267 N N . GLY A 1 424 ? 0.391 -1.140 24.977 1.00 95.44 424 GLY A N 1
ATOM 3268 C CA . GLY A 1 424 ? 0.528 -2.355 25.777 1.00 95.44 424 GLY A CA 1
ATOM 3269 C C . GLY A 1 424 ? 1.977 -2.700 26.126 1.00 95.44 424 GLY A C 1
ATOM 3270 O O . GLY A 1 424 ? 2.252 -3.071 27.266 1.00 95.44 424 GLY A O 1
ATOM 3271 N N . ARG A 1 425 ? 2.926 -2.536 25.190 1.00 93.81 425 ARG A N 1
ATOM 3272 C CA . ARG A 1 425 ? 4.358 -2.804 25.445 1.00 93.81 425 ARG A CA 1
ATOM 3273 C C . ARG A 1 425 ? 4.936 -1.891 26.521 1.00 93.81 425 ARG A C 1
ATOM 3275 O O . ARG A 1 425 ? 5.666 -2.353 27.390 1.00 93.81 425 ARG A O 1
ATOM 3282 N N . VAL A 1 426 ? 4.544 -0.621 26.518 1.00 94.69 426 VAL A N 1
ATOM 3283 C CA . VAL A 1 426 ? 5.053 0.390 27.459 1.00 94.69 426 VAL A CA 1
ATOM 3284 C C . VAL A 1 426 ? 4.169 0.586 28.696 1.00 94.69 426 VAL A C 1
ATOM 3286 O O . VAL A 1 426 ? 4.423 1.496 29.482 1.00 94.69 426 VAL A O 1
ATOM 3289 N N . ALA A 1 427 ? 3.134 -0.239 28.892 1.00 93.69 427 ALA A N 1
ATOM 3290 C CA . ALA A 1 427 ? 2.151 -0.073 29.971 1.00 93.69 427 ALA A CA 1
ATOM 3291 C C . ALA A 1 427 ? 2.759 -0.137 31.385 1.00 93.69 427 ALA A C 1
ATOM 3293 O O . ALA A 1 427 ? 2.193 0.401 32.331 1.00 93.69 427 ALA A O 1
ATOM 3294 N N . HIS A 1 428 ? 3.913 -0.792 31.528 1.00 92.44 428 HIS A N 1
ATOM 3295 C CA . HIS A 1 428 ? 4.635 -0.949 32.791 1.00 92.44 428 HIS A CA 1
ATOM 3296 C C . HIS A 1 428 ? 5.515 0.263 33.154 1.00 92.44 428 HIS A C 1
ATOM 3298 O O . HIS A 1 428 ? 6.045 0.324 34.263 1.00 92.44 428 HIS A O 1
ATOM 3304 N N . LEU A 1 429 ? 5.701 1.210 32.230 1.00 94.44 429 LEU A N 1
ATOM 3305 C CA . LEU A 1 429 ? 6.543 2.388 32.422 1.00 94.44 429 LEU A CA 1
ATOM 3306 C C . LEU A 1 429 ? 5.747 3.559 33.006 1.00 94.44 429 LEU A C 1
ATOM 3308 O O . LEU A 1 429 ? 4.547 3.706 32.777 1.00 94.44 429 LEU A O 1
ATOM 3312 N N . THR A 1 430 ? 6.444 4.447 33.716 1.00 93.88 430 THR A N 1
ATOM 3313 C CA . THR A 1 430 ? 5.885 5.743 34.121 1.00 93.88 430 THR A CA 1
ATOM 3314 C C . THR A 1 430 ? 5.682 6.646 32.904 1.00 93.88 430 THR A C 1
ATOM 3316 O O . THR A 1 430 ? 6.333 6.468 31.873 1.00 93.88 430 THR A O 1
ATOM 3319 N N . ASP A 1 431 ? 4.813 7.653 33.026 1.00 91.44 431 ASP A N 1
ATOM 3320 C CA . ASP A 1 431 ? 4.484 8.558 31.916 1.00 91.44 431 ASP A CA 1
ATOM 3321 C C . ASP A 1 431 ? 5.730 9.197 31.278 1.00 91.44 431 ASP A C 1
ATOM 3323 O O . ASP A 1 431 ? 5.889 9.136 30.059 1.00 91.44 431 ASP A O 1
ATOM 3327 N N . ASN A 1 432 ? 6.659 9.708 32.094 1.00 91.56 432 ASN A N 1
ATOM 3328 C CA . ASN A 1 432 ? 7.884 10.351 31.608 1.00 91.56 432 ASN A CA 1
ATOM 3329 C C . ASN A 1 432 ? 8.843 9.356 30.922 1.00 91.56 432 ASN A C 1
ATOM 3331 O O . ASN A 1 432 ? 9.365 9.624 29.839 1.00 91.56 432 ASN A O 1
ATOM 3335 N N . ALA A 1 433 ? 9.037 8.170 31.516 1.00 93.19 433 ALA A N 1
ATOM 3336 C CA . ALA A 1 433 ? 9.903 7.137 30.943 1.00 93.19 433 ALA A CA 1
ATOM 3337 C C . ALA A 1 433 ? 9.351 6.628 29.604 1.00 93.19 433 ALA A C 1
ATOM 3339 O O . ALA A 1 433 ? 10.097 6.429 28.646 1.00 93.19 433 ALA A O 1
ATOM 3340 N N . ARG A 1 434 ? 8.027 6.474 29.518 1.00 94.56 434 ARG A N 1
ATOM 3341 C CA . ARG A 1 434 ? 7.327 6.085 28.297 1.00 94.56 434 ARG A CA 1
ATOM 3342 C C . ARG A 1 434 ? 7.486 7.120 27.187 1.00 94.56 434 ARG A C 1
ATOM 3344 O O . ARG A 1 434 ? 7.799 6.749 26.060 1.00 94.56 434 ARG A O 1
ATOM 3351 N N . GLU A 1 435 ? 7.237 8.395 27.476 1.00 93.38 435 GLU A N 1
ATOM 3352 C CA . GLU A 1 435 ? 7.343 9.466 26.477 1.00 93.38 435 GLU A CA 1
ATOM 3353 C C . GLU A 1 435 ? 8.772 9.585 25.944 1.00 93.38 435 GLU A C 1
ATOM 3355 O O . GLU A 1 435 ? 8.965 9.615 24.727 1.00 93.38 435 GLU A O 1
ATOM 3360 N N . THR A 1 436 ? 9.759 9.526 26.842 1.00 92.31 436 THR A N 1
ATOM 3361 C CA . THR A 1 436 ? 11.185 9.496 26.491 1.00 92.31 436 THR A CA 1
ATOM 3362 C C . THR A 1 436 ? 11.504 8.326 25.561 1.00 92.31 436 THR A C 1
ATOM 3364 O O . THR A 1 436 ? 12.002 8.535 24.455 1.00 92.31 436 THR A O 1
ATOM 3367 N N . LEU A 1 437 ? 11.130 7.101 25.949 1.00 91.38 437 LEU A N 1
ATOM 3368 C CA . LEU A 1 437 ? 11.403 5.897 25.163 1.00 91.38 437 LEU A CA 1
ATOM 3369 C C . LEU A 1 437 ? 10.774 5.968 23.763 1.00 91.38 437 LEU A C 1
ATOM 3371 O O . LEU A 1 437 ? 11.421 5.643 22.766 1.00 91.38 437 LEU A O 1
ATOM 3375 N N . LEU A 1 438 ? 9.515 6.404 23.662 1.00 91.06 438 LEU A N 1
ATOM 3376 C CA . LEU A 1 438 ? 8.812 6.503 22.380 1.00 91.06 438 LEU A CA 1
ATOM 3377 C C . LEU A 1 438 ? 9.458 7.536 21.445 1.00 91.06 438 LEU A C 1
ATOM 3379 O O . LEU A 1 438 ? 9.486 7.319 20.231 1.00 91.06 438 LEU A O 1
ATOM 3383 N N . VAL A 1 439 ? 9.998 8.633 21.983 1.00 88.81 439 VAL A N 1
ATOM 3384 C CA . VAL A 1 439 ? 10.740 9.634 21.202 1.00 88.81 439 VAL A CA 1
ATOM 3385 C C . VAL A 1 439 ? 12.112 9.104 20.784 1.00 88.81 439 VAL A C 1
ATOM 3387 O O . VAL A 1 439 ? 12.461 9.183 19.607 1.00 88.81 439 VAL A O 1
ATOM 3390 N N . GLU A 1 440 ? 12.870 8.494 21.698 1.00 86.88 440 GLU A N 1
ATOM 3391 C CA . GLU A 1 440 ? 14.199 7.928 21.419 1.00 86.88 440 GLU A CA 1
ATOM 3392 C C . GLU A 1 440 ? 14.153 6.833 20.347 1.00 86.88 440 GLU A C 1
ATOM 3394 O O . GLU A 1 440 ? 14.967 6.806 19.418 1.00 86.88 440 GLU A O 1
ATOM 3399 N N . ARG A 1 441 ? 13.144 5.958 20.420 1.00 84.25 441 ARG A N 1
ATOM 3400 C CA . ARG A 1 441 ? 12.890 4.921 19.408 1.00 84.25 441 ARG A CA 1
ATOM 3401 C C . ARG A 1 441 ? 12.299 5.486 18.110 1.00 84.25 441 ARG A C 1
ATOM 3403 O O . ARG A 1 441 ? 12.233 4.781 17.106 1.00 84.25 441 ARG A O 1
ATOM 3410 N N . GLY A 1 442 ? 11.930 6.767 18.093 1.00 83.19 442 GLY A N 1
ATOM 3411 C CA . GLY A 1 442 ? 11.438 7.496 16.927 1.00 83.19 442 GLY A CA 1
ATOM 3412 C C . GLY A 1 442 ? 9.937 7.359 16.669 1.00 83.19 442 GLY A C 1
ATOM 3413 O O . GLY A 1 442 ? 9.441 7.959 15.717 1.00 83.19 442 GLY A O 1
ATOM 3414 N N . TYR A 1 443 ? 9.181 6.624 17.486 1.00 86.75 443 TYR A N 1
ATOM 3415 C CA . TYR A 1 443 ? 7.722 6.482 17.341 1.00 86.75 443 TYR A CA 1
ATOM 3416 C C . TYR A 1 443 ? 6.982 7.825 17.425 1.00 86.75 443 TYR A C 1
ATOM 3418 O O . TYR A 1 443 ? 5.941 8.013 16.800 1.00 86.75 443 TYR A O 1
ATOM 3426 N N . ALA A 1 444 ? 7.569 8.801 18.114 1.00 88.31 444 ALA A N 1
ATOM 3427 C CA . ALA A 1 444 ? 7.074 10.164 18.186 1.00 88.31 444 ALA A CA 1
ATOM 3428 C C . ALA A 1 444 ? 8.192 11.190 17.962 1.00 88.31 444 ALA A C 1
ATOM 3430 O O . ALA A 1 444 ? 9.354 10.944 18.263 1.00 88.31 444 ALA A O 1
ATOM 3431 N N . GLY A 1 445 ? 7.831 12.363 17.435 1.00 84.44 445 GLY A N 1
ATOM 3432 C CA . GLY A 1 445 ? 8.775 13.468 17.226 1.00 84.44 445 GLY A CA 1
ATOM 3433 C C . GLY A 1 445 ? 8.926 14.394 18.437 1.00 84.44 445 GLY A C 1
ATOM 3434 O O . GLY A 1 445 ? 9.878 15.164 18.496 1.00 84.44 445 GLY A O 1
ATOM 3435 N N . THR A 1 446 ? 7.977 14.343 19.375 1.00 89.38 446 THR A N 1
ATOM 3436 C CA . THR A 1 446 ? 7.933 15.136 20.614 1.00 89.38 446 THR A CA 1
ATOM 3437 C C . THR A 1 446 ? 7.206 14.350 21.704 1.00 89.38 446 THR A C 1
ATOM 3439 O O . THR A 1 446 ? 6.393 13.480 21.384 1.00 89.38 446 THR A O 1
ATOM 3442 N N . GLU A 1 447 ? 7.415 14.705 22.972 1.00 89.69 447 GLU A N 1
ATOM 3443 C CA . GLU A 1 447 ? 6.683 14.141 24.122 1.00 89.69 447 GLU A CA 1
ATOM 3444 C C . GLU A 1 447 ? 5.160 14.278 23.957 1.00 89.69 447 GLU A C 1
ATOM 3446 O O . GLU A 1 447 ? 4.417 13.311 24.093 1.00 89.69 447 GLU A O 1
ATOM 3451 N N . ASN A 1 448 ? 4.678 15.444 23.507 1.00 90.44 448 ASN A N 1
ATOM 3452 C CA . ASN A 1 448 ? 3.255 15.659 23.207 1.00 90.44 448 ASN A CA 1
ATOM 3453 C C . ASN A 1 448 ? 2.711 14.685 22.146 1.00 90.44 448 ASN A C 1
ATOM 3455 O O . ASN A 1 448 ? 1.570 14.218 22.234 1.00 90.44 448 ASN A O 1
ATOM 3459 N N . SER A 1 449 ? 3.522 14.376 21.133 1.00 91.38 449 SER A N 1
ATOM 3460 C CA . SER A 1 449 ? 3.154 13.409 20.097 1.00 91.38 449 SER A CA 1
ATOM 3461 C C . SER A 1 449 ? 3.176 11.978 20.643 1.00 91.38 449 SER A C 1
ATOM 3463 O O . SER A 1 449 ? 2.291 11.195 20.305 1.00 91.38 449 SER A O 1
ATOM 3465 N N . ALA A 1 450 ? 4.125 11.657 21.530 1.00 93.44 450 ALA A N 1
ATOM 3466 C CA . ALA A 1 450 ? 4.206 10.369 22.219 1.00 93.44 450 ALA A CA 1
ATOM 3467 C C . ALA A 1 450 ? 2.988 10.139 23.123 1.00 93.44 450 ALA A C 1
ATOM 3469 O O . ALA A 1 450 ? 2.374 9.075 23.082 1.00 93.44 450 ALA A O 1
ATOM 3470 N N . ASN A 1 451 ? 2.575 11.162 23.869 1.00 94.12 451 ASN A N 1
ATOM 3471 C CA . ASN A 1 451 ? 1.367 11.131 24.686 1.00 94.12 451 ASN A CA 1
ATOM 3472 C C . ASN A 1 451 ? 0.101 10.980 23.826 1.00 94.12 451 ASN A C 1
ATOM 3474 O O . ASN A 1 451 ? -0.807 10.229 24.178 1.00 94.12 451 ASN A O 1
ATOM 3478 N N . THR A 1 452 ? 0.034 11.650 22.670 1.00 94.38 452 THR A N 1
ATOM 3479 C CA . THR A 1 452 ? -1.094 11.498 21.731 1.00 94.38 452 THR A CA 1
ATOM 3480 C C . THR A 1 452 ? -1.200 10.062 21.217 1.00 94.38 452 THR A C 1
ATOM 3482 O O . THR A 1 452 ? -2.280 9.476 21.306 1.00 94.38 452 THR A O 1
ATOM 3485 N N . LEU A 1 453 ? -0.085 9.497 20.742 1.00 94.75 453 LEU A N 1
ATOM 3486 C CA . LEU A 1 453 ? 0.030 8.101 20.315 1.00 94.75 453 LEU A CA 1
ATOM 3487 C C . LEU A 1 453 ? -0.434 7.159 21.431 1.00 94.75 453 LEU A C 1
ATOM 3489 O O . LEU A 1 453 ? -1.361 6.375 21.242 1.00 94.75 453 LEU A O 1
ATOM 3493 N N . TYR A 1 454 ? 0.143 7.296 22.628 1.00 95.94 454 TYR A N 1
ATOM 3494 C CA . TYR A 1 454 ? -0.194 6.441 23.762 1.00 95.94 454 TYR A CA 1
ATOM 3495 C C . TYR A 1 454 ? -1.679 6.521 24.132 1.00 95.94 454 TYR A C 1
ATOM 3497 O O . TYR A 1 454 ? -2.317 5.494 24.339 1.00 95.94 454 TYR A O 1
ATOM 3505 N N . ARG A 1 455 ? -2.267 7.723 24.187 1.00 96.06 455 ARG A N 1
ATOM 3506 C CA . ARG A 1 455 ? -3.686 7.900 24.536 1.00 96.06 455 ARG A CA 1
ATOM 3507 C C . ARG A 1 455 ? -4.625 7.297 23.500 1.00 96.06 455 ARG A C 1
ATOM 3509 O O . ARG A 1 455 ? -5.641 6.716 23.879 1.00 96.06 455 ARG A O 1
ATOM 3516 N N . VAL A 1 456 ? -4.318 7.443 22.210 1.00 96.50 456 VAL A N 1
ATOM 3517 C CA . VAL A 1 456 ? -5.098 6.792 21.148 1.00 96.50 456 VAL A CA 1
ATOM 3518 C C . VAL A 1 456 ? -4.979 5.278 21.281 1.00 96.50 456 VAL A C 1
ATOM 3520 O O . VAL A 1 456 ? -6.008 4.608 21.365 1.00 96.50 456 VAL A O 1
ATOM 3523 N N . GLY A 1 457 ? -3.758 4.759 21.418 1.00 97.31 457 GLY A N 1
ATOM 3524 C CA . GLY A 1 457 ? -3.499 3.338 21.620 1.00 97.31 457 GLY A CA 1
ATOM 3525 C C . GLY A 1 457 ? -4.213 2.754 22.835 1.00 97.31 457 GLY A C 1
ATOM 3526 O O . GLY A 1 457 ? -4.861 1.716 22.734 1.00 97.31 457 GLY A O 1
ATOM 3527 N N . LEU A 1 458 ? -4.188 3.462 23.965 1.00 97.19 458 LEU A N 1
ATOM 3528 C CA . LEU A 1 458 ? -4.887 3.077 25.186 1.00 97.19 458 LEU A CA 1
ATOM 3529 C C . LEU A 1 458 ? -6.404 2.999 24.968 1.00 97.19 458 LEU A C 1
ATOM 3531 O O . LEU A 1 458 ? -7.038 2.032 25.383 1.00 97.19 458 LEU A O 1
ATOM 3535 N N . ASN A 1 459 ? -6.993 3.994 24.299 1.00 97.31 459 ASN A N 1
ATOM 3536 C CA . ASN A 1 459 ? -8.430 4.024 24.021 1.00 97.31 459 ASN A CA 1
ATOM 3537 C C . ASN A 1 459 ? -8.856 2.906 23.063 1.00 97.31 459 ASN A C 1
ATOM 3539 O O . ASN A 1 459 ? -9.860 2.240 23.312 1.00 97.31 459 ASN A O 1
ATOM 3543 N N . VAL A 1 460 ? -8.101 2.692 21.983 1.00 98.06 460 VAL A N 1
ATOM 3544 C CA . VAL A 1 460 ? -8.351 1.619 21.009 1.00 98.06 460 VAL A CA 1
ATOM 3545 C C . VAL A 1 460 ? -8.188 0.255 21.679 1.00 98.06 460 VAL A C 1
ATOM 3547 O O . VAL A 1 460 ? -9.058 -0.607 21.555 1.00 98.06 460 VAL A O 1
ATOM 3550 N N . GLY A 1 461 ? -7.105 0.078 22.438 1.00 98.06 461 GLY A N 1
ATOM 3551 C CA . GLY A 1 461 ? -6.798 -1.156 23.144 1.00 98.06 461 GLY A CA 1
ATOM 3552 C C . GLY A 1 461 ? -7.875 -1.529 24.159 1.00 98.06 461 GLY A C 1
ATOM 3553 O O . GLY A 1 461 ? -8.337 -2.668 24.156 1.00 98.06 461 GLY A O 1
ATOM 3554 N N . LYS A 1 462 ? -8.338 -0.567 24.966 1.00 98.31 462 LYS A N 1
ATOM 3555 C CA . LYS A 1 462 ? -9.450 -0.771 25.910 1.00 98.31 462 LYS A CA 1
ATOM 3556 C C . LYS A 1 462 ? -10.757 -1.096 25.202 1.00 98.31 462 LYS A C 1
ATOM 3558 O O . LYS A 1 462 ? -11.441 -2.039 25.584 1.00 98.31 462 LYS A O 1
ATOM 3563 N N . HIS A 1 463 ? -11.088 -0.345 24.150 1.00 98.38 463 HIS A N 1
ATOM 3564 C CA . HIS A 1 463 ? -12.323 -0.543 23.389 1.00 98.38 463 HIS A CA 1
ATOM 3565 C C . HIS A 1 463 ? -12.441 -1.971 22.845 1.00 98.38 463 HIS A C 1
ATOM 3567 O O . HIS A 1 463 ? -13.496 -2.590 22.940 1.00 98.38 463 HIS A O 1
ATOM 3573 N N . PHE A 1 464 ? -11.349 -2.522 22.318 1.00 98.44 464 PHE A N 1
ATOM 3574 C CA . PHE A 1 464 ? -11.322 -3.873 21.756 1.00 98.44 464 PHE A CA 1
ATOM 3575 C C . PHE A 1 464 ? -10.931 -4.976 22.752 1.00 98.44 464 PHE A C 1
ATOM 3577 O O . PHE A 1 464 ? -10.789 -6.129 22.354 1.00 98.44 464 PHE A O 1
ATOM 3584 N N . GLY A 1 465 ? -10.761 -4.660 24.040 1.00 97.75 465 GLY A N 1
ATOM 3585 C CA . GLY A 1 465 ? -10.368 -5.642 25.060 1.00 97.75 465 GLY A CA 1
ATOM 3586 C C . GLY A 1 465 ? -8.934 -6.172 24.916 1.00 97.75 465 GLY A C 1
ATOM 3587 O O . GLY A 1 465 ? -8.588 -7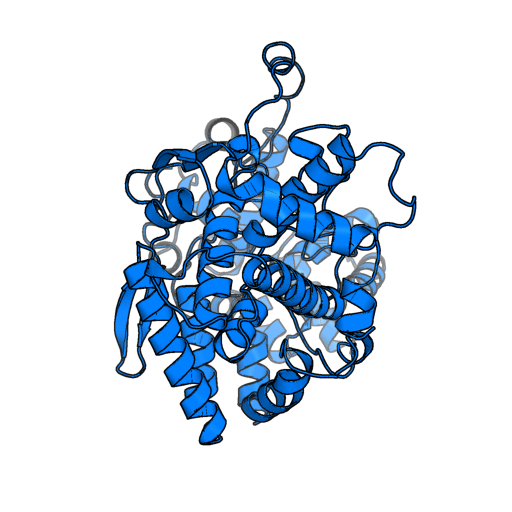.200 25.496 1.00 97.75 465 GLY A O 1
ATOM 3588 N N . LEU A 1 466 ? -8.088 -5.485 24.146 1.00 98.25 466 LEU A N 1
ATOM 3589 C CA . LEU A 1 466 ? -6.649 -5.748 24.074 1.00 98.25 466 LEU A CA 1
ATOM 3590 C C . LEU A 1 466 ? -5.956 -5.256 25.357 1.00 98.25 466 LEU A C 1
ATOM 3592 O O . LEU A 1 466 ? -5.043 -5.891 25.872 1.00 98.25 466 LEU A O 1
ATOM 3596 N N . LEU A 1 467 ? -6.413 -4.138 25.913 1.00 98.25 467 LEU A N 1
ATOM 3597 C CA . LEU A 1 467 ? -5.924 -3.612 27.185 1.00 98.25 467 LEU A CA 1
ATOM 3598 C C . LEU A 1 467 ? -7.062 -3.611 28.202 1.00 98.25 467 LEU A C 1
ATOM 3600 O O . LEU A 1 467 ? -8.214 -3.365 27.843 1.00 98.25 467 LEU A O 1
ATOM 3604 N N . ASP A 1 468 ? -6.751 -3.881 29.465 1.00 97.38 468 ASP A N 1
ATOM 3605 C CA . ASP A 1 468 ? -7.732 -3.798 30.545 1.00 97.38 468 ASP A CA 1
ATOM 3606 C C . ASP A 1 468 ? -8.029 -2.338 30.947 1.00 97.38 468 ASP A C 1
ATOM 3608 O O . ASP A 1 468 ? -7.470 -1.379 30.407 1.00 97.38 468 ASP A O 1
ATOM 3612 N N . ASN A 1 469 ? -8.904 -2.139 31.936 1.00 94.44 469 ASN A N 1
ATOM 3613 C CA . ASN A 1 469 ? -9.255 -0.799 32.416 1.00 94.44 469 ASN A CA 1
ATOM 3614 C C . ASN A 1 469 ? -8.056 -0.020 32.993 1.00 94.44 469 ASN A C 1
ATOM 3616 O O . ASN A 1 469 ? -8.061 1.215 32.928 1.00 94.44 469 ASN A O 1
ATOM 3620 N N . GLY A 1 470 ? -7.035 -0.714 33.504 1.00 93.19 470 GLY A N 1
ATOM 3621 C CA . GLY A 1 470 ? -5.769 -0.145 33.969 1.00 93.19 470 GLY A CA 1
ATOM 3622 C C . GLY A 1 470 ? -4.783 0.167 32.838 1.00 93.19 470 GLY A C 1
ATOM 3623 O O . GLY A 1 470 ? -3.866 0.955 33.037 1.00 93.19 470 GLY A O 1
ATOM 3624 N N . GLY A 1 471 ? -5.014 -0.361 31.635 1.00 94.38 471 GLY A N 1
ATOM 3625 C CA . GLY A 1 471 ? -4.121 -0.234 30.484 1.00 94.38 471 GLY A CA 1
ATOM 3626 C C . GLY A 1 471 ? -3.120 -1.379 30.343 1.00 94.38 471 GLY A C 1
ATOM 3627 O O . GLY A 1 471 ? -2.251 -1.298 29.479 1.00 94.38 471 GLY A O 1
ATOM 3628 N N . ALA A 1 472 ? -3.229 -2.435 31.152 1.00 96.19 472 ALA A N 1
ATOM 3629 C CA . ALA A 1 472 ? -2.342 -3.586 31.070 1.00 96.19 472 ALA A CA 1
ATOM 3630 C C . ALA A 1 472 ? -2.755 -4.539 29.925 1.00 96.19 472 ALA A C 1
ATOM 3632 O O . ALA A 1 472 ? -3.952 -4.689 29.655 1.00 96.19 472 ALA A O 1
ATOM 3633 N N . PRO A 1 473 ? -1.791 -5.202 29.254 1.00 97.25 473 PRO A N 1
ATOM 3634 C CA . PRO A 1 473 ? -2.064 -6.225 28.245 1.00 97.25 473 PRO A CA 1
ATOM 3635 C C . PRO A 1 473 ? -2.947 -7.374 28.745 1.00 97.25 473 PRO A C 1
ATOM 3637 O O . PRO A 1 473 ? -2.646 -8.004 29.758 1.00 97.25 473 PRO A O 1
ATOM 3640 N N . THR A 1 474 ? -4.000 -7.706 27.996 1.00 98.00 474 THR A N 1
ATOM 3641 C CA . THR A 1 474 ? -4.843 -8.882 28.263 1.00 98.00 474 THR A CA 1
ATOM 3642 C C . THR A 1 474 ? -4.291 -10.150 27.597 1.00 98.00 474 THR A C 1
ATOM 3644 O O . THR A 1 474 ? -3.384 -10.109 26.761 1.00 98.00 474 THR A O 1
ATOM 3647 N N . ALA A 1 475 ? -4.883 -11.311 27.905 1.00 96.81 475 ALA A N 1
ATOM 3648 C CA . ALA A 1 475 ? -4.609 -12.545 27.162 1.00 96.81 475 ALA A CA 1
ATOM 3649 C C . ALA A 1 475 ? -4.911 -12.386 25.660 1.00 96.81 475 ALA A C 1
ATOM 3651 O O . ALA A 1 475 ? -4.147 -12.856 24.818 1.00 96.81 475 ALA A O 1
ATOM 3652 N N . PHE A 1 476 ? -5.985 -11.661 25.324 1.00 97.38 476 PHE A N 1
ATOM 3653 C CA . PHE A 1 476 ? -6.345 -11.387 23.938 1.00 97.38 476 PHE A CA 1
ATOM 3654 C C . PHE A 1 476 ? -5.287 -10.539 23.226 1.00 97.38 476 PHE A C 1
ATOM 3656 O O . PHE A 1 476 ? -4.929 -10.851 22.095 1.00 97.38 476 PHE A O 1
ATOM 3663 N N . TYR A 1 477 ? -4.707 -9.536 23.891 1.00 96.88 477 TYR A N 1
ATOM 3664 C CA . TYR A 1 477 ? -3.581 -8.781 23.334 1.00 96.88 477 TYR A CA 1
ATOM 3665 C C . TYR A 1 477 ? -2.385 -9.665 23.004 1.00 96.88 477 TYR A C 1
ATOM 3667 O O . TYR A 1 477 ? -1.838 -9.560 21.907 1.00 96.88 477 TYR A O 1
ATOM 3675 N N . ASN A 1 478 ? -2.000 -10.557 23.919 1.00 94.19 478 ASN A N 1
ATOM 3676 C CA . ASN A 1 478 ? -0.853 -11.435 23.696 1.00 94.19 478 ASN A CA 1
ATOM 3677 C C . ASN A 1 478 ? -1.117 -12.402 22.537 1.00 94.19 478 ASN A C 1
ATOM 3679 O O . ASN A 1 478 ? -0.233 -12.623 21.716 1.00 94.19 478 ASN A O 1
ATOM 3683 N N . ASN A 1 479 ? -2.343 -12.908 22.410 1.00 93.06 479 ASN A N 1
ATOM 3684 C CA . ASN A 1 479 ? -2.728 -13.765 21.290 1.00 93.06 479 ASN A CA 1
ATOM 3685 C C . ASN A 1 479 ? -2.783 -12.996 19.963 1.00 93.06 479 ASN A C 1
ATOM 3687 O O . ASN A 1 479 ? -2.323 -13.494 18.936 1.00 93.06 479 ASN A O 1
ATOM 3691 N N . TYR A 1 480 ? -3.341 -11.784 19.973 1.00 94.12 480 TYR A N 1
ATOM 3692 C CA . TYR A 1 480 ? -3.570 -11.003 18.763 1.00 94.12 480 TYR A CA 1
ATOM 3693 C C . TYR A 1 480 ? -2.288 -10.366 18.224 1.00 94.12 480 TYR A C 1
ATOM 3695 O O . TYR A 1 480 ? -2.042 -10.431 17.023 1.00 94.12 480 TYR A O 1
ATOM 3703 N N . PHE A 1 481 ? -1.454 -9.766 19.075 1.00 93.00 481 PHE A N 1
ATOM 3704 C CA . PHE A 1 481 ? -0.193 -9.152 18.648 1.00 93.00 481 PHE A CA 1
ATOM 3705 C C . PHE A 1 481 ? 0.996 -10.118 18.673 1.00 93.00 481 PHE A C 1
ATOM 3707 O O . PHE A 1 481 ? 1.986 -9.888 17.971 1.00 93.00 481 PHE A O 1
ATOM 3714 N N . GLY A 1 482 ? 0.918 -11.200 19.451 1.00 86.94 482 GLY A N 1
ATOM 3715 C CA . GLY A 1 482 ? 1.987 -12.186 19.569 1.00 86.94 482 GLY A CA 1
ATOM 3716 C C . GLY A 1 482 ? 3.315 -11.553 19.979 1.00 86.94 482 GLY A C 1
ATOM 3717 O O . GLY A 1 482 ? 3.390 -10.732 20.896 1.00 86.94 482 GLY A O 1
ATOM 3718 N N . ASN A 1 483 ? 4.364 -11.911 19.238 1.00 77.75 483 ASN A N 1
ATOM 3719 C CA . ASN A 1 483 ? 5.735 -11.454 19.469 1.00 77.75 483 ASN A CA 1
ATOM 3720 C C . ASN A 1 483 ? 6.105 -10.164 18.714 1.00 77.75 483 ASN A C 1
ATOM 3722 O O . ASN A 1 483 ? 7.287 -9.839 18.588 1.00 77.75 483 ASN A O 1
ATOM 3726 N N . CYS A 1 484 ? 5.126 -9.439 18.158 1.00 77.81 484 CYS A N 1
ATOM 3727 C CA . CYS A 1 484 ? 5.410 -8.176 17.479 1.00 77.81 484 CYS A CA 1
ATOM 3728 C C . CYS A 1 484 ? 6.035 -7.183 18.466 1.00 77.81 484 CYS A C 1
ATOM 3730 O O . CYS A 1 484 ? 5.472 -6.944 19.538 1.00 77.81 484 CYS A O 1
ATOM 3732 N N . LEU A 1 485 ? 7.170 -6.593 18.079 1.00 71.12 485 LEU A N 1
ATOM 3733 C CA . LEU A 1 485 ? 7.894 -5.599 18.876 1.00 71.12 485 LEU A CA 1
ATOM 3734 C C . LEU A 1 485 ? 8.226 -6.072 20.307 1.00 71.12 485 LEU A C 1
ATOM 3736 O O . LEU A 1 485 ? 8.054 -5.315 21.255 1.00 71.12 485 LEU A O 1
ATOM 3740 N N . ASN A 1 486 ? 8.671 -7.321 20.481 1.00 67.88 486 ASN A N 1
ATOM 3741 C CA . ASN A 1 486 ? 9.099 -7.819 21.799 1.00 67.88 486 ASN A CA 1
ATOM 3742 C C . ASN A 1 486 ? 10.384 -7.156 22.330 1.00 67.88 486 ASN A C 1
ATOM 3744 O O . ASN A 1 486 ? 10.628 -7.213 23.528 1.00 67.88 486 ASN A O 1
ATOM 3748 N N . ASP A 1 487 ? 11.186 -6.540 21.457 1.00 57.66 487 ASP A N 1
ATOM 3749 C CA . ASP A 1 487 ? 12.479 -5.921 21.804 1.00 57.66 487 ASP A CA 1
ATOM 3750 C C . ASP A 1 487 ? 12.351 -4.440 22.237 1.00 57.66 487 ASP A C 1
ATOM 3752 O O . ASP A 1 487 ? 13.343 -3.700 22.289 1.00 57.66 487 ASP A O 1
ATOM 3756 N N . LEU A 1 488 ? 11.113 -3.992 22.455 1.00 60.62 488 LEU A N 1
ATOM 3757 C CA . LEU A 1 488 ? 10.718 -2.639 22.844 1.00 60.62 488 LEU A CA 1
ATOM 3758 C C . LEU A 1 488 ? 10.538 -2.586 24.358 1.00 60.62 488 LEU A C 1
ATOM 3760 O O . LEU A 1 488 ? 11.137 -1.664 24.957 1.00 60.62 488 LEU A O 1
#

Radius of gyration: 22.76 Å; Cα contacts (8 Å, |Δi|>4): 828; chains: 1; bounding box: 58×51×62 Å

Secondary structure (DSSP, 8-state):
--HHHHHTSHHHHHHHHHHHHHGGG-EEEEEE---SSSTT-EEEEEESHHHHHHT-EEEEEEE-TTS-EEEEEEHHHHHHHHHHHHHHHHHHHHTT-HHHHHHHHHHHHHHTT--TTHHHHHHHHHTT-HHHHHHHHHHHH-TT----GGGSSTTT-S--SHHHHHHHHHH-SS------HHHHHHHHHHHHHHHHHHGGGS-SS------B--BSSS---SGGGT-TTSPPPPBTTSTT--HHHHHHHHHHHHHHHHHHHHSS-TTTTT-S-HHHHHHHHHHHHHHHTT-GGGG---TT-TTSTTTS-S----S-PPPP--HHHHHHHHHHHHHTT--SSHHHHHHHHHHH-SSS---HHHHHHTTGGGSTTTT-GGG--HHHHHHHHH-HHHHHHHHHT--SPP---SBS--HHHHHHHHHHHTTTS-HHHHHHHHHHTTS-SSHHHHHHHHHHHHHHHHHTTSB-TTSPBPHHHHHHHTTTTTT-

Mean predicted aligned error: 6.29 Å

pLDDT: mean 90.62, std 12.29, range [27.98, 98.69]

Foldseek 3Di:
DFLVVLCPAPLLVLLLVCCLPAQQQAKFFQWFDDDPQAHVTDTDIAGHLLRLLVVQFGWAWFAAPVRDIQIDTHNVSVVVLLVRLLVQCQVCLVVLNLVSNLRSLVRLCRRQLHQLCLLVSVVCSVVSRNSVLLVQCLLVLELPHRDDLPVLDVVNQVAAALSVLSSSCSPYPRQQFSQAQQLLLLVLQSSQVSDVVCDPVDDPDDPDQRAHEAWQADADSWNCVQPVSGDTHHYPLDPRADRSNSSSNSSSLSSSLLSSVVVDCPPVVVPPRSNVRSHSSNSSSNSCSRHVCRSDHPPPCPPVPVPPPQFPQSLLQALFALQLVLLVQVLVCVVVVFQLDLVRSLVVCLVPPPPDRDDSVRSSSSCRCCGSLAQVVSSDDSVLSVQLSQAEQSNVCSSSVHNAADDDDRGSGNSLQVLLLLLQLCLPDDLVVQLVVCVVSNNTSHSVSSVSSNVSSQSNCPRHVCADPSSHGDPVVCRRHPCPPVVD

Nearest PDB structures (foldseek):
  8x84-assembly1_A  TM=1.183E-01  e=2.021E+00  Drosophila melanogaster
  6xr1-assembly1_A  TM=1.840E-01  e=9.029E+00  synthetic construct